Protein 3RI6 (pdb70)

Organism: Wolinella succinogenes (strain ATCC 29543 / DSM 1740 / CCUG 13145 / JCM 31913 / LMG 7466 / NCTC 11488 / FDC 602W) (NCBI:txid273121)

Radius of gyration: 27.66 Å; Cα contacts (8 Å, |Δi|>4): 1542; chains: 2; bounding box: 55×66×81 Å

Nearest PDB structures (foldseek):
  3ri6-assembly1_A-2  TM=1.002E+00  e=1.186E-77  Wolinella succinogenes
  3ri6-assembly1_B-2  TM=1.000E+00  e=7.438E-71  Wolinella succinogenes
  8sf5-assembly1_A-2  TM=9.179E-01  e=1.906E-39  Caldicellulosiruptor hydrothermalis
  8wko-assembly1_A  TM=9.108E-01  e=1.817E-37  Lactiplantibacillus plantarum JDM1
  1gc0-assembly1_B  TM=8.195E-01  e=3.602E-33  Pseudomonas putida

Foldseek 3Di:
DDQLVLLVDQCVQVLQVNLFSSVCSNQVFPTKHKFQWLVLQVVLLCVLFAAAQAEEEEEPLDDDPVVCCQVPVQVVRNYHYHYDHLLDLVRLLVVDDLRYAEYEYEQAGPPQRDGHQQLSNLVSQVVRLHAYEYEDQQQPRVWFNVVVSNHQKYKYKFDWDQDPVGIRIIIMITGRLRHLQCPDPSQVVQCVVPNSCSSVCCSPVPSCVVVPRHHDSVSSNVRSVVSNCVVVWFVLLQVLQLVVLVVLVVDVQKADKDDLCDPPHPNVVSSVVGTPGSGNKIKIFGPALVLQVQLQVQQDQEHEDDDAPDLGKYKDQVLVVCVNCPDGSRMMMIRGHNPDSVVVVVRSVRSND/DDQLCLLVPWVQVLQVNLFGSLCSNQVFPGKHKFQALVLQVVLLDVLFAAAQAEEEEEPQDDDPVVCCQVPVQVVRNYHYHYDHLQDLVRLLVVDDLRYAAYEYEQAGPPQRDGHQQLSNLVSQVVRLHAYEYEDQQADSVWFNNVVSNHQKYKYKFDWDPVIRTMMMITGRLRRLVCVGPSQVVCCVVQNSCSSVCCSVVPVCVVVPRHHDSVSSNVSSVVSSCVNVWFVLLQVLQLVCLVVLVVDPQKADKDDLCDPPHPNVVSSVVGTPGSGNKIKIFGPALVLLVQLQVQFDQEHEDDDAPDQGKYKDQPPVGSRMMMIRGHRPDSVVVVVRSVRSD

Secondary structure (DSSP, 8-state):
--HHHHHH-----HHHHHHHHHHHHHHT-SEEEEES-HHHHHHHHHHHH--TT-EEEEETT--HHHHHIIIIIHHHTT-EEEEE-TT-HHHHHHH--TTEEEEEEESS-TTT-----HHHHHHHHHTTT--EEEE-TTS-TTT--GGGGT-SEEEEE---EEETTEEE--EEEEE-S-S-GGGSTTTHHHHHHHGGGHHHHHIIIIIIHHH--PPPHHHHHHHHHHHHHHHHHHHHHHHHHHHHHHHHTT-TT-EEEE-TTSTTSTTHHHHHHH-SS--SEEEEE-SSHHHHHHHHHH-SSSEE-S--S-SS-EEE-TGGG--GGGS-TTEEEEE--SS-HHHHHHHHHHHH-/--HHHHHH----HHHHHHHHHHHHHHT-SEEEEES-HHHHHHHHHHHH--TT-EEEEES---HHHHHIIIIIHHHTT-EEEEE-TT-HHHHHHH--TTEEEEEEESS-TTT-----HHHHHHHHHTTT--EEEE-TTS-TTTB-GGGGT-SEEEEEPPPB---B--EEEEE-S-S-GGGSTTTHHHHHHHGGGHHHHHIIIIIIHHH--PPPHHHHHHHHHHHHHHHHHHHHHHHHHHHHHHHHTT-TT-EEEE-TTSTTSTTHHHHHHHBSS--SEEEEE-SSHHHHHHHHHT-SSSEE-S--S-SS-EEE-----TTEEEEE--SS-HHHHHHHHHHH-

Solvent-accessible surface area: 27739 Å² total; per-residue (Å²): 174,38,17,43,57,56,1,80,107,47,133,143,56,77,37,17,102,56,3,19,87,39,10,82,33,8,29,59,7,58,5,7,2,1,0,4,8,8,27,0,0,8,2,2,0,0,7,0,1,0,94,40,63,24,0,0,0,0,4,62,60,12,115,44,99,21,46,8,0,0,102,102,7,0,61,23,4,24,1,90,24,48,77,17,68,11,71,63,49,106,34,0,68,139,17,5,55,147,45,2,61,0,0,0,0,36,0,3,8,27,23,45,0,44,4,3,60,0,72,36,3,4,131,26,0,64,94,92,38,5,1,0,0,0,18,0,32,16,0,17,18,27,6,9,143,1,96,76,17,11,0,0,0,3,0,15,52,21,38,56,56,125,54,76,21,4,46,2,52,1,0,6,0,0,0,7,37,71,29,114,9,107,71,20,107,15,0,42,88,39,89,93,152,23,17,94,78,0,0,5,62,8,0,69,104,11,4,39,37,0,9,5,4,36,13,8,11,74,5,0,123,42,7,6,80,7,13,60,57,17,7,120,49,20,41,102,14,3,93,6,0,65,64,0,0,117,37,0,110,81,20,116,74,15,104,84,21,36,1,1,26,13,106,103,16,118,35,94,71,28,5,72,184,12,15,136,35,6,3,8,5,0,10,1,34,7,138,35,93,119,27,0,61,63,5,9,102,38,19,159,78,4,136,113,41,114,50,52,67,44,73,108,1,15,2,18,8,13,27,67,108,103,102,56,108,72,24,36,76,8,12,0,21,2,0,1,0,55,40,96,37,118,65,0,47,109,8,1,73,65,9,28,158,185,40,16,41,49,56,0,80,109,104,147,59,65,25,18,105,59,3,18,76,42,12,81,43,8,30,60,8,58,5,7,2,1,0,3,8,6,25,1,0,8,3,3,0,0,9,0,2,1,109,40,63,23,0,0,0,0,4,64,105,12,117,43,96,19,44,10,0,0,101,102,6,0,61,24,3,25,1,92,24,49,78,20,66,13,72,60,51,112,34,0,65,139,14,3,55,146,46,2,57,0,0,0,0,34,0,3,10,28,33,41,1,45,3,3,60,0,65,37,3,4,132,23,0,65,91,92,40,4,2,0,0,0,17,0,32,15,0,16,18,28,7,8,116,1,93,184,16,14,0,1,0,3,0,12,50,20,38,51,58,140,41,32,3,53,0,1,5,0,0,0,6,40,73,29,59,8,122,75,20,114,23,0,45,95,41,91,100,80,20,17,92,79,0,0,6,100,10,0,95,41,18,6,41,42,0,12,5,5,37,12,10,6,62,6,0,122,42,6,5,83,8,12,58,58,19,7,120,48,19,41,99,14,3,92,7,0,53,64,0,0,117,37,0,111,83,17,116,81,15,99,87,22,33,1,1,15,14,101,144,14,119,33,80,70,27,3,105,182,12,11,133,36,6,3,8,4,0,10,1,32,7,84,50,107,75,38,0,80,63,4,9,101,43,19,169,93,5,49,118,40,114,58,39,62,36,73,146,1,14,2,35,25,47,81,115,39,76,7,13,0,20,2,0,1,0,54,40,97,37,117,68,1,44,107,6,1,83,79,12,74

B-factor: mean 24.03, std 7.75, range [8.82, 61.02]

Structure (mmCIF, N/CA/C/O backbone):
data_3RI6
#
_entry.id   3RI6
#
_cell.length_a   161.800
_cell.length_b   62.500
_cell.length_c   91.600
_cell.angle_alpha   90.00
_cell.angle_beta   120.50
_cell.angle_gamma   90.00
#
_symmetry.space_group_name_H-M   'C 1 2 1'
#
loop_
_entity.id
_entity.type
_entity.pdbx_description
1 polymer 'O-ACETYLHOMOSERINE SULFHYDRYLASE'
2 water water
#
loop_
_atom_site.group_PDB
_atom_site.id
_atom_site.type_symbol
_atom_site.label_atom_id
_atom_site.label_alt_id
_atom_site.label_comp_id
_atom_site.label_asym_id
_atom_site.label_entity_id
_atom_site.label_seq_id
_atom_site.pdbx_PDB_ins_code
_atom_site.Cartn_x
_atom_site.Cartn_y
_atom_site.Cartn_z
_atom_site.occupancy
_atom_site.B_iso_or_equiv
_atom_site.auth_seq_id
_atom_site.auth_comp_id
_atom_site.auth_asym_id
_atom_site.auth_atom_id
_atom_site.pdbx_PDB_model_num
ATOM 1 N N . ARG A 1 25 ? -3.147 16.405 -29.409 1.00 34.43 2 ARG A N 1
ATOM 2 C CA . ARG A 1 25 ? -2.449 15.919 -28.172 1.00 33.46 2 ARG A CA 1
ATOM 3 C C . ARG A 1 25 ? -2.664 14.405 -28.035 1.00 32.84 2 ARG A C 1
ATOM 4 O O . ARG A 1 25 ? -3.795 13.907 -28.124 1.00 34.07 2 ARG A O 1
ATOM 12 N N . GLY A 1 26 ? -1.579 13.680 -27.818 1.00 29.80 3 GLY A N 1
ATOM 13 C CA . GLY A 1 26 ? -1.638 12.230 -27.724 1.00 27.67 3 GLY A CA 1
ATOM 14 C C . GLY A 1 26 ? -2.195 11.693 -26.417 1.00 25.88 3 GLY A C 1
ATOM 15 O O . GLY A 1 26 ? -2.256 12.371 -25.374 1.00 25.04 3 GLY A O 1
ATOM 16 N N . PHE A 1 27 ? -2.651 10.458 -26.489 1.00 24.86 4 PHE A N 1
ATOM 17 C CA . PHE A 1 27 ? -3.243 9.794 -25.333 1.00 23.27 4 PHE A CA 1
ATOM 18 C C . PHE A 1 27 ? -2.241 9.687 -24.168 1.00 22.86 4 PHE A C 1
ATOM 19 O O . PHE A 1 27 ? -2.581 9.949 -22.961 1.00 23.29 4 PHE A O 1
ATOM 27 N N . THR A 1 28 ? -0.997 9.300 -24.480 1.00 21.37 5 THR A N 1
ATOM 28 C CA . THR A 1 28 ? -0.074 9.068 -23.382 1.00 20.18 5 THR A CA 1
ATOM 29 C C . THR A 1 28 ? 0.228 10.380 -22.715 1.00 20.13 5 THR A C 1
ATOM 30 O O . THR A 1 28 ? 0.202 10.490 -21.457 1.00 20.13 5 THR A O 1
ATOM 34 N N . THR A 1 29 ? 0.505 11.394 -23.520 1.00 21.05 6 THR A N 1
ATOM 35 C CA . THR A 1 29 ? 0.712 12.719 -22.895 1.00 21.57 6 THR A CA 1
ATOM 36 C C . THR A 1 29 ? -0.516 13.260 -22.106 1.00 22.25 6 THR A C 1
ATOM 37 O O . THR A 1 29 ? -0.313 13.923 -21.074 1.00 22.88 6 THR A O 1
ATOM 41 N N . ARG A 1 30 ? -1.752 12.944 -22.529 1.00 22.08 7 ARG A N 1
ATOM 42 C CA . ARG A 1 30 ? -2.937 13.320 -21.697 1.00 22.69 7 ARG A CA 1
ATOM 43 C C . ARG A 1 30 ? -3.088 12.519 -20.394 1.00 22.90 7 ARG A C 1
ATOM 44 O O . ARG A 1 30 ? -3.656 13.040 -19.443 1.00 24.13 7 ARG A O 1
ATOM 52 N N . ALA A 1 31 ? -2.609 11.269 -20.338 1.00 22.37 8 ALA A N 1
ATOM 53 C CA . ALA A 1 31 ? -2.626 10.519 -19.100 1.00 22.36 8 ALA A CA 1
ATOM 54 C C . ALA A 1 31 ? -1.612 11.064 -18.098 1.00 22.87 8 ALA A C 1
ATOM 55 O O . ALA A 1 31 ? -1.723 10.798 -16.900 1.00 21.01 8 ALA A O 1
ATOM 57 N N . LEU A 1 32 ? -0.644 11.829 -18.596 1.00 23.84 9 LEU A N 1
ATOM 58 C CA . LEU A 1 32 ? 0.514 12.265 -17.779 1.00 24.99 9 LEU A CA 1
ATOM 59 C C . LEU A 1 32 ? 0.406 13.699 -17.327 1.00 25.15 9 LEU A C 1
ATOM 60 O O . LEU A 1 32 ? 0.952 14.053 -16.329 1.00 25.48 9 LEU A O 1
ATOM 65 N N . HIS A 1 33 ? -0.233 14.529 -18.129 1.00 26.86 10 HIS A N 1
ATOM 66 C CA . HIS A 1 33 ? -0.262 15.962 -17.909 1.00 28.65 10 HIS A CA 1
ATOM 67 C C . HIS A 1 33 ? -1.723 16.392 -17.916 1.00 29.97 10 HIS A C 1
ATOM 68 O O . HIS A 1 33 ? -2.300 16.684 -18.988 1.00 29.81 10 HIS A O 1
ATOM 75 N N . VAL A 1 34 ? -2.323 16.363 -16.721 1.00 31.62 11 VAL A N 1
ATOM 76 C CA . VAL A 1 34 ? -3.690 16.826 -16.577 1.00 33.86 11 VAL A CA 1
ATOM 77 C C . VAL A 1 34 ? -3.690 18.354 -16.421 1.00 35.55 11 VAL A C 1
ATOM 78 O O . VAL A 1 34 ? -3.076 18.868 -15.483 1.00 35.43 11 VAL A O 1
ATOM 80 N N . PRO A 1 35 ? -4.350 19.044 -17.359 1.00 38.66 12 PRO A N 1
ATOM 81 C CA . PRO A 1 35 ? -4.526 20.522 -17.353 1.00 40.83 12 PRO A CA 1
ATOM 82 C C . PRO A 1 35 ? -5.341 21.081 -16.164 1.00 41.52 12 PRO A C 1
ATOM 83 O O . PRO A 1 35 ? -5.068 20.794 -14.983 1.00 42.85 12 PRO A O 1
ATOM 85 N N . SER A 1 80 ? -9.897 16.179 1.032 1.00 44.00 57 SER A N 1
ATOM 86 C CA . SER A 1 80 ? -11.001 15.338 0.605 1.00 44.12 57 SER A CA 1
ATOM 87 C C . SER A 1 80 ? -10.432 14.024 0.086 1.00 42.92 57 SER A C 1
ATOM 88 O O . SER A 1 80 ? -9.896 13.237 0.876 1.00 43.58 57 SER A O 1
ATOM 91 N N . ASN A 1 81 ? -10.526 13.773 -1.223 1.00 41.47 58 ASN A N 1
ATOM 92 C CA . ASN A 1 81 ? -9.982 12.545 -1.774 1.00 39.13 58 ASN A CA 1
ATOM 93 C C . ASN A 1 81 ? -9.136 12.822 -2.998 1.00 36.60 58 ASN A C 1
ATOM 94 O O . ASN A 1 81 ? -9.581 12.572 -4.130 1.00 36.13 58 ASN A O 1
ATOM 99 N N . PRO A 1 82 ? -7.909 13.360 -2.780 1.00 33.68 59 PRO A N 1
ATOM 100 C CA . PRO A 1 82 ? -7.020 13.811 -3.854 1.00 30.97 59 PRO A CA 1
ATOM 101 C C . PRO A 1 82 ? -6.531 12.743 -4.836 1.00 28.49 59 PRO A C 1
ATOM 102 O O . PRO A 1 82 ? -6.412 13.041 -6.024 1.00 27.07 59 PRO A O 1
ATOM 106 N N . THR A 1 83 ? -6.234 11.528 -4.366 1.00 25.69 60 THR A N 1
ATOM 107 C CA . THR A 1 83 ? -5.902 10.441 -5.297 1.00 23.76 60 THR A CA 1
ATOM 108 C C . THR A 1 83 ? -7.090 10.074 -6.255 1.00 22.50 60 THR A C 1
ATOM 109 O O . THR A 1 83 ? -6.883 9.913 -7.475 1.00 21.67 60 THR A O 1
ATOM 113 N N . VAL A 1 84 ? -8.296 9.907 -5.712 1.00 20.94 61 VAL A N 1
ATOM 114 C CA . VAL A 1 84 ? -9.472 9.587 -6.536 1.00 19.86 61 VAL A CA 1
ATOM 115 C C . VAL A 1 84 ? -9.741 10.751 -7.518 1.00 21.30 61 VAL A C 1
ATOM 116 O O . VAL A 1 84 ? -9.898 10.509 -8.728 1.00 21.01 61 VAL A O 1
ATOM 120 N N . GLU A 1 85 ? -9.694 12.010 -7.032 1.00 21.72 62 GLU A N 1
ATOM 121 C CA . GLU A 1 85 ? -9.958 13.185 -7.875 1.00 23.62 62 GLU A CA 1
ATOM 122 C C . GLU A 1 85 ? -8.964 13.242 -9.043 1.00 23.47 62 GLU A C 1
ATOM 123 O O . GLU A 1 85 ? -9.346 13.430 -10.218 1.00 23.22 62 GLU A O 1
ATOM 129 N N . ASP A 1 86 ? -7.687 13.005 -8.722 1.00 22.08 63 ASP A N 1
ATOM 130 C CA . ASP A 1 86 ? -6.621 13.077 -9.725 1.00 22.18 63 ASP A CA 1
ATOM 131 C C . ASP A 1 86 ? -6.842 12.041 -10.837 1.00 20.18 63 ASP A C 1
ATOM 132 O O . ASP A 1 86 ? -6.663 12.333 -12.008 1.00 19.85 63 ASP A O 1
ATOM 137 N N . LEU A 1 87 ? -7.280 10.846 -10.445 1.00 19.29 64 LEU A N 1
ATOM 138 C CA . LEU A 1 87 ? -7.694 9.790 -11.387 1.00 18.55 64 LEU A CA 1
ATOM 139 C C . LEU A 1 87 ? -8.880 10.262 -12.305 1.00 18.42 64 LEU A C 1
ATOM 140 O O . LEU A 1 87 ? -8.878 10.158 -13.579 1.00 17.93 64 LEU A O 1
ATOM 145 N N . GLU A 1 88 ? -9.902 10.787 -11.658 1.00 17.37 65 GLU A N 1
ATOM 146 C CA . GLU A 1 88 ? -11.056 11.325 -12.380 1.00 17.19 65 GLU A CA 1
ATOM 147 C C . GLU A 1 88 ? -10.613 12.408 -13.403 1.00 17.26 65 GLU A C 1
ATOM 148 O O . GLU A 1 88 ? -11.051 12.348 -14.546 1.00 16.37 65 GLU A O 1
ATOM 154 N N . GLN A 1 89 ? -9.746 13.354 -12.991 1.00 17.75 66 GLN A N 1
ATOM 155 C CA . GLN A 1 89 ? -9.198 14.405 -13.899 1.00 20.08 66 GLN A CA 1
ATOM 156 C C . GLN A 1 89 ? -8.383 13.846 -15.048 1.00 18.92 66 GLN A C 1
ATOM 157 O O . GLN A 1 89 ? -8.504 14.323 -16.140 1.00 18.10 66 GLN A O 1
ATOM 163 N N . ARG A 1 90 ? -7.535 12.853 -14.793 1.00 19.31 67 ARG A N 1
ATOM 164 C CA . ARG A 1 90 ? -6.881 12.123 -15.875 1.00 19.86 67 ARG A CA 1
ATOM 165 C C . ARG A 1 90 ? -7.864 11.545 -16.892 1.00 18.73 67 ARG A C 1
ATOM 166 O O . ARG A 1 90 ? -7.743 11.741 -18.095 1.00 18.02 67 ARG A O 1
ATOM 174 N N . LEU A 1 91 ? -8.855 10.830 -16.385 1.00 18.15 68 LEU A N 1
ATOM 175 C CA . LEU A 1 91 ? -9.808 10.163 -17.226 1.00 18.07 68 LEU A CA 1
ATOM 176 C C . LEU A 1 91 ? -10.606 11.161 -18.073 1.00 17.56 68 LEU A C 1
ATOM 177 O O . LEU A 1 91 ? -10.843 10.913 -19.263 1.00 17.45 68 LEU A O 1
ATOM 182 N N . LYS A 1 92 ? -11.021 12.271 -17.465 1.00 17.25 69 LYS A N 1
ATOM 183 C CA . LYS A 1 92 ? -11.664 13.366 -18.189 1.00 17.44 69 LYS A CA 1
ATOM 184 C C . LYS A 1 92 ? -10.736 13.976 -19.267 1.00 18.80 69 LYS A C 1
ATOM 185 O O . LYS A 1 92 ? -11.171 14.241 -20.421 1.00 18.24 69 LYS A O 1
ATOM 191 N N . ASN A 1 93 ? -9.462 14.204 -18.913 1.00 18.63 70 ASN A N 1
ATOM 192 C CA . ASN A 1 93 ? -8.498 14.696 -19.849 1.00 19.60 70 ASN A CA 1
ATOM 193 C C . ASN A 1 93 ? -8.335 13.684 -21.003 1.00 20.16 70 ASN A C 1
ATOM 194 O O . ASN A 1 93 ? -8.200 14.067 -22.178 1.00 21.63 70 ASN A O 1
ATOM 199 N N . LEU A 1 94 ? -8.342 12.392 -20.671 1.00 19.60 71 LEU A N 1
ATOM 200 C CA . LEU A 1 94 ? -8.244 11.340 -21.688 1.00 19.69 71 LEU A CA 1
ATOM 201 C C . LEU A 1 94 ? -9.463 11.238 -22.608 1.00 20.60 71 LEU A C 1
ATOM 202 O O . LEU A 1 94 ? -9.344 10.823 -23.740 1.00 21.62 71 LEU A O 1
ATOM 207 N N . THR A 1 95 ? -10.645 11.618 -22.140 1.00 20.86 72 THR A N 1
ATOM 208 C CA . THR A 1 95 ? -11.838 11.429 -22.957 1.00 19.72 72 THR A CA 1
ATOM 209 C C . THR A 1 95 ? -12.407 12.722 -23.480 1.00 20.39 72 THR A C 1
ATOM 210 O O . THR A 1 95 ? -13.306 12.686 -24.306 1.00 21.97 72 THR A O 1
ATOM 214 N N . GLY A 1 96 ? -11.934 13.868 -23.020 1.00 19.45 73 GLY A N 1
ATOM 215 C CA . GLY A 1 96 ? -12.650 15.130 -23.307 1.00 20.37 73 GLY A CA 1
ATOM 216 C C . GLY A 1 96 ? -14.095 15.226 -22.729 1.00 20.63 73 GLY A C 1
ATOM 217 O O . GLY A 1 96 ? -14.910 15.966 -23.230 1.00 20.41 73 GLY A O 1
ATOM 218 N N . ALA A 1 97 ? -14.406 14.474 -21.683 1.00 20.44 74 ALA A N 1
ATOM 219 C CA . ALA A 1 97 ? -15.787 14.369 -21.177 1.00 19.72 74 ALA A CA 1
ATOM 220 C C . ALA A 1 97 ? -16.269 15.601 -20.382 1.00 19.62 74 ALA A C 1
ATOM 221 O O . ALA A 1 97 ? -15.487 16.425 -19.947 1.00 19.29 74 ALA A O 1
ATOM 223 N N . LEU A 1 98 ? -17.572 15.705 -20.165 1.00 19.79 75 LEU A N 1
ATOM 224 C CA . LEU A 1 98 ? -18.082 16.724 -19.271 1.00 19.51 75 LEU A CA 1
ATOM 225 C C . LEU A 1 98 ? -17.590 16.466 -17.858 1.00 18.96 75 LEU A C 1
ATOM 226 O O . LEU A 1 98 ? -17.264 17.399 -17.135 1.00 18.06 75 LEU A O 1
ATOM 231 N N . GLY A 1 99 ? -17.500 15.191 -17.471 1.00 17.69 76 GLY A N 1
ATOM 232 C CA . GLY A 1 99 ? -17.048 14.881 -16.137 1.00 16.95 76 GLY A CA 1
ATOM 233 C C . GLY A 1 99 ? -17.028 13.379 -15.916 1.00 17.21 76 GLY A C 1
ATOM 234 O O . GLY A 1 99 ? -17.630 12.659 -16.712 1.00 15.44 76 GLY A O 1
ATOM 235 N N . VAL A 1 100 ? -16.361 12.938 -14.837 1.00 15.38 77 VAL A N 1
ATOM 236 C CA . VAL A 1 100 ? -16.125 11.508 -14.596 1.00 17.25 77 VAL A CA 1
ATOM 237 C C . VAL A 1 100 ? -16.277 11.186 -13.115 1.00 17.75 77 VAL A C 1
ATOM 238 O O . VAL A 1 100 ? -15.994 12.023 -12.280 1.00 17.77 77 VAL A O 1
ATOM 242 N N . LEU A 1 101 ? -16.770 9.988 -12.809 1.00 17.95 78 LEU A N 1
ATOM 243 C CA . LEU A 1 101 ? -16.873 9.483 -11.459 1.00 18.83 78 LEU A CA 1
ATOM 244 C C . LEU A 1 101 ? -16.136 8.126 -11.404 1.00 18.42 78 LEU A C 1
ATOM 245 O O . LEU A 1 101 ? -16.474 7.232 -12.190 1.00 17.07 78 LEU A O 1
ATOM 250 N N . ALA A 1 102 ? -15.206 7.974 -10.448 1.00 16.71 79 ALA A N 1
ATOM 251 C CA . ALA A 1 102 ? -14.517 6.731 -10.257 1.00 17.33 79 ALA A CA 1
ATOM 252 C C . ALA A 1 102 ? -15.222 6.006 -9.149 1.00 17.51 79 ALA A C 1
ATOM 253 O O . ALA A 1 102 ? -15.578 6.610 -8.148 1.00 18.71 79 ALA A O 1
ATOM 255 N N . LEU A 1 103 ? -15.432 4.700 -9.314 1.00 16.80 80 LEU A N 1
ATOM 256 C CA . LEU A 1 103 ? -16.179 3.963 -8.322 1.00 15.71 80 LEU A CA 1
ATOM 257 C C . LEU A 1 103 ? -15.459 2.672 -7.957 1.00 15.13 80 LEU A C 1
ATOM 258 O O . LEU A 1 103 ? -14.501 2.276 -8.654 1.00 14.63 80 LEU A O 1
ATOM 263 N N . GLY A 1 104 ? -16.005 1.981 -6.936 1.00 13.63 81 GLY A N 1
ATOM 264 C CA . GLY A 1 104 ? -15.440 0.754 -6.378 1.00 13.17 81 GLY A CA 1
ATOM 265 C C . GLY A 1 104 ? -15.340 -0.466 -7.268 1.00 13.61 81 GLY A C 1
ATOM 266 O O . GLY A 1 104 ? -14.546 -1.362 -6.997 1.00 14.15 81 GLY A O 1
ATOM 267 N N . SER A 1 105 ? -16.136 -0.506 -8.328 1.00 14.02 82 SER A N 1
ATOM 268 C CA . SER A 1 105 ? -16.088 -1.580 -9.304 1.00 14.77 82 SER A CA 1
ATOM 269 C C . SER A 1 105 ? -16.860 -1.220 -10.569 1.00 15.03 82 SER A C 1
ATOM 270 O O . SER A 1 105 ? -17.538 -0.162 -10.634 1.00 15.38 82 SER A O 1
ATOM 273 N N . GLY A 1 106 ? -16.734 -2.095 -11.569 1.00 15.36 83 GLY A N 1
ATOM 274 C CA . GLY A 1 106 ? -17.399 -1.976 -12.864 1.00 15.75 83 GLY A CA 1
ATOM 275 C C . GLY A 1 106 ? -18.908 -2.129 -12.661 1.00 16.84 83 GLY A C 1
ATOM 276 O O . GLY A 1 106 ? -19.700 -1.431 -13.290 1.00 16.82 83 GLY A O 1
ATOM 277 N N . MET A 1 107 ? -19.315 -3.045 -11.784 1.00 16.08 84 MET A N 1
ATOM 278 C CA . MET A 1 107 ? -20.725 -3.291 -11.554 1.00 15.52 84 MET A CA 1
ATOM 279 C C . MET A 1 107 ? -21.280 -2.070 -10.876 1.00 16.00 84 MET A C 1
ATOM 280 O O . MET A 1 107 ? -22.417 -1.663 -11.131 1.00 16.82 84 MET A O 1
ATOM 285 N N . ALA A 1 108 ? -20.474 -1.461 -10.015 1.00 14.96 85 ALA A N 1
ATOM 286 C CA . ALA A 1 108 ? -20.907 -0.242 -9.371 1.00 15.25 85 ALA A CA 1
ATOM 287 C C . ALA A 1 108 ? -21.100 0.916 -10.386 1.00 15.05 85 ALA A C 1
ATOM 288 O O . ALA A 1 108 ? -22.029 1.662 -10.230 1.00 17.10 85 ALA A O 1
ATOM 290 N N . ALA A 1 109 ? -20.276 0.993 -11.445 1.00 14.63 86 ALA A N 1
ATOM 291 C CA . ALA A 1 109 ? -20.410 2.009 -12.491 1.00 14.36 86 ALA A CA 1
ATOM 292 C C . ALA A 1 109 ? -21.670 1.752 -13.255 1.00 14.84 86 ALA A C 1
ATOM 293 O O . ALA A 1 109 ? -22.449 2.674 -13.555 1.00 14.43 86 ALA A O 1
ATOM 295 N N . ILE A 1 110 ? -21.865 0.493 -13.633 1.00 14.03 87 ILE A N 1
ATOM 296 C CA . ILE A 1 110 ? -23.070 0.149 -14.419 1.00 15.71 87 ILE A CA 1
ATOM 297 C C . ILE A 1 110 ? -24.375 0.477 -13.638 1.00 14.70 87 ILE A C 1
ATOM 298 O O . ILE A 1 110 ? -25.281 1.162 -14.123 1.00 14.56 87 ILE A O 1
ATOM 303 N N . SER A 1 111 ? -24.454 -0.027 -12.426 1.00 14.87 88 SER A N 1
ATOM 304 C CA . SER A 1 111 ? -25.669 0.147 -11.645 1.00 15.42 88 SER A CA 1
ATOM 305 C C . SER A 1 111 ? -25.845 1.622 -11.257 1.00 15.01 88 SER A C 1
ATOM 306 O O . SER A 1 111 ? -26.958 2.131 -11.189 1.00 15.81 88 SER A O 1
ATOM 309 N N . THR A 1 112 ? -24.760 2.341 -11.051 1.00 14.95 89 THR A N 1
ATOM 310 C CA . THR A 1 112 ? -24.912 3.762 -10.719 1.00 15.94 89 THR A CA 1
ATOM 311 C C . THR A 1 112 ? -25.484 4.552 -11.900 1.00 16.12 89 THR A C 1
ATOM 312 O O . THR A 1 112 ? -26.316 5.461 -11.691 1.00 16.34 89 THR A O 1
ATOM 316 N N . ALA A 1 113 ? -25.063 4.208 -13.133 1.00 15.10 90 ALA A N 1
ATOM 317 C CA . ALA A 1 113 ? -25.533 4.927 -14.316 1.00 14.45 90 ALA A CA 1
ATOM 318 C C . ALA A 1 113 ? -27.024 4.668 -14.511 1.00 14.94 90 ALA A C 1
ATOM 319 O O . ALA A 1 113 ? -27.798 5.612 -14.722 1.00 15.01 90 ALA A O 1
ATOM 321 N N . ILE A 1 114 ? -27.420 3.394 -14.416 1.00 14.28 91 ILE A N 1
ATOM 322 C CA . ILE A 1 114 ? -28.823 2.970 -14.564 1.00 13.77 91 ILE A CA 1
ATOM 323 C C . ILE A 1 114 ? -29.771 3.592 -13.527 1.00 14.91 91 ILE A C 1
ATOM 324 O O . ILE A 1 114 ? -30.864 4.093 -13.879 1.00 15.21 91 ILE A O 1
ATOM 329 N N . LEU A 1 115 ? -29.318 3.612 -12.270 1.00 14.48 92 LEU A N 1
ATOM 330 C CA . LEU A 1 115 ? -30.160 4.005 -11.122 1.00 16.10 92 LEU A CA 1
ATOM 331 C C . LEU A 1 115 ? -30.226 5.513 -11.029 1.00 16.14 92 LEU A C 1
ATOM 332 O O . LEU A 1 115 ? -31.144 6.064 -10.380 1.00 16.69 92 LEU A O 1
ATOM 337 N N . THR A 1 116 ? -29.282 6.183 -11.701 1.00 15.11 93 THR A N 1
ATOM 338 C CA . THR A 1 116 ? -29.393 7.646 -11.926 1.00 14.69 93 THR A CA 1
ATOM 339 C C . THR A 1 116 ? -30.582 7.984 -12.827 1.00 15.21 93 THR A C 1
ATOM 340 O O . THR A 1 116 ? -31.241 8.998 -12.611 1.00 16.02 93 THR A O 1
ATOM 344 N N . LEU A 1 117 ? -30.838 7.161 -13.848 1.00 15.67 94 LEU A N 1
ATOM 345 C CA . LEU A 1 117 ? -31.957 7.380 -14.823 1.00 16.13 94 LEU A CA 1
ATOM 346 C C . LEU A 1 117 ? -33.323 6.645 -14.558 1.00 16.99 94 LEU A C 1
ATOM 347 O O . LEU A 1 117 ? -34.416 7.187 -14.850 1.00 15.66 94 LEU A O 1
ATOM 352 N N . ALA A 1 118 ? -33.252 5.427 -14.002 1.00 16.80 95 ALA A N 1
ATOM 353 C CA . ALA A 1 118 ? -34.417 4.550 -13.892 1.00 16.65 95 ALA A CA 1
ATOM 354 C C . ALA A 1 118 ? -34.857 4.376 -12.431 1.00 16.92 95 ALA A C 1
ATOM 355 O O . ALA A 1 118 ? -34.051 4.314 -11.554 1.00 16.65 95 ALA A O 1
ATOM 357 N N . ARG A 1 119 ? -36.155 4.331 -12.200 1.00 18.33 96 ARG A N 1
ATOM 358 C CA . ARG A 1 119 ? -36.802 4.196 -10.880 1.00 19.33 96 ARG A CA 1
ATOM 359 C C . ARG A 1 119 ? -37.999 3.321 -11.077 1.00 18.75 96 ARG A C 1
ATOM 360 O O . ARG A 1 119 ? -38.342 3.038 -12.226 1.00 18.46 96 ARG A O 1
ATOM 368 N N . ALA A 1 120 ? -38.661 2.967 -9.983 1.00 18.31 97 ALA A N 1
ATOM 369 C CA . ALA A 1 120 ? -39.808 2.045 -9.971 1.00 19.05 97 ALA A CA 1
ATOM 370 C C . ALA A 1 120 ? -40.876 2.561 -10.921 1.00 18.98 97 ALA A C 1
ATOM 371 O O . ALA A 1 120 ? -41.207 3.780 -10.879 1.00 19.95 97 ALA A O 1
ATOM 373 N N . GLY A 1 121 ? -41.429 1.663 -11.739 1.00 18.72 98 GLY A N 1
ATOM 374 C CA . GLY A 1 121 ? -42.416 2.042 -12.761 1.00 18.56 98 GLY A CA 1
ATOM 375 C C . GLY A 1 121 ? -41.787 2.299 -14.129 1.00 19.11 98 GLY A C 1
ATOM 376 O O . GLY A 1 121 ? -42.500 2.376 -15.152 1.00 20.16 98 GLY A O 1
ATOM 377 N N . ASP A 1 122 ? -40.458 2.432 -14.196 1.00 18.25 99 ASP A N 1
ATOM 378 C CA . ASP A 1 122 ? -39.819 2.635 -15.530 1.00 17.14 99 ASP A CA 1
ATOM 379 C C . ASP A 1 122 ? -39.429 1.325 -16.153 1.00 16.14 99 ASP A C 1
ATOM 380 O O . ASP A 1 122 ? -39.435 0.273 -15.476 1.00 16.28 99 ASP A O 1
ATOM 385 N N . SER A 1 123 ? -39.056 1.374 -17.429 1.00 15.01 100 SER A N 1
ATOM 386 C CA . SER A 1 123 ? -38.386 0.230 -18.030 1.00 15.10 100 SER A CA 1
ATOM 387 C C . SER A 1 123 ? -37.012 0.633 -18.513 1.00 15.78 100 SER A C 1
ATOM 388 O O . SER A 1 123 ? -36.704 1.843 -18.598 1.00 15.03 100 SER A O 1
ATOM 391 N N . VAL A 1 124 ? -36.213 -0.386 -18.854 1.00 15.52 101 VAL A N 1
ATOM 392 C CA . VAL A 1 124 ? -34.947 -0.232 -19.547 1.00 16.79 101 VAL A CA 1
ATOM 393 C C . VAL A 1 124 ? -34.803 -1.305 -20.566 1.00 17.05 101 VAL A C 1
ATOM 394 O O . VAL A 1 124 ? -35.333 -2.420 -20.388 1.00 16.93 101 VAL A O 1
ATOM 398 N N . VAL A 1 125 ? -34.090 -0.963 -21.639 1.00 16.09 102 VAL A N 1
ATOM 399 C CA . VAL A 1 125 ? -33.768 -1.949 -22.642 1.00 16.27 102 VAL A CA 1
ATOM 400 C C . VAL A 1 125 ? -32.274 -2.338 -22.592 1.00 17.53 102 VAL A C 1
ATOM 401 O O . VAL A 1 125 ? -31.416 -1.475 -22.409 1.00 17.98 102 VAL A O 1
ATOM 405 N N . THR A 1 126 ? -31.976 -3.630 -22.758 1.00 18.18 103 THR A N 1
ATOM 406 C CA . THR A 1 126 ? -30.589 -4.072 -22.851 1.00 21.14 103 THR A CA 1
ATOM 407 C C . THR A 1 126 ? -30.379 -5.288 -23.804 1.00 21.69 103 THR A C 1
ATOM 408 O O . THR A 1 126 ? -31.328 -5.901 -24.225 1.00 21.27 103 THR A O 1
ATOM 412 N N . THR A 1 127 ? -29.135 -5.589 -24.127 1.00 23.28 104 THR A N 1
ATOM 413 C CA . THR A 1 127 ? -28.771 -6.743 -24.937 1.00 25.37 104 THR A CA 1
ATOM 414 C C . THR A 1 127 ? -29.175 -8.058 -24.249 1.00 26.62 104 THR A C 1
ATOM 415 O O . THR A 1 127 ? -29.082 -8.211 -23.022 1.00 25.79 104 THR A O 1
ATOM 419 N N . ASP A 1 128 ? -29.592 -9.006 -25.059 1.00 27.60 105 ASP A N 1
ATOM 420 C CA . ASP A 1 128 ? -29.829 -10.332 -24.565 1.00 30.10 105 ASP A CA 1
ATOM 421 C C . ASP A 1 128 ? -28.493 -11.124 -24.523 1.00 30.45 105 ASP A C 1
ATOM 422 O O . ASP A 1 128 ? -28.541 -12.323 -24.369 1.00 30.88 105 ASP A O 1
ATOM 427 N N . ARG A 1 129 ? -27.336 -10.467 -24.707 1.00 30.32 106 ARG A N 1
ATOM 428 C CA . ARG A 1 129 ? -26.022 -11.157 -24.665 1.00 31.69 106 ARG A CA 1
ATOM 429 C C . ARG A 1 129 ? -25.318 -11.107 -23.299 1.00 31.49 106 ARG A C 1
ATOM 430 O O . ARG A 1 129 ? -24.165 -11.463 -23.205 1.00 32.88 106 ARG A O 1
ATOM 438 N N . LEU A 1 130 ? -25.984 -10.664 -22.246 1.00 30.56 107 LEU A N 1
ATOM 439 C CA . LEU A 1 130 ? -25.342 -10.567 -20.956 1.00 29.14 107 LEU A CA 1
ATOM 440 C C . LEU A 1 130 ? -25.227 -11.962 -20.305 1.00 29.93 107 LEU A C 1
ATOM 441 O O . LEU A 1 130 ? -26.026 -12.848 -20.586 1.00 28.43 107 LEU A O 1
ATOM 446 N N . PHE A 1 131 ? -24.195 -12.166 -19.494 1.00 30.82 108 PHE A N 1
ATOM 447 C CA . PHE A 1 131 ? -24.184 -13.291 -18.532 1.00 33.13 108 PHE A CA 1
ATOM 448 C C . PHE A 1 131 ? -23.577 -12.860 -17.194 1.00 32.01 108 PHE A C 1
ATOM 449 O O . PHE A 1 131 ? -23.225 -11.692 -17.012 1.00 32.06 108 PHE A O 1
ATOM 457 N N . GLY A 1 132 ? -23.456 -13.828 -16.280 1.00 32.54 109 GLY A N 1
ATOM 458 C CA . GLY A 1 132 ? -22.844 -13.610 -14.964 1.00 32.91 109 GLY A CA 1
ATOM 459 C C . GLY A 1 132 ? -23.397 -12.419 -14.179 1.00 32.48 109 GLY A C 1
ATOM 460 O O . GLY A 1 132 ? -24.609 -12.332 -14.002 1.00 31.70 109 GLY A O 1
ATOM 461 N N . HIS A 1 133 ? -22.523 -11.520 -13.700 1.00 31.23 110 HIS A N 1
ATOM 462 C CA . HIS A 1 133 ? -22.995 -10.454 -12.781 1.00 31.18 110 HIS A CA 1
ATOM 463 C C . HIS A 1 133 ? -23.878 -9.412 -13.481 1.00 28.79 110 HIS A C 1
ATOM 464 O O . HIS A 1 133 ? -24.960 -9.038 -12.967 1.00 28.05 110 HIS A O 1
ATOM 471 N N . THR A 1 134 ? -23.426 -8.944 -14.640 1.00 27.44 111 THR A N 1
ATOM 472 C CA . THR A 1 134 ? -24.226 -7.995 -15.398 1.00 26.92 111 THR A CA 1
ATOM 473 C C . THR A 1 134 ? -25.658 -8.553 -15.659 1.00 24.62 111 THR A C 1
ATOM 474 O O . THR A 1 134 ? -26.648 -7.865 -15.418 1.00 23.76 111 THR A O 1
ATOM 478 N N . LEU A 1 135 ? -25.762 -9.831 -16.032 1.00 22.83 112 LEU A N 1
ATOM 479 C CA . LEU A 1 135 ? -27.050 -10.456 -16.266 1.00 21.01 112 LEU A CA 1
ATOM 480 C C . LEU A 1 135 ? -27.878 -10.481 -14.984 1.00 19.94 112 LEU A C 1
ATOM 481 O O . LEU A 1 135 ? -29.076 -10.090 -14.950 1.00 18.69 112 LEU A O 1
ATOM 486 N N . SER A 1 136 ? -27.239 -10.838 -13.887 1.00 17.47 113 SER A N 1
ATOM 487 C CA . SER A 1 136 ? -27.973 -10.985 -12.638 1.00 17.45 113 SER A CA 1
ATOM 488 C C . SER A 1 136 ? -28.502 -9.604 -12.167 1.00 17.29 113 SER A C 1
ATOM 489 O O . SER A 1 136 ? -29.633 -9.499 -11.666 1.00 16.53 113 SER A O 1
ATOM 492 N N . LEU A 1 137 ? -27.723 -8.548 -12.375 1.00 16.32 114 LEU A N 1
ATOM 493 C CA . LEU A 1 137 ? -28.242 -7.200 -12.096 1.00 15.99 114 LEU A CA 1
ATOM 494 C C . LEU A 1 137 ? -29.586 -6.926 -12.822 1.00 16.71 114 LEU A C 1
ATOM 495 O O . LEU A 1 137 ? -30.523 -6.352 -12.242 1.00 15.85 114 LEU A O 1
ATOM 500 N N . PHE A 1 138 ? -29.690 -7.361 -14.080 1.00 16.30 115 PHE A N 1
ATOM 501 C CA . PHE A 1 138 ? -30.870 -7.057 -14.887 1.00 18.14 115 PHE A CA 1
ATOM 502 C C . PHE A 1 138 ? -32.005 -8.060 -14.630 1.00 18.33 115 PHE A C 1
ATOM 503 O O . PHE A 1 138 ? -33.137 -7.713 -14.770 1.00 19.02 115 PHE A O 1
ATOM 511 N N . GLN A 1 139 ? -31.690 -9.290 -14.230 1.00 19.70 116 GLN A N 1
ATOM 512 C CA . GLN A 1 139 ? -32.692 -10.336 -14.048 1.00 20.31 116 GLN A CA 1
ATOM 513 C C . GLN A 1 139 ? -33.314 -10.283 -12.649 1.00 21.66 116 GLN A C 1
ATOM 514 O O . GLN A 1 139 ? -34.530 -10.429 -12.507 1.00 22.57 116 GLN A O 1
ATOM 520 N N . LYS A 1 140 ? -32.492 -9.968 -11.628 1.00 21.64 117 LYS A N 1
ATOM 521 C CA . LYS A 1 140 ? -32.861 -10.021 -10.218 1.00 21.70 117 LYS A CA 1
ATOM 522 C C . LYS A 1 140 ? -32.905 -8.703 -9.494 1.00 21.50 117 LYS A C 1
ATOM 523 O O . LYS A 1 140 ? -33.867 -8.386 -8.818 1.00 22.76 117 LYS A O 1
ATOM 529 N N . THR A 1 141 ? -31.895 -7.872 -9.640 1.00 20.80 118 THR A N 1
ATOM 530 C CA . THR A 1 141 ? -31.835 -6.641 -8.826 1.00 18.92 118 THR A CA 1
ATOM 531 C C . THR A 1 141 ? -32.793 -5.566 -9.359 1.00 19.55 118 THR A C 1
ATOM 532 O O . THR A 1 141 ? -33.572 -4.963 -8.583 1.00 19.55 118 THR A O 1
ATOM 536 N N . LEU A 1 142 ? -32.717 -5.272 -10.654 1.00 18.86 119 LEU A N 1
ATOM 537 C CA . LEU A 1 142 ? -33.456 -4.163 -11.187 1.00 19.29 119 LEU A CA 1
ATOM 538 C C . LEU A 1 142 ? -34.985 -4.384 -11.070 1.00 19.34 119 LEU A C 1
ATOM 539 O O . LEU A 1 142 ? -35.706 -3.478 -10.596 1.00 17.05 119 LEU A O 1
ATOM 544 N N . PRO A 1 143 ? -35.481 -5.592 -11.444 1.00 18.58 120 PRO A N 1
ATOM 545 C CA . PRO A 1 143 ? -36.899 -5.872 -11.214 1.00 19.85 120 PRO A CA 1
ATOM 546 C C . PRO A 1 143 ? -37.291 -5.725 -9.725 1.00 20.71 120 PRO A C 1
ATOM 547 O O . PRO A 1 143 ? -38.433 -5.378 -9.460 1.00 21.64 120 PRO A O 1
ATOM 551 N N . SER A 1 144 ? -36.368 -5.925 -8.758 1.00 20.31 121 SER A N 1
ATOM 552 C CA . SER A 1 144 ? -36.674 -5.711 -7.338 1.00 21.50 121 SER A CA 1
ATOM 553 C C . SER A 1 144 ? -36.775 -4.191 -6.979 1.00 21.33 121 SER A C 1
ATOM 554 O O . SER A 1 144 ? -37.258 -3.807 -5.911 1.00 21.37 121 SER A O 1
ATOM 557 N N . PHE A 1 145 ? -36.316 -3.325 -7.855 1.00 19.77 122 PHE A N 1
ATOM 558 C CA . PHE A 1 145 ? -36.490 -1.899 -7.591 1.00 19.71 122 PHE A CA 1
ATOM 559 C C . PHE A 1 145 ? -37.646 -1.354 -8.367 1.00 19.38 122 PHE A C 1
ATOM 560 O O . PHE A 1 145 ? -37.786 -0.146 -8.427 1.00 20.17 122 PHE A O 1
ATOM 568 N N . GLY A 1 146 ? -38.465 -2.239 -8.961 1.00 19.48 123 GLY A N 1
ATOM 569 C CA . GLY A 1 146 ? -39.680 -1.832 -9.696 1.00 19.28 123 GLY A CA 1
ATOM 570 C C . GLY A 1 146 ? -39.351 -1.460 -11.166 1.00 19.98 123 GLY A C 1
ATOM 571 O O . GLY A 1 146 ? -40.181 -0.893 -11.856 1.00 18.72 123 GLY A O 1
ATOM 572 N N . ILE A 1 147 ? -38.132 -1.785 -11.628 1.00 19.65 124 ILE A N 1
ATOM 573 C CA . ILE A 1 147 ? -37.734 -1.515 -13.029 1.00 19.34 124 ILE A CA 1
ATOM 574 C C . ILE A 1 147 ? -37.960 -2.711 -13.965 1.00 20.25 124 ILE A C 1
ATOM 575 O O . ILE A 1 147 ? -37.341 -3.774 -13.781 1.00 19.95 124 ILE A O 1
ATOM 580 N N . GLU A 1 148 ? -38.826 -2.535 -14.970 1.00 19.96 125 GLU A N 1
ATOM 581 C CA . GLU A 1 148 ? -39.005 -3.556 -15.988 1.00 19.79 125 GLU A CA 1
ATOM 582 C C . GLU A 1 148 ? -37.764 -3.616 -16.916 1.00 19.51 125 GLU A C 1
ATOM 583 O O . GLU A 1 148 ? -37.284 -2.583 -17.402 1.00 19.00 125 GLU A O 1
ATOM 589 N N . VAL A 1 149 ? -37.234 -4.825 -17.127 1.00 19.53 126 VAL A N 1
ATOM 590 C CA . VAL A 1 149 ? -36.107 -5.022 -18.057 1.00 19.00 126 VAL A CA 1
ATOM 591 C C . VAL A 1 149 ? -36.547 -5.689 -19.326 1.00 19.09 126 VAL A C 1
ATOM 592 O O . VAL A 1 149 ? -37.162 -6.782 -19.280 1.00 19.85 126 VAL A O 1
ATOM 596 N N . ARG A 1 150 ? -36.289 -5.039 -20.460 1.00 19.03 127 ARG A N 1
ATOM 597 C CA . ARG A 1 150 ? -36.608 -5.620 -21.773 1.00 19.21 127 ARG A CA 1
ATOM 598 C C . ARG A 1 150 ? -35.333 -6.061 -22.462 1.00 19.98 127 ARG A C 1
ATOM 599 O O . ARG A 1 150 ? -34.487 -5.226 -22.835 1.00 18.57 127 ARG A O 1
ATOM 607 N N . PHE A 1 151 ? -35.189 -7.384 -22.619 1.00 20.77 128 PHE A N 1
ATOM 608 C CA . PHE A 1 151 ? -34.026 -7.971 -23.321 1.00 21.35 128 PHE A CA 1
ATOM 609 C C . PHE A 1 151 ? -34.328 -8.029 -24.833 1.00 22.30 128 PHE A C 1
ATOM 610 O O . PHE A 1 151 ? -35.398 -8.439 -25.214 1.00 21.42 128 PHE A O 1
ATOM 618 N N . VAL A 1 152 ? -33.388 -7.596 -25.667 1.00 23.63 129 VAL A N 1
ATOM 619 C CA . VAL A 1 152 ? -33.567 -7.595 -27.128 1.00 25.51 129 VAL A CA 1
ATOM 620 C C . VAL A 1 152 ? -32.263 -7.953 -27.843 1.00 25.75 129 VAL A C 1
ATOM 621 O O . VAL A 1 152 ? -31.152 -7.920 -27.237 1.00 24.15 129 VAL A O 1
ATOM 625 N N . ASP A 1 153 ? -32.406 -8.292 -29.131 1.00 26.25 130 ASP A N 1
ATOM 626 C CA . ASP A 1 153 ? -31.255 -8.482 -30.013 1.00 27.14 130 ASP A CA 1
ATOM 627 C C . ASP A 1 153 ? -30.819 -7.127 -30.543 1.00 27.22 130 ASP A C 1
ATOM 628 O O . ASP A 1 153 ? -31.495 -6.511 -31.347 1.00 27.05 130 ASP A O 1
ATOM 633 N N . VAL A 1 154 ? -29.642 -6.714 -30.112 1.00 27.56 131 VAL A N 1
ATOM 634 C CA . VAL A 1 154 ? -29.197 -5.345 -30.252 1.00 28.64 131 VAL A CA 1
ATOM 635 C C . VAL A 1 154 ? -28.551 -5.189 -31.647 1.00 28.81 131 VAL A C 1
ATOM 636 O O . VAL A 1 154 ? -28.202 -4.099 -32.064 1.00 28.97 131 VAL A O 1
ATOM 640 N N . MET A 1 155 ? -28.416 -6.330 -32.346 1.00 29.66 132 MET A N 1
ATOM 641 C CA . MET A 1 155 ? -27.964 -6.430 -33.733 1.00 30.15 132 MET A CA 1
ATOM 642 C C . MET A 1 155 ? -29.091 -5.988 -34.655 1.00 30.11 132 MET A C 1
ATOM 643 O O . MET A 1 155 ? -28.863 -5.670 -35.839 1.00 29.12 132 MET A O 1
ATOM 648 N N . ASP A 1 156 ? -30.305 -5.968 -34.078 1.00 29.21 133 ASP A N 1
ATOM 649 C CA . ASP A 1 156 ? -31.541 -5.624 -34.778 1.00 29.73 133 ASP A CA 1
ATOM 650 C C . ASP A 1 156 ? -32.127 -4.221 -34.371 1.00 29.06 133 ASP A C 1
ATOM 651 O O . ASP A 1 156 ? -32.878 -4.107 -33.387 1.00 28.61 133 ASP A O 1
ATOM 656 N N . SER A 1 157 ? -31.776 -3.162 -35.095 1.00 28.58 134 SER A N 1
ATOM 657 C CA . SER A 1 157 ? -32.262 -1.819 -34.715 1.00 28.88 134 SER A CA 1
ATOM 658 C C . SER A 1 157 ? -33.826 -1.700 -34.563 1.00 28.50 134 SER A C 1
ATOM 659 O O . SER A 1 157 ? -34.311 -0.955 -33.699 1.00 27.64 134 SER A O 1
ATOM 662 N N . LEU A 1 158 ? -34.584 -2.454 -35.378 1.00 27.24 135 LEU A N 1
ATOM 663 C CA . LEU A 1 158 ? -36.043 -2.504 -35.303 1.00 28.02 135 LEU A CA 1
ATOM 664 C C . LEU A 1 158 ? -36.590 -3.185 -34.013 1.00 27.00 135 LEU A C 1
ATOM 665 O O . LEU A 1 158 ? -37.548 -2.708 -33.403 1.00 26.53 135 LEU A O 1
ATOM 670 N N . ALA A 1 159 ? -35.945 -4.258 -33.555 1.00 25.73 136 ALA A N 1
ATOM 671 C CA . ALA A 1 159 ? -36.333 -4.830 -32.268 1.00 24.11 136 ALA A CA 1
ATOM 672 C C . ALA A 1 159 ? -36.050 -3.774 -31.139 1.00 23.13 136 ALA A C 1
ATOM 673 O O . ALA A 1 159 ? -36.882 -3.521 -30.286 1.00 21.18 136 ALA A O 1
ATOM 675 N N . VAL A 1 160 ? -34.901 -3.133 -31.190 1.00 22.88 137 VAL A N 1
ATOM 676 C CA . VAL A 1 160 ? -34.571 -2.071 -30.217 1.00 23.41 137 VAL A CA 1
ATOM 677 C C . VAL A 1 160 ? -35.671 -0.995 -30.206 1.00 23.90 137 VAL A C 1
ATOM 678 O O . VAL A 1 160 ? -36.200 -0.719 -29.135 1.00 23.30 137 VAL A O 1
ATOM 682 N N . GLU A 1 161 ? -36.023 -0.437 -31.382 1.00 24.88 138 GLU A N 1
ATOM 683 C CA . GLU A 1 161 ? -37.043 0.600 -31.514 1.00 26.27 138 GLU A CA 1
ATOM 684 C C . GLU A 1 161 ? -38.395 0.198 -30.903 1.00 26.35 138 GLU A C 1
ATOM 685 O O . GLU A 1 161 ? -39.009 0.987 -30.189 1.00 26.18 138 GLU A O 1
ATOM 691 N N . HIS A 1 162 ? -38.840 -1.033 -31.186 1.00 26.55 139 HIS A N 1
ATOM 692 C CA . HIS A 1 162 ? -40.115 -1.551 -30.671 1.00 26.71 139 HIS A CA 1
ATOM 693 C C . HIS A 1 162 ? -40.112 -1.851 -29.175 1.00 25.05 139 HIS A C 1
ATOM 694 O O . HIS A 1 162 ? -41.155 -1.830 -28.558 1.00 24.79 139 HIS A O 1
ATOM 701 N N . ALA A 1 163 ? -38.946 -2.087 -28.576 1.00 23.29 140 ALA A N 1
ATOM 702 C CA . ALA A 1 163 ? -38.880 -2.385 -27.134 1.00 22.09 140 ALA A CA 1
ATOM 703 C C . ALA A 1 163 ? -38.976 -1.119 -26.302 1.00 21.62 140 ALA A C 1
ATOM 704 O O . ALA A 1 163 ? -39.250 -1.196 -25.109 1.00 21.30 140 ALA A O 1
ATOM 706 N N . CYS A 1 164 ? -38.795 0.029 -26.940 1.00 21.46 141 CYS A N 1
ATOM 707 C CA . CYS A 1 164 ? -38.702 1.320 -26.258 1.00 22.15 141 CYS A CA 1
ATOM 708 C C . CYS A 1 164 ? -40.061 1.971 -26.315 1.00 23.07 141 CYS A C 1
ATOM 709 O O . CYS A 1 164 ? -40.674 2.031 -27.386 1.00 23.64 141 CYS A O 1
ATOM 712 N N . ASP A 1 165 ? -40.549 2.465 -25.186 1.00 22.58 142 ASP A N 1
ATOM 713 C CA . ASP A 1 165 ? -41.761 3.311 -25.198 1.00 23.45 142 ASP A CA 1
ATOM 714 C C . ASP A 1 165 ? -41.519 4.443 -24.201 1.00 22.77 142 ASP A C 1
ATOM 715 O O . ASP A 1 165 ? -40.385 4.661 -23.779 1.00 22.17 142 ASP A O 1
ATOM 720 N N . GLU A 1 166 ? -42.551 5.162 -23.809 1.00 22.46 143 GLU A N 1
ATOM 721 C CA . GLU A 1 166 ? -42.337 6.343 -22.955 1.00 23.32 143 GLU A CA 1
ATOM 722 C C . GLU A 1 166 ? -41.812 5.961 -21.537 1.00 21.31 143 GLU A C 1
ATOM 723 O O . GLU A 1 166 ? -41.214 6.791 -20.856 1.00 21.81 143 GLU A O 1
ATOM 729 N N . THR A 1 167 ? -42.042 4.722 -21.090 1.00 19.58 144 THR A N 1
ATOM 730 C CA . THR A 1 167 ? -41.484 4.254 -19.769 1.00 19.17 144 THR A CA 1
ATOM 731 C C . THR A 1 167 ? -39.980 3.946 -19.817 1.00 18.60 144 THR A C 1
ATOM 732 O O . THR A 1 167 ? -39.356 3.785 -18.770 1.00 19.21 144 THR A O 1
ATOM 736 N N . THR A 1 168 ? -39.409 3.889 -21.024 1.00 17.73 145 THR A N 1
ATOM 737 C CA . THR A 1 168 ? -37.997 3.453 -21.239 1.00 17.73 145 THR A CA 1
ATOM 738 C C . THR A 1 168 ? -36.996 4.532 -20.967 1.00 17.32 145 THR A C 1
ATOM 739 O O . THR A 1 168 ? -37.018 5.552 -21.626 1.00 18.75 145 THR A O 1
ATOM 743 N N . LYS A 1 169 ? -36.132 4.345 -19.957 1.00 16.56 146 LYS A N 1
ATOM 744 C CA . LYS A 1 169 ? -35.255 5.461 -19.574 1.00 15.92 146 LYS A CA 1
ATOM 745 C C . LYS A 1 169 ? -33.811 5.310 -20.042 1.00 16.03 146 LYS A C 1
ATOM 746 O O . LYS A 1 169 ? -32.988 6.160 -19.764 1.00 16.57 146 LYS A O 1
ATOM 752 N N . LEU A 1 170 ? -33.497 4.213 -20.721 1.00 15.16 147 LEU A N 1
ATOM 753 C CA . LEU A 1 170 ? -32.156 4.027 -21.309 1.00 15.49 147 LEU A CA 1
ATOM 754 C C . LEU A 1 170 ? -32.034 2.710 -22.054 1.00 14.31 147 LEU A C 1
ATOM 755 O O . LEU A 1 170 ? -32.801 1.750 -21.816 1.00 14.71 147 LEU A O 1
ATOM 760 N N . LEU A 1 171 ? -31.031 2.655 -22.911 1.00 15.00 148 LEU A N 1
ATOM 761 C CA . LEU A 1 171 ? -30.621 1.429 -23.642 1.00 13.85 148 LEU A CA 1
ATOM 762 C C . LEU A 1 171 ? -29.209 1.205 -23.111 1.00 13.97 148 LEU A C 1
ATOM 763 O O . LEU A 1 171 ? -28.402 2.153 -23.091 1.00 13.31 148 LEU A O 1
ATOM 768 N N . PHE A 1 172 ? -28.919 -0.022 -22.670 1.00 13.94 149 PHE A N 1
ATOM 769 C CA . PHE A 1 172 ? -27.619 -0.412 -22.203 1.00 15.69 149 PHE A CA 1
ATOM 770 C C . PHE A 1 172 ? -27.042 -1.529 -23.074 1.00 16.66 149 PHE A C 1
ATOM 771 O O . PHE A 1 172 ? -27.697 -2.553 -23.315 1.00 17.45 149 PHE A O 1
ATOM 779 N N . LEU A 1 173 ? -25.793 -1.380 -23.480 1.00 18.80 150 LEU A N 1
ATOM 780 C CA . LEU A 1 173 ? -25.141 -2.505 -24.177 1.00 20.45 150 LEU A CA 1
ATOM 781 C C . LEU A 1 173 ? -23.643 -2.407 -24.054 1.00 20.91 150 LEU A C 1
ATOM 782 O O . LEU A 1 173 ? -23.126 -1.474 -23.407 1.00 22.09 150 LEU A O 1
ATOM 787 N N . GLU A 1 174 ? -22.974 -3.397 -24.627 1.00 20.24 151 GLU A N 1
ATOM 788 C CA . GLU A 1 174 ? -21.521 -3.520 -24.607 1.00 21.12 151 GLU A CA 1
ATOM 789 C C . GLU A 1 174 ? -21.036 -3.368 -26.017 1.00 20.44 151 GLU A C 1
ATOM 790 O O . GLU A 1 174 ? -21.750 -3.655 -26.991 1.00 19.86 151 GLU A O 1
ATOM 796 N N . THR A 1 175 ? -19.814 -2.889 -26.083 1.00 19.64 152 THR A N 1
ATOM 797 C CA . THR A 1 175 ? -19.148 -2.497 -27.286 1.00 19.84 152 THR A CA 1
ATOM 798 C C . THR A 1 175 ? -18.798 -3.756 -28.092 1.00 19.23 152 THR A C 1
ATOM 799 O O . THR A 1 175 ? -18.911 -3.763 -29.323 1.00 19.42 152 THR A O 1
ATOM 803 N N . ILE A 1 176 ? -18.417 -4.834 -27.416 1.00 17.87 153 ILE A N 1
ATOM 804 C CA . ILE A 1 176 ? -18.116 -6.125 -28.078 1.00 18.06 153 ILE A CA 1
ATOM 805 C C . ILE A 1 176 ? -18.587 -7.224 -27.168 1.00 17.77 153 ILE A C 1
ATOM 806 O O . ILE A 1 176 ? -18.197 -7.273 -26.042 1.00 17.04 153 ILE A O 1
ATOM 811 N N . SER A 1 177 ? -19.413 -8.125 -27.656 1.00 19.33 154 SER A N 1
ATOM 812 C CA . SER A 1 177 ? -20.004 -9.143 -26.783 1.00 20.57 154 SER A CA 1
ATOM 813 C C . SER A 1 177 ? -18.969 -10.207 -26.545 1.00 21.19 154 SER A C 1
ATOM 814 O O . SER A 1 177 ? -18.016 -10.372 -27.312 1.00 21.21 154 SER A O 1
ATOM 817 N N . ASN A 1 178 ? -19.183 -10.929 -25.464 1.00 23.16 155 ASN A N 1
ATOM 818 C CA . ASN A 1 178 ? -18.275 -11.944 -24.971 1.00 24.69 155 ASN A CA 1
ATOM 819 C C . ASN A 1 178 ? -19.095 -13.234 -24.752 1.00 24.15 155 ASN A C 1
ATOM 820 O O . ASN A 1 178 ? -20.001 -13.243 -23.919 1.00 25.51 155 ASN A O 1
ATOM 825 N N . PRO A 1 179 ? -18.742 -14.351 -25.426 1.00 23.67 156 PRO A N 1
ATOM 826 C CA . PRO A 1 179 ? -17.525 -14.598 -26.193 1.00 22.35 156 PRO A CA 1
ATOM 827 C C . PRO A 1 179 ? -17.644 -14.481 -27.679 1.00 21.67 156 PRO A C 1
ATOM 828 O O . PRO A 1 179 ? -16.632 -14.710 -28.385 1.00 21.03 156 PRO A O 1
ATOM 832 N N . GLN A 1 180 ? -18.816 -14.095 -28.169 1.00 19.63 157 GLN A N 1
ATOM 833 C CA . GLN A 1 180 ? -19.055 -14.155 -29.596 1.00 19.29 157 GLN A CA 1
ATOM 834 C C . GLN A 1 180 ? -18.472 -13.020 -30.365 1.00 19.32 157 GLN A C 1
ATOM 835 O O . GLN A 1 180 ? -18.404 -13.111 -31.579 1.00 19.74 157 GLN A O 1
ATOM 841 N N . LEU A 1 181 ? -18.070 -11.937 -29.676 1.00 18.69 158 LEU A N 1
ATOM 842 C CA . LEU A 1 181 ? -17.452 -10.757 -30.322 1.00 18.44 158 LEU A CA 1
ATOM 843 C C . LEU A 1 181 ? -18.353 -10.091 -31.339 1.00 18.92 158 LEU A C 1
ATOM 844 O O . LEU A 1 181 ? -17.919 -9.631 -32.401 1.00 18.74 158 LEU A O 1
ATOM 849 N N . GLN A 1 182 ? -19.632 -10.015 -31.005 1.00 20.21 159 GLN A N 1
ATOM 850 C CA . GLN A 1 182 ? -20.588 -9.330 -31.836 1.00 20.01 159 GLN A CA 1
ATOM 851 C C . GLN A 1 182 ? -20.416 -7.832 -31.578 1.00 19.73 159 GLN A C 1
ATOM 852 O O . GLN A 1 182 ? -20.093 -7.467 -30.444 1.00 20.04 159 GLN A O 1
ATOM 858 N N . VAL A 1 183 ? -20.603 -6.993 -32.602 1.00 17.64 160 VAL A N 1
ATOM 859 C CA . VAL A 1 183 ? -20.326 -5.536 -32.448 1.00 17.40 160 VAL A CA 1
ATOM 860 C C . VAL A 1 183 ? -21.571 -4.795 -32.911 1.00 18.26 160 VAL A C 1
ATOM 861 O O . VAL A 1 183 ? -21.894 -4.756 -34.099 1.00 17.32 160 VAL A O 1
ATOM 865 N N . ALA A 1 184 ? -22.306 -4.266 -31.961 1.00 18.07 161 ALA A N 1
ATOM 866 C CA . ALA A 1 184 ? -23.552 -3.591 -32.317 1.00 18.25 161 ALA A CA 1
ATOM 867 C C . ALA A 1 184 ? -23.193 -2.249 -32.969 1.00 18.54 161 ALA A C 1
ATOM 868 O O . ALA A 1 184 ? -22.125 -1.689 -32.673 1.00 19.62 161 ALA A O 1
ATOM 870 N N . ASP A 1 185 ? -24.082 -1.735 -33.820 1.00 17.85 162 ASP A N 1
ATOM 871 C CA . ASP A 1 185 ? -23.841 -0.433 -34.446 1.00 18.26 162 ASP A CA 1
ATOM 872 C C . ASP A 1 185 ? -24.298 0.664 -33.495 1.00 18.20 162 ASP A C 1
ATOM 873 O O . ASP A 1 185 ? -25.492 0.984 -33.417 1.00 18.25 162 ASP A O 1
ATOM 878 N N . LEU A 1 186 ? -23.359 1.185 -32.716 1.00 17.98 163 LEU A N 1
ATOM 879 C CA . LEU A 1 186 ? -23.678 2.196 -31.691 1.00 18.20 163 LEU A CA 1
ATOM 880 C C . LEU A 1 186 ? -24.340 3.456 -32.238 1.00 18.29 163 LEU A C 1
ATOM 881 O O . LEU A 1 186 ? -25.336 3.951 -31.676 1.00 18.39 163 LEU A O 1
ATOM 886 N N . GLU A 1 187 ? -23.765 4.024 -33.288 1.00 19.41 164 GLU A N 1
ATOM 887 C CA . GLU A 1 187 ? -24.333 5.259 -33.843 1.00 20.11 164 GLU A CA 1
ATOM 888 C C . GLU A 1 187 ? -25.779 5.020 -34.293 1.00 19.01 164 GLU A C 1
ATOM 889 O O . GLU A 1 187 ? -26.651 5.853 -34.023 1.00 20.19 164 GLU A O 1
ATOM 895 N N . ALA A 1 188 ? -26.036 3.884 -34.955 1.00 19.01 165 ALA A N 1
ATOM 896 C CA . ALA A 1 188 ? -27.389 3.592 -35.420 1.00 18.41 165 ALA A CA 1
ATOM 897 C C . ALA A 1 188 ? -28.329 3.486 -34.212 1.00 18.66 165 ALA A C 1
ATOM 898 O O . ALA A 1 188 ? -29.402 4.087 -34.177 1.00 17.04 165 ALA A O 1
ATOM 900 N N . LEU A 1 189 ? -27.886 2.742 -33.189 1.00 18.51 166 LEU A N 1
ATOM 901 C CA . LEU A 1 189 ? -28.718 2.573 -32.026 1.00 18.19 166 LEU A CA 1
ATOM 902 C C . LEU A 1 189 ? -28.876 3.877 -31.263 1.00 18.16 166 LEU A C 1
ATOM 903 O O . LEU A 1 189 ? -29.910 4.080 -30.689 1.00 16.81 166 LEU A O 1
ATOM 908 N N . SER A 1 190 ? -27.872 4.765 -31.285 1.00 18.92 167 SER A N 1
ATOM 909 C CA . SER A 1 190 ? -28.007 6.031 -30.574 1.00 19.70 167 SER A CA 1
ATOM 910 C C . SER A 1 190 ? -29.127 6.834 -31.182 1.00 19.46 167 SER A C 1
ATOM 911 O O . SER A 1 190 ? -29.850 7.514 -30.454 1.00 19.31 167 SER A O 1
ATOM 914 N N . LYS A 1 191 ? -29.237 6.781 -32.513 1.00 20.76 168 LYS A N 1
ATOM 915 C CA . LYS A 1 191 ? -30.280 7.542 -33.251 1.00 21.08 168 LYS A CA 1
ATOM 916 C C . LYS A 1 191 ? -31.709 6.996 -32.959 1.00 21.24 168 LYS A C 1
ATOM 917 O O . LYS A 1 191 ? -32.689 7.772 -32.725 1.00 21.92 168 LYS A O 1
ATOM 923 N N . VAL A 1 192 ? -31.839 5.665 -32.919 1.00 19.84 169 VAL A N 1
ATOM 924 C CA . VAL A 1 192 ? -33.122 5.035 -32.621 1.00 19.61 169 VAL A CA 1
ATOM 925 C C . VAL A 1 192 ? -33.642 5.503 -31.231 1.00 20.32 169 VAL A C 1
ATOM 926 O O . VAL A 1 192 ? -34.787 5.869 -31.040 1.00 19.69 169 VAL A O 1
ATOM 930 N N . VAL A 1 193 ? -32.745 5.481 -30.261 1.00 19.72 170 VAL A N 1
ATOM 931 C CA . VAL A 1 193 ? -33.086 5.847 -28.931 1.00 19.44 170 VAL A CA 1
ATOM 932 C C . VAL A 1 193 ? -33.157 7.410 -28.751 1.00 19.63 170 VAL A C 1
ATOM 933 O O . VAL A 1 193 ? -34.124 7.957 -28.163 1.00 18.33 170 VAL A O 1
ATOM 937 N N . HIS A 1 194 ? -32.206 8.155 -29.307 1.00 17.93 171 HIS A N 1
ATOM 938 C CA . HIS A 1 194 ? -32.331 9.639 -29.236 1.00 18.57 171 HIS A CA 1
ATOM 939 C C . HIS A 1 194 ? -33.618 10.236 -29.796 1.00 18.07 171 HIS A C 1
ATOM 940 O O . HIS A 1 194 ? -34.139 11.199 -29.198 1.00 17.90 171 HIS A O 1
ATOM 947 N N . ALA A 1 195 ? -34.111 9.669 -30.896 1.00 17.31 172 ALA A N 1
ATOM 948 C CA . ALA A 1 195 ? -35.410 10.062 -31.462 1.00 18.56 172 ALA A CA 1
ATOM 949 C C . ALA A 1 195 ? -36.600 9.939 -30.440 1.00 20.03 172 ALA A C 1
ATOM 950 O O . ALA A 1 195 ? -37.608 10.548 -30.602 1.00 20.24 172 ALA A O 1
ATOM 952 N N . LYS A 1 196 ? -36.455 9.160 -29.377 1.00 20.39 173 LYS A N 1
ATOM 953 C CA . LYS A 1 196 ? -37.569 8.905 -28.453 1.00 19.93 173 LYS A CA 1
ATOM 954 C C . LYS A 1 196 ? -37.234 9.642 -27.188 1.00 20.39 173 LYS A C 1
ATOM 955 O O . LYS A 1 196 ? -37.915 9.485 -26.199 1.00 22.20 173 LYS A O 1
ATOM 961 N N . GLY A 1 197 ? -36.153 10.420 -27.221 1.00 20.03 174 GLY A N 1
ATOM 962 C CA . GLY A 1 197 ? -35.605 11.085 -26.033 1.00 19.07 174 GLY A CA 1
ATOM 963 C C . GLY A 1 197 ? -35.133 10.113 -24.949 1.00 19.19 174 GLY A C 1
ATOM 964 O O . GLY A 1 197 ? -35.459 10.315 -23.760 1.00 18.03 174 GLY A O 1
ATOM 965 N N . ILE A 1 198 ? -34.405 9.063 -25.360 1.00 17.51 175 ILE A N 1
ATOM 966 C CA . ILE A 1 198 ? -33.846 8.037 -24.440 1.00 16.71 175 ILE A CA 1
ATOM 967 C C . ILE A 1 198 ? -32.305 8.060 -24.543 1.00 17.20 175 ILE A C 1
ATOM 968 O O . ILE A 1 198 ? -31.744 8.152 -25.651 1.00 17.74 175 ILE A O 1
ATOM 973 N N . PRO A 1 199 ? -31.609 8.112 -23.411 1.00 15.98 176 PRO A N 1
ATOM 974 C CA . PRO A 1 199 ? -30.156 8.115 -23.461 1.00 16.05 176 PRO A CA 1
ATOM 975 C C . PRO A 1 199 ? -29.584 6.693 -23.696 1.00 16.71 176 PRO A C 1
ATOM 976 O O . PRO A 1 199 ? -30.272 5.643 -23.444 1.00 17.42 176 PRO A O 1
ATOM 980 N N . LEU A 1 200 ? -28.343 6.685 -24.173 1.00 15.37 177 LEU A N 1
ATOM 981 C CA . LEU A 1 200 ? -27.599 5.470 -24.481 1.00 16.38 177 LEU A CA 1
ATOM 982 C C . LEU A 1 200 ? -26.413 5.362 -23.481 1.00 15.53 177 LEU A C 1
ATOM 983 O O . LEU A 1 200 ? -25.605 6.274 -23.333 1.00 14.63 177 LEU A O 1
ATOM 988 N N . VAL A 1 201 ? -26.375 4.220 -22.790 1.00 16.53 178 VAL A N 1
ATOM 989 C CA . VAL A 1 201 ? -25.369 3.842 -21.814 1.00 16.31 178 VAL A CA 1
ATOM 990 C C . VAL A 1 201 ? -24.596 2.594 -22.325 1.00 16.90 178 VAL A C 1
ATOM 991 O O . VAL A 1 201 ? -25.186 1.560 -22.588 1.00 15.74 178 VAL A O 1
ATOM 995 N N . VAL A 1 202 ? -23.263 2.701 -22.399 1.00 16.81 179 VAL A N 1
ATOM 996 C CA . VAL A 1 202 ? -22.473 1.657 -22.991 1.00 15.58 179 VAL A CA 1
ATOM 997 C C . VAL A 1 202 ? -21.285 1.265 -22.110 1.00 16.23 179 VAL A C 1
ATOM 998 O O . VAL A 1 202 ? -20.486 2.101 -21.684 1.00 15.91 179 VAL A O 1
ATOM 1002 N N . ASP A 1 203 ? -21.145 -0.035 -21.915 1.00 16.19 180 ASP A N 1
ATOM 1003 C CA . ASP A 1 203 ? -19.995 -0.616 -21.266 1.00 17.34 180 ASP A CA 1
ATOM 1004 C C . ASP A 1 203 ? -18.855 -0.785 -22.272 1.00 17.24 180 ASP A C 1
ATOM 1005 O O . ASP A 1 203 ? -18.942 -1.579 -23.224 1.00 17.72 180 ASP A O 1
ATOM 1010 N N . THR A 1 204 ? -17.790 -0.022 -22.080 1.00 16.84 181 THR A N 1
ATOM 1011 C CA . THR A 1 204 ? -16.733 0.028 -23.114 1.00 15.21 181 THR A CA 1
ATOM 1012 C C . THR A 1 204 ? -15.490 -0.692 -22.592 1.00 16.19 181 THR A C 1
ATOM 1013 O O . THR A 1 204 ? -14.375 -0.501 -23.111 1.00 16.06 181 THR A O 1
ATOM 1017 N N . THR A 1 205 ? -15.689 -1.566 -21.612 1.00 15.73 182 THR A N 1
ATOM 1018 C CA . THR A 1 205 ? -14.577 -2.424 -21.159 1.00 17.14 182 THR A CA 1
ATOM 1019 C C . THR A 1 205 ? -13.733 -3.092 -22.267 1.00 16.42 182 THR A C 1
ATOM 1020 O O . THR A 1 205 ? -12.520 -3.077 -22.194 1.00 16.64 182 THR A O 1
ATOM 1024 N N . MET A 1 206 ? -14.372 -3.704 -23.271 1.00 17.14 183 MET A N 1
ATOM 1025 C CA . MET A 1 206 ? -13.642 -4.317 -24.404 1.00 15.92 183 MET A CA 1
ATOM 1026 C C . MET A 1 206 ? -12.882 -3.338 -25.263 1.00 16.94 183 MET A C 1
ATOM 1027 O O . MET A 1 206 ? -11.838 -3.694 -25.873 1.00 16.50 183 MET A O 1
ATOM 1032 N N . THR A 1 207 ? -13.354 -2.086 -25.297 1.00 16.35 184 THR A N 1
ATOM 1033 C CA . THR A 1 207 ? -12.750 -1.052 -26.164 1.00 15.83 184 THR A CA 1
ATOM 1034 C C . THR A 1 207 ? -12.707 0.268 -25.366 1.00 16.85 184 THR A C 1
ATOM 1035 O O . THR A 1 207 ? -13.597 1.128 -25.521 1.00 14.57 184 THR A O 1
ATOM 1039 N N . PRO A 1 208 ? -11.740 0.401 -24.419 1.00 18.30 185 PRO A N 1
ATOM 1040 C CA . PRO A 1 208 ? -11.720 1.592 -23.580 1.00 19.23 185 PRO A CA 1
ATOM 1041 C C . PRO A 1 208 ? -11.255 2.825 -24.355 1.00 19.61 185 PRO A C 1
ATOM 1042 O O . PRO A 1 208 ? -10.941 2.709 -25.527 1.00 19.25 185 PRO A O 1
ATOM 1046 N N . PRO A 1 209 ? -11.200 3.999 -23.704 1.00 20.75 186 PRO A N 1
ATOM 1047 C CA . PRO A 1 209 ? -10.953 5.246 -24.458 1.00 21.93 186 PRO A CA 1
ATOM 1048 C C . PRO A 1 209 ? -9.857 5.285 -25.546 1.00 24.20 186 PRO A C 1
ATOM 1049 O O . PRO A 1 209 ? -10.076 5.919 -26.622 1.00 28.59 186 PRO A O 1
ATOM 1053 N N . TYR A 1 210 ? -8.697 4.683 -25.356 1.00 22.47 187 TYR A N 1
ATOM 1054 C CA . TYR A 1 210 ? -7.693 4.806 -26.478 1.00 20.85 187 TYR A CA 1
ATOM 1055 C C . TYR A 1 210 ? -8.199 4.150 -27.806 1.00 20.10 187 TYR A C 1
ATOM 1056 O O . TYR A 1 210 ? -7.822 4.511 -28.917 1.00 20.74 187 TYR A O 1
ATOM 1065 N N . LEU A 1 211 ? -9.020 3.139 -27.673 1.00 18.50 188 LEU A N 1
ATOM 1066 C CA . LEU A 1 211 ? -9.586 2.410 -28.811 1.00 18.03 188 LEU A CA 1
ATOM 1067 C C . LEU A 1 211 ? -10.867 3.030 -29.427 1.00 18.74 188 LEU A C 1
ATOM 1068 O O . LEU A 1 211 ? -11.211 2.761 -30.571 1.00 15.62 188 LEU A O 1
ATOM 1073 N N . LEU A 1 212 ? -11.576 3.826 -28.627 1.00 19.05 189 LEU A N 1
ATOM 1074 C CA . LEU A 1 212 ? -12.927 4.265 -28.995 1.00 20.25 189 LEU A CA 1
ATOM 1075 C C . LEU A 1 212 ? -13.104 5.723 -28.521 1.00 20.74 189 LEU A C 1
ATOM 1076 O O . LEU A 1 212 ? -12.702 6.070 -27.435 1.00 20.97 189 LEU A O 1
ATOM 1081 N N . GLU A 1 213 ? -13.687 6.571 -29.352 1.00 21.52 190 GLU A N 1
ATOM 1082 C CA . GLU A 1 213 ? -14.153 7.888 -28.873 1.00 22.39 190 GLU A CA 1
ATOM 1083 C C . GLU A 1 213 ? -15.685 7.856 -28.911 1.00 21.91 190 GLU A C 1
ATOM 1084 O O . GLU A 1 213 ? -16.302 8.271 -29.946 1.00 20.09 190 GLU A O 1
ATOM 1090 N N . ALA A 1 214 ? -16.278 7.402 -27.795 1.00 19.47 191 ALA A N 1
ATOM 1091 C CA . ALA A 1 214 ? -17.676 7.022 -27.759 1.00 18.57 191 ALA A CA 1
ATOM 1092 C C . ALA A 1 214 ? -18.582 8.235 -28.050 1.00 18.50 191 ALA A C 1
ATOM 1093 O O . ALA A 1 214 ? -19.670 8.072 -28.628 1.00 15.29 191 ALA A O 1
ATOM 1095 N N . LYS A 1 215 ? -18.114 9.445 -27.685 1.00 17.82 192 LYS A N 1
ATOM 1096 C CA . LYS A 1 215 ? -18.936 10.642 -27.911 1.00 17.87 192 LYS A CA 1
ATOM 1097 C C . LYS A 1 215 ? -19.360 10.772 -29.442 1.00 18.18 192 LYS A C 1
ATOM 1098 O O . LYS A 1 215 ? -20.518 10.999 -29.765 1.00 16.52 192 LYS A O 1
ATOM 1104 N N . ARG A 1 216 ? -18.410 10.577 -30.329 1.00 19.11 193 ARG A N 1
ATOM 1105 C CA . ARG A 1 216 ? -18.611 10.586 -31.783 1.00 20.11 193 ARG A CA 1
ATOM 1106 C C . ARG A 1 216 ? -19.619 9.599 -32.285 1.00 21.03 193 ARG A C 1
ATOM 1107 O O . ARG A 1 216 ? -20.086 9.741 -33.421 1.00 20.46 193 ARG A O 1
ATOM 1109 N N . LEU A 1 217 ? -19.910 8.559 -31.499 1.00 18.90 194 LEU A N 1
ATOM 1110 C CA . LEU A 1 217 ? -20.901 7.596 -31.945 1.00 19.06 194 LEU A CA 1
ATOM 1111 C C . LEU A 1 217 ? -22.252 7.746 -31.207 1.00 18.77 194 LEU A C 1
ATOM 1112 O O . LEU A 1 217 ? -23.103 6.828 -31.241 1.00 18.39 194 LEU A O 1
ATOM 1117 N N . GLY A 1 218 ? -22.444 8.887 -30.569 1.00 17.36 195 GLY A N 1
ATOM 1118 C CA . GLY A 1 218 ? -23.733 9.128 -29.892 1.00 17.34 195 GLY A CA 1
ATOM 1119 C C . GLY A 1 218 ? -23.847 8.530 -28.489 1.00 17.46 195 GLY A C 1
ATOM 1120 O O . GLY A 1 218 ? -24.925 8.436 -27.961 1.00 16.93 195 GLY A O 1
ATOM 1121 N N . VAL A 1 219 ? -22.741 8.148 -27.841 1.00 17.03 196 VAL A N 1
ATOM 1122 C CA . VAL A 1 219 ? -22.885 7.479 -26.533 1.00 15.12 196 VAL A CA 1
ATOM 1123 C C . VAL A 1 219 ? -22.979 8.564 -25.425 1.00 14.90 196 VAL A C 1
ATOM 1124 O O . VAL A 1 219 ? -22.039 9.254 -25.146 1.00 14.29 196 VAL A O 1
ATOM 1128 N N . ASP A 1 220 ? -24.148 8.687 -24.801 1.00 14.43 197 ASP A N 1
ATOM 1129 C CA . ASP A 1 220 ? -24.337 9.625 -23.675 1.00 14.22 197 ASP A CA 1
ATOM 1130 C C . ASP A 1 220 ? -23.512 9.319 -22.429 1.00 13.68 197 ASP A C 1
ATOM 1131 O O . ASP A 1 220 ? -22.791 10.200 -21.904 1.00 13.48 197 ASP A O 1
ATOM 1136 N N . ILE A 1 221 ? -23.588 8.062 -21.991 1.00 13.92 198 ILE A N 1
ATOM 1137 C CA . ILE A 1 221 ? -22.893 7.604 -20.771 1.00 13.13 198 ILE A CA 1
ATOM 1138 C C . ILE A 1 221 ? -22.010 6.390 -21.104 1.00 13.63 198 ILE A C 1
ATOM 1139 O O . ILE A 1 221 ? -22.477 5.369 -21.616 1.00 14.36 198 ILE A O 1
ATOM 1144 N N . GLU A 1 222 ? -20.731 6.531 -20.839 1.00 13.34 199 GLU A N 1
ATOM 1145 C CA . GLU A 1 222 ? -19.777 5.426 -20.985 1.00 14.65 199 GLU A CA 1
ATOM 1146 C C . GLU A 1 222 ? -19.426 4.894 -19.588 1.00 14.96 199 GLU A C 1
ATOM 1147 O O . GLU A 1 222 ? -19.006 5.640 -18.685 1.00 13.05 199 GLU A O 1
ATOM 1153 N N . VAL A 1 223 ? -19.576 3.595 -19.445 1.00 14.16 200 VAL A N 1
ATOM 1154 C CA . VAL A 1 223 ? -19.199 2.955 -18.212 1.00 17.24 200 VAL A CA 1
ATOM 1155 C C . VAL A 1 223 ? -18.114 1.878 -18.530 1.00 16.66 200 VAL A C 1
ATOM 1156 O O . VAL A 1 223 ? -18.108 1.336 -19.629 1.00 17.10 200 VAL A O 1
ATOM 1160 N N . LEU A 1 224 ? -17.199 1.601 -17.596 1.00 16.97 201 LEU A N 1
ATOM 1161 C CA . LEU A 1 224 ? -16.200 0.508 -17.766 1.00 17.57 201 LEU A CA 1
ATOM 1162 C C . LEU A 1 224 ? -15.623 0.023 -16.447 1.00 17.74 201 LEU A C 1
ATOM 1163 O O . LEU A 1 224 ? -15.706 0.723 -15.412 1.00 16.11 201 LEU A O 1
ATOM 1168 N N . SER A 1 225 ? -15.100 -1.200 -16.477 1.00 19.15 202 SER A N 1
ATOM 1169 C CA . SER A 1 225 ? -14.276 -1.743 -15.386 1.00 21.60 202 SER A CA 1
ATOM 1170 C C . SER A 1 225 ? -12.857 -1.259 -15.544 1.00 23.38 202 SER A C 1
ATOM 1171 O O . SER A 1 225 ? -12.331 -1.258 -16.647 1.00 23.35 202 SER A O 1
ATOM 1174 N N . SER A 1 226 ? -12.239 -0.836 -14.452 1.00 24.23 203 SER A N 1
ATOM 1175 C CA . SER A 1 226 ? -10.876 -0.332 -14.521 1.00 26.79 203 SER A CA 1
ATOM 1176 C C . SER A 1 226 ? -9.890 -1.484 -14.582 1.00 27.48 203 SER A C 1
ATOM 1177 O O . SER A 1 226 ? -10.215 -2.624 -14.205 1.00 25.99 203 SER A O 1
ATOM 1180 N N . THR A 1 227 ? -8.690 -1.153 -15.071 1.00 29.53 204 THR A N 1
ATOM 1181 C CA . THR A 1 227 ? -7.475 -2.022 -14.964 1.00 31.07 204 THR A CA 1
ATOM 1182 C C . THR A 1 227 ? -7.388 -2.657 -13.576 1.00 30.85 204 THR A C 1
ATOM 1183 O O . THR A 1 227 ? -7.350 -1.944 -12.544 1.00 30.43 204 THR A O 1
ATOM 1187 N N . LYS A 1 228 ? -7.403 -3.984 -13.544 1.00 31.21 205 LYS A N 1
ATOM 1188 C CA . LYS A 1 228 ? -7.299 -4.722 -12.286 1.00 33.19 205 LYS A CA 1
ATOM 1189 C C . LYS A 1 228 ? -5.808 -4.910 -11.846 1.00 33.86 205 LYS A C 1
ATOM 1190 O O . LYS A 1 228 ? -4.915 -4.911 -12.674 1.00 33.22 205 LYS A O 1
ATOM 1192 N N . PHE A 1 229 ? -5.565 -5.041 -10.541 1.00 34.72 206 PHE A N 1
ATOM 1193 C CA . PHE A 1 229 ? -4.204 -5.294 -10.023 1.00 36.12 206 PHE A CA 1
ATOM 1194 C C . PHE A 1 229 ? -4.293 -6.398 -8.995 1.00 37.51 206 PHE A C 1
ATOM 1195 O O . PHE A 1 229 ? -5.023 -6.300 -7.989 1.00 39.18 206 PHE A O 1
ATOM 1203 N N . ILE A 1 230 ? -3.594 -7.477 -9.286 1.00 38.70 207 ILE A N 1
ATOM 1204 C CA . ILE A 1 230 ? -3.649 -8.714 -8.522 1.00 40.07 207 ILE A CA 1
ATOM 1205 C C . ILE A 1 230 ? -2.448 -8.697 -7.565 1.00 41.06 207 ILE A C 1
ATOM 1206 O O . ILE A 1 230 ? -1.309 -8.395 -8.005 1.00 40.49 207 ILE A O 1
ATOM 1211 N N . SER A 1 231 ? -2.705 -8.992 -6.281 1.00 41.49 208 SER A N 1
ATOM 1212 C CA . SER A 1 231 ? -1.647 -9.128 -5.257 1.00 42.81 208 SER A CA 1
ATOM 1213 C C . SER A 1 231 ? -1.860 -10.416 -4.466 1.00 43.15 208 SER A C 1
ATOM 1214 O O . SER A 1 231 ? -2.862 -11.131 -4.699 1.00 44.37 208 SER A O 1
ATOM 1217 N N . GLY A 1 232 ? -0.943 -10.721 -3.540 1.00 42.49 209 GLY A N 1
ATOM 1218 C CA . GLY A 1 232 ? -1.158 -11.845 -2.624 1.00 40.84 209 GLY A CA 1
ATOM 1219 C C . GLY A 1 232 ? -2.506 -11.738 -1.915 1.00 39.26 209 GLY A C 1
ATOM 1220 O O . GLY A 1 232 ? -3.237 -12.703 -1.843 1.00 38.99 209 GLY A O 1
ATOM 1221 N N . GLY A 1 233 ? -2.845 -10.528 -1.463 1.00 38.76 210 GLY A N 1
ATOM 1222 C CA . GLY A 1 233 ? -4.005 -10.254 -0.624 1.00 37.13 210 GLY A CA 1
ATOM 1223 C C . GLY A 1 233 ? -5.370 -10.249 -1.289 1.00 37.08 210 GLY A C 1
ATOM 1224 O O . GLY A 1 233 ? -6.401 -10.137 -0.589 1.00 36.40 210 GLY A O 1
ATOM 1225 N N . GLY A 1 234 ? -5.393 -10.378 -2.630 1.00 36.07 211 GLY A N 1
ATOM 1226 C CA . GLY A 1 234 ? -6.640 -10.415 -3.399 1.00 36.36 211 GLY A CA 1
ATOM 1227 C C . GLY A 1 234 ? -6.529 -9.458 -4.587 1.00 36.49 211 GLY A C 1
ATOM 1228 O O . GLY A 1 234 ? -5.451 -8.884 -4.799 1.00 37.09 211 GLY A O 1
ATOM 1229 N N . THR A 1 235 ? -7.605 -9.297 -5.369 1.00 34.79 212 THR A N 1
ATOM 1230 C CA . THR A 1 235 ? -7.596 -8.432 -6.570 1.00 33.30 212 THR A CA 1
ATOM 1231 C C . THR A 1 235 ? -8.179 -7.036 -6.260 1.00 31.63 212 THR A C 1
ATOM 1232 O O . THR A 1 235 ? -9.240 -6.926 -5.650 1.00 30.78 212 THR A O 1
ATOM 1236 N N . SER A 1 236 ? -7.435 -5.981 -6.620 1.00 29.98 213 SER A N 1
ATOM 1237 C CA . SER A 1 236 ? -7.946 -4.603 -6.565 1.00 28.14 213 SER A CA 1
ATOM 1238 C C . SER A 1 236 ? -8.649 -4.205 -7.896 1.00 26.71 213 SER A C 1
ATOM 1239 O O . SER A 1 236 ? -8.028 -4.194 -8.982 1.00 26.93 213 SER A O 1
ATOM 1242 N N . VAL A 1 237 ? -9.924 -3.852 -7.774 1.00 23.73 214 VAL A N 1
ATOM 1243 C CA . VAL A 1 237 ? -10.844 -3.578 -8.868 1.00 21.78 214 VAL A CA 1
ATOM 1244 C C . VAL A 1 237 ? -11.289 -2.074 -8.857 1.00 20.68 214 VAL A C 1
ATOM 1245 O O . VAL A 1 237 ? -11.049 -1.314 -7.891 1.00 20.65 214 VAL A O 1
ATOM 1249 N N . GLY A 1 238 ? -11.940 -1.634 -9.927 1.00 19.41 215 GLY A N 1
ATOM 1250 C CA . GLY A 1 238 ? -12.615 -0.352 -9.947 1.00 17.62 215 GLY A CA 1
ATOM 1251 C C . GLY A 1 238 ? -13.555 -0.201 -11.098 1.00 16.43 215 GLY A C 1
ATOM 1252 O O . GLY A 1 238 ? -13.575 -0.996 -11.993 1.00 16.22 215 GLY A O 1
ATOM 1253 N N . GLY A 1 239 ? -14.325 0.874 -11.070 1.00 16.60 216 GLY A N 1
ATOM 1254 C CA . GLY A 1 239 ? -15.239 1.190 -12.108 1.00 15.93 216 GLY A CA 1
ATOM 1255 C C . GLY A 1 239 ? -15.088 2.639 -12.476 1.00 16.81 216 GLY A C 1
ATOM 1256 O O . GLY A 1 239 ? -14.603 3.484 -11.636 1.00 17.65 216 GLY A O 1
ATOM 1257 N N . VAL A 1 240 ? -15.525 2.952 -13.699 1.00 15.65 217 VAL A N 1
ATOM 1258 C CA . VAL A 1 240 ? -15.514 4.311 -14.181 1.00 15.73 217 VAL A CA 1
ATOM 1259 C C . VAL A 1 240 ? -16.874 4.612 -14.861 1.00 15.28 217 VAL A C 1
ATOM 1260 O O . VAL A 1 240 ? -17.376 3.768 -15.638 1.00 13.61 217 VAL A O 1
ATOM 1264 N N . LEU A 1 241 ? -17.435 5.782 -14.560 1.00 13.72 218 LEU A N 1
ATOM 1265 C CA . LEU A 1 241 ? -18.650 6.313 -15.177 1.00 14.67 218 LEU A CA 1
ATOM 1266 C C . LEU A 1 241 ? -18.347 7.663 -15.847 1.00 14.63 218 LEU A C 1
ATOM 1267 O O . LEU A 1 241 ? -17.854 8.585 -15.189 1.00 16.18 218 LEU A O 1
ATOM 1272 N N . ILE A 1 242 ? -18.629 7.801 -17.132 1.00 15.20 219 ILE A N 1
ATOM 1273 C CA . ILE A 1 242 ? -18.244 9.029 -17.916 1.00 16.33 219 ILE A CA 1
ATOM 1274 C C . ILE A 1 242 ? -19.466 9.713 -18.559 1.00 16.98 219 ILE A C 1
ATOM 1275 O O . ILE A 1 242 ? -20.228 9.078 -19.287 1.00 17.17 219 ILE A O 1
ATOM 1280 N N . ASP A 1 243 ? -19.678 11.006 -18.296 1.00 17.50 220 ASP A N 1
ATOM 1281 C CA . ASP A 1 243 ? -20.751 11.725 -18.989 1.00 17.03 220 ASP A CA 1
ATOM 1282 C C . ASP A 1 243 ? -20.078 12.409 -20.162 1.00 17.51 220 ASP A C 1
ATOM 1283 O O . ASP A 1 243 ? -19.205 13.262 -19.962 1.00 18.68 220 ASP A O 1
ATOM 1288 N N . HIS A 1 244 ? -20.475 12.073 -21.380 1.00 17.39 221 HIS A N 1
ATOM 1289 C CA . HIS A 1 244 ? -19.809 12.668 -22.530 1.00 18.38 221 HIS A CA 1
ATOM 1290 C C . HIS A 1 244 ? -20.266 14.088 -22.893 1.00 19.51 221 HIS A C 1
ATOM 1291 O O . HIS A 1 244 ? -19.777 14.648 -23.862 1.00 19.17 221 HIS A O 1
ATOM 1298 N N . GLY A 1 245 ? -21.198 14.658 -22.135 1.00 20.37 222 GLY A N 1
ATOM 1299 C CA . GLY A 1 245 ? -21.681 16.020 -22.460 1.00 21.17 222 GLY A CA 1
ATOM 1300 C C . GLY A 1 245 ? -22.511 16.073 -23.737 1.00 21.68 222 GLY A C 1
ATOM 1301 O O . GLY A 1 245 ? -22.520 17.077 -24.458 1.00 22.06 222 GLY A O 1
ATOM 1302 N N . LEU A 1 246 ? -23.255 15.002 -23.999 1.00 22.13 223 LEU A N 1
ATOM 1303 C CA . LEU A 1 246 ? -24.078 14.935 -25.209 1.00 22.17 223 LEU A CA 1
ATOM 1304 C C . LEU A 1 246 ? -25.577 15.138 -24.912 1.00 21.68 223 LEU A C 1
ATOM 1305 O O . LEU A 1 246 ? -26.225 15.972 -25.561 1.00 20.40 223 LEU A O 1
ATOM 1310 N N . PHE A 1 247 ? -26.142 14.328 -23.999 1.00 19.91 224 PHE A N 1
ATOM 1311 C CA . PHE A 1 247 ? -27.538 14.382 -23.755 1.00 19.69 224 PHE A CA 1
ATOM 1312 C C . PHE A 1 247 ? -27.959 15.715 -23.024 1.00 20.72 224 PHE A C 1
ATOM 1313 O O . PHE A 1 247 ? -27.230 16.226 -22.181 1.00 19.11 224 PHE A O 1
ATOM 1321 N N . GLU A 1 248 ? -29.100 16.289 -23.416 1.00 21.05 225 GLU A N 1
ATOM 1322 C CA . GLU A 1 248 ? -29.689 17.412 -22.675 1.00 22.47 225 GLU A CA 1
ATOM 1323 C C . GLU A 1 248 ? -30.434 16.839 -21.447 1.00 21.20 225 GLU A C 1
ATOM 1324 O O . GLU A 1 248 ? -31.613 16.507 -21.551 1.00 21.15 225 GLU A O 1
ATOM 1330 N N . TRP A 1 249 ? -29.762 16.742 -20.308 1.00 19.36 226 TRP A N 1
ATOM 1331 C CA . TRP A 1 249 ? -30.379 16.197 -19.099 1.00 19.14 226 TRP A CA 1
ATOM 1332 C C . TRP A 1 249 ? -31.664 16.881 -18.614 1.00 19.49 226 TRP A C 1
ATOM 1333 O O . TRP A 1 249 ? -32.501 16.234 -18.012 1.00 18.25 226 TRP A O 1
ATOM 1344 N N . LYS A 1 250 ? -31.802 18.183 -18.880 1.00 20.65 227 LYS A N 1
ATOM 1345 C CA . LYS A 1 250 ? -32.916 18.952 -18.340 1.00 21.47 227 LYS A CA 1
ATOM 1346 C C . LYS A 1 250 ? -34.239 18.507 -18.998 1.00 20.94 227 LYS A C 1
ATOM 1347 O O . LYS A 1 250 ? -35.295 18.812 -18.518 1.00 21.23 227 LYS A O 1
ATOM 1353 N N . SER A 1 251 ? -34.158 17.793 -20.112 1.00 20.44 228 SER A N 1
ATOM 1354 C CA . SER A 1 251 ? -35.334 17.329 -20.791 1.00 21.82 228 SER A CA 1
ATOM 1355 C C . SER A 1 251 ? -35.900 16.089 -20.126 1.00 21.41 228 SER A C 1
ATOM 1356 O O . SER A 1 251 ? -36.947 15.644 -20.526 1.00 21.51 228 SER A O 1
ATOM 1359 N N . LEU A 1 252 ? -35.179 15.485 -19.182 1.00 20.28 229 LEU A N 1
ATOM 1360 C CA . LEU A 1 252 ? -35.726 14.334 -18.436 1.00 20.73 229 LEU A CA 1
ATOM 1361 C C . LEU A 1 252 ? -36.296 14.758 -17.080 1.00 21.21 229 LEU A C 1
ATOM 1362 O O . LEU A 1 252 ? -35.615 15.413 -16.309 1.00 20.76 229 LEU A O 1
ATOM 1367 N N . PRO A 1 253 ? -37.547 14.368 -16.786 1.00 21.38 230 PRO A N 1
ATOM 1368 C CA . PRO A 1 253 ? -38.136 14.606 -15.452 1.00 21.88 230 PRO A CA 1
ATOM 1369 C C . PRO A 1 253 ? -37.308 14.041 -14.276 1.00 21.22 230 PRO A C 1
ATOM 1370 O O . PRO A 1 253 ? -37.301 14.661 -13.238 1.00 21.46 230 PRO A O 1
ATOM 1374 N N . SER A 1 254 ? -36.658 12.874 -14.444 1.00 21.13 231 SER A N 1
ATOM 1375 C CA . SER A 1 254 ? -35.626 12.387 -13.475 1.00 20.75 231 SER A CA 1
ATOM 1376 C C . SER A 1 254 ? -34.532 13.431 -13.074 1.00 21.12 231 SER A C 1
ATOM 1377 O O . SER A 1 254 ? -34.143 13.538 -11.894 1.00 21.86 231 SER A O 1
ATOM 1380 N N . LEU A 1 255 ? -34.075 14.241 -14.013 1.00 20.73 232 LEU A N 1
ATOM 1381 C CA . LEU A 1 255 ? -32.868 15.045 -13.772 1.00 21.55 232 LEU A CA 1
ATOM 1382 C C . LEU A 1 255 ? -33.089 16.567 -13.753 1.00 21.57 232 LEU A C 1
ATOM 1383 O O . LEU A 1 255 ? -32.190 17.313 -13.410 1.00 21.42 232 LEU A O 1
ATOM 1388 N N . ALA A 1 256 ? -34.261 17.000 -14.196 1.00 21.49 233 ALA A N 1
ATOM 1389 C CA . ALA A 1 256 ? -34.674 18.390 -14.138 1.00 22.85 233 ALA A CA 1
ATOM 1390 C C . ALA A 1 256 ? -34.537 19.061 -12.770 1.00 22.75 233 ALA A C 1
ATOM 1391 O O . ALA A 1 256 ? -34.058 20.191 -12.731 1.00 22.67 233 ALA A O 1
ATOM 1393 N N . PRO A 1 257 ? -34.924 18.373 -11.654 1.00 23.48 234 PRO A N 1
ATOM 1394 C CA . PRO A 1 257 ? -34.667 18.971 -10.314 1.00 24.06 234 PRO A CA 1
ATOM 1395 C C . PRO A 1 257 ? -33.165 19.183 -10.059 1.00 23.85 234 PRO A C 1
ATOM 1396 O O . PRO A 1 257 ? -32.788 20.051 -9.304 1.00 24.70 234 PRO A O 1
ATOM 1400 N N . TYR A 1 258 ? -32.313 18.370 -10.680 1.00 23.15 235 TYR A N 1
ATOM 1401 C CA . TYR A 1 258 ? -30.869 18.509 -10.430 1.00 23.90 235 TYR A CA 1
ATOM 1402 C C . TYR A 1 258 ? -30.288 19.544 -11.378 1.00 23.61 235 TYR A C 1
ATOM 1403 O O . TYR A 1 258 ? -29.203 20.060 -11.166 1.00 21.65 235 TYR A O 1
ATOM 1412 N N . TYR A 1 259 ? -31.039 19.851 -12.419 1.00 24.71 236 TYR A N 1
ATOM 1413 C CA . TYR A 1 259 ? -30.568 20.842 -13.366 1.00 27.76 236 TYR A CA 1
ATOM 1414 C C . TYR A 1 259 ? -30.657 22.219 -12.740 1.00 26.77 236 TYR A C 1
ATOM 1415 O O . TYR A 1 259 ? -29.769 23.036 -12.952 1.00 26.50 236 TYR A O 1
ATOM 1424 N N . ALA A 1 260 ? -31.710 22.429 -11.949 1.00 27.22 237 ALA A N 1
ATOM 1425 C CA . ALA A 1 260 ? -31.865 23.640 -11.136 1.00 27.82 237 ALA A CA 1
ATOM 1426 C C . ALA A 1 260 ? -30.636 23.940 -10.296 1.00 27.86 237 ALA A C 1
ATOM 1427 O O . ALA A 1 260 ? -30.248 25.085 -10.171 1.00 28.83 237 ALA A O 1
ATOM 1429 N N . LYS A 1 261 ? -30.046 22.891 -9.719 1.00 28.06 238 LYS A N 1
ATOM 1430 C CA . LYS A 1 261 ? -28.912 23.029 -8.786 1.00 28.38 238 LYS A CA 1
ATOM 1431 C C . LYS A 1 261 ? -27.564 23.032 -9.542 1.00 28.09 238 LYS A C 1
ATOM 1432 O O . LYS A 1 261 ? -26.671 23.806 -9.211 1.00 28.99 238 LYS A O 1
ATOM 1438 N N . ALA A 1 262 ? -27.454 22.204 -10.589 1.00 25.49 239 ALA A N 1
ATOM 1439 C CA . ALA A 1 262 ? -26.170 21.884 -11.108 1.00 24.77 239 ALA A CA 1
ATOM 1440 C C . ALA A 1 262 ? -25.999 22.209 -12.597 1.00 23.88 239 ALA A C 1
ATOM 1441 O O . ALA A 1 262 ? -24.930 22.021 -13.157 1.00 23.39 239 ALA A O 1
ATOM 1443 N N . GLY A 1 263 ? -27.051 22.686 -13.252 1.00 22.64 240 GLY A N 1
ATOM 1444 C CA . GLY A 1 263 ? -27.017 22.899 -14.693 1.00 22.41 240 GLY A CA 1
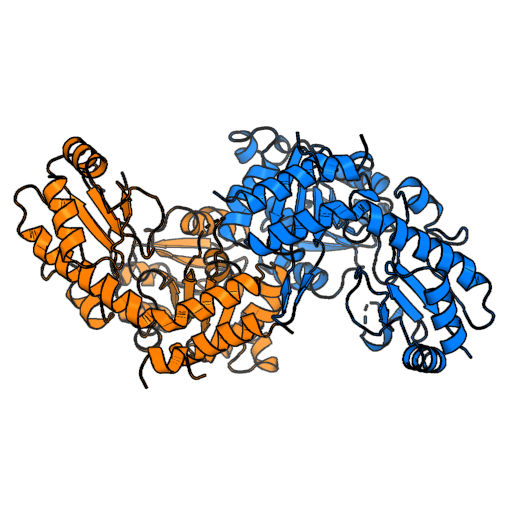ATOM 1445 C C . GLY A 1 263 ? -26.624 21.653 -15.517 1.00 23.54 240 GLY A C 1
ATOM 1446 O O . GLY A 1 263 ? -27.155 20.566 -15.339 1.00 21.67 240 GLY A O 1
ATOM 1447 N N . PRO A 1 264 ? -25.659 21.819 -16.434 1.00 24.15 241 PRO A N 1
ATOM 1448 C CA . PRO A 1 264 ? -25.198 20.732 -17.325 1.00 22.89 241 PRO A CA 1
ATOM 1449 C C . PRO A 1 264 ? -24.589 19.569 -16.555 1.00 21.97 241 PRO A C 1
ATOM 1450 O O . PRO A 1 264 ? -24.470 18.439 -17.125 1.00 20.08 241 PRO A O 1
ATOM 1454 N N . MET A 1 265 ? -24.248 19.827 -15.278 1.00 20.76 242 MET A N 1
ATOM 1455 C CA . MET A 1 265 ? -23.764 18.768 -14.384 1.00 20.42 242 MET A CA 1
ATOM 1456 C C . MET A 1 265 ? -24.880 17.958 -13.708 1.00 19.50 242 MET A C 1
ATOM 1457 O O . MET A 1 265 ? -24.591 17.228 -12.729 1.00 18.34 242 MET A O 1
ATOM 1462 N N . ALA A 1 266 ? -26.153 18.076 -14.176 1.00 17.66 243 ALA A N 1
ATOM 1463 C CA . ALA A 1 266 ? -27.280 17.386 -13.470 1.00 15.51 243 ALA A CA 1
ATOM 1464 C C . ALA A 1 266 ? -27.084 15.871 -13.312 1.00 16.27 243 ALA A C 1
ATOM 1465 O O . ALA A 1 266 ? -27.379 15.303 -12.252 1.00 15.12 243 ALA A O 1
ATOM 1467 N N . PHE A 1 267 ? -26.660 15.196 -14.375 1.00 17.10 244 PHE A N 1
ATOM 1468 C CA . PHE A 1 267 ? -26.461 13.732 -14.301 1.00 17.72 244 PHE A CA 1
ATOM 1469 C C . PHE A 1 267 ? -25.389 13.405 -13.270 1.00 18.32 244 PHE A C 1
ATOM 1470 O O . PHE A 1 267 ? -25.614 12.634 -12.350 1.00 17.24 244 PHE A O 1
ATOM 1478 N N . LEU A 1 268 ? -24.213 14.042 -13.438 1.00 18.27 245 LEU A N 1
ATOM 1479 C CA . LEU A 1 268 ? -23.056 13.807 -12.593 1.00 18.72 245 LEU A CA 1
ATOM 1480 C C . LEU A 1 268 ? -23.378 14.150 -11.140 1.00 18.51 245 LEU A C 1
ATOM 1481 O O . LEU A 1 268 ? -22.887 13.511 -10.207 1.00 18.32 245 LEU A O 1
ATOM 1486 N N . TYR A 1 269 ? -24.220 15.146 -10.953 1.00 18.45 246 TYR A N 1
ATOM 1487 C CA . TYR A 1 269 ? -24.583 15.589 -9.606 1.00 19.58 246 TYR A CA 1
ATOM 1488 C C . TYR A 1 269 ? -25.410 14.492 -8.848 1.00 18.28 246 TYR A C 1
ATOM 1489 O O . TYR A 1 269 ? -25.098 14.152 -7.751 1.00 18.37 246 TYR A O 1
ATOM 1498 N N . LYS A 1 270 ? -26.484 14.025 -9.435 1.00 17.91 247 LYS A N 1
ATOM 1499 C CA . LYS A 1 270 ? -27.298 12.943 -8.873 1.00 17.70 247 LYS A CA 1
ATOM 1500 C C . LYS A 1 270 ? -26.422 11.669 -8.672 1.00 17.52 247 LYS A C 1
ATOM 1501 O O . LYS A 1 270 ? -26.421 11.074 -7.607 1.00 15.95 247 LYS A O 1
ATOM 1507 N N . ALA A 1 271 ? -25.721 11.258 -9.734 1.00 17.39 248 ALA A N 1
ATOM 1508 C CA . ALA A 1 271 ? -24.877 10.088 -9.708 1.00 17.56 248 ALA A CA 1
ATOM 1509 C C . ALA A 1 271 ? -23.926 10.151 -8.530 1.00 18.75 248 ALA A C 1
ATOM 1510 O O . ALA A 1 271 ? -23.897 9.232 -7.704 1.00 20.38 248 ALA A O 1
ATOM 1512 N N . ARG A 1 272 ? -23.205 11.253 -8.410 1.00 19.11 249 ARG A N 1
ATOM 1513 C CA . ARG A 1 272 ? -22.219 11.418 -7.351 1.00 21.12 249 ARG A CA 1
ATOM 1514 C C . ARG A 1 272 ? -22.767 11.735 -5.942 1.00 22.21 249 ARG A C 1
ATOM 1515 O O . ARG A 1 272 ? -22.461 11.000 -4.970 1.00 22.83 249 ARG A O 1
ATOM 1523 N N . LYS A 1 273 ? -23.573 12.793 -5.823 1.00 22.52 250 LYS A N 1
ATOM 1524 C CA . LYS A 1 273 ? -24.058 13.240 -4.519 1.00 23.11 250 LYS A CA 1
ATOM 1525 C C . LYS A 1 273 ? -25.254 12.424 -4.006 1.00 23.00 250 LYS A C 1
ATOM 1526 O O . LYS A 1 273 ? -25.635 12.535 -2.829 1.00 23.54 250 LYS A O 1
ATOM 1532 N N . GLU A 1 274 ? -25.845 11.593 -4.858 1.00 20.64 251 GLU A N 1
ATOM 1533 C CA . GLU A 1 274 ? -26.993 10.839 -4.372 1.00 19.96 251 GLU A CA 1
ATOM 1534 C C . GLU A 1 274 ? -26.796 9.328 -4.497 1.00 18.49 251 GLU A C 1
ATOM 1535 O O . GLU A 1 274 ? -26.676 8.633 -3.505 1.00 19.60 251 GLU A O 1
ATOM 1541 N N . VAL A 1 275 ? -26.803 8.828 -5.715 1.00 17.54 252 VAL A N 1
ATOM 1542 C CA . VAL A 1 275 ? -26.804 7.384 -5.962 1.00 17.77 252 VAL A CA 1
ATOM 1543 C C . VAL A 1 275 ? -25.510 6.768 -5.388 1.00 19.58 252 VAL A C 1
ATOM 1544 O O . VAL A 1 275 ? -25.567 5.890 -4.560 1.00 18.56 252 VAL A O 1
ATOM 1548 N N . PHE A 1 276 ? -24.352 7.308 -5.793 1.00 19.70 253 PHE A N 1
ATOM 1549 C CA . PHE A 1 276 ? -23.073 6.842 -5.293 1.00 20.42 253 PHE A CA 1
ATOM 1550 C C . PHE A 1 276 ? -22.900 6.988 -3.763 1.00 20.82 253 PHE A C 1
ATOM 1551 O O . PHE A 1 276 ? -22.428 6.055 -3.071 1.00 20.62 253 PHE A O 1
ATOM 1559 N N . GLN A 1 277 ? -23.255 8.172 -3.272 1.00 21.67 254 GLN A N 1
ATOM 1560 C CA . GLN A 1 277 ? -23.175 8.511 -1.845 1.00 22.61 254 GLN A CA 1
ATOM 1561 C C . GLN A 1 277 ? -24.049 7.571 -1.013 1.00 20.85 254 GLN A C 1
ATOM 1562 O O . GLN A 1 277 ? -23.637 7.150 0.074 1.00 21.40 254 GLN A O 1
ATOM 1568 N N . ASN A 1 278 ? -25.248 7.255 -1.503 1.00 17.95 255 ASN A N 1
ATOM 1569 C CA . ASN A 1 278 ? -26.166 6.536 -0.637 1.00 16.56 255 ASN A CA 1
ATOM 1570 C C . ASN A 1 278 ? -25.984 5.014 -0.691 1.00 15.65 255 ASN A C 1
ATOM 1571 O O . ASN A 1 278 ? -26.293 4.358 0.285 1.00 16.24 255 ASN A O 1
ATOM 1576 N N . LEU A 1 279 ? -25.568 4.476 -1.831 1.00 14.90 256 LEU A N 1
ATOM 1577 C CA . LEU A 1 279 ? -25.317 3.014 -1.994 1.00 16.00 256 LEU A CA 1
ATOM 1578 C C . LEU A 1 279 ? -23.856 2.693 -1.613 1.00 16.60 256 LEU A C 1
ATOM 1579 O O . LEU A 1 279 ? -23.482 1.543 -1.399 1.00 18.80 256 LEU A O 1
ATOM 1584 N N . GLY A 1 280 ? -23.024 3.724 -1.620 1.00 16.74 257 GLY A N 1
ATOM 1585 C CA . GLY A 1 280 ? -21.661 3.689 -1.100 1.00 16.48 257 GLY A CA 1
ATOM 1586 C C . GLY A 1 280 ? -20.584 2.782 -1.675 1.00 15.49 257 GLY A C 1
ATOM 1587 O O . GLY A 1 280 ? -19.788 2.317 -0.899 1.00 15.63 257 GLY A O 1
ATOM 1588 N N . PRO A 1 281 ? -20.534 2.589 -3.027 1.00 15.92 258 PRO A N 1
ATOM 1589 C CA . PRO A 1 281 ? -19.435 1.789 -3.624 1.00 15.79 258 PRO A CA 1
ATOM 1590 C C . PRO A 1 281 ? -18.142 2.593 -3.683 1.00 16.24 258 PRO A C 1
ATOM 1591 O O . PRO A 1 281 ? -17.657 2.864 -4.800 1.00 15.87 258 PRO A O 1
ATOM 1595 N N . SER A 1 282 ? -17.586 2.966 -2.504 1.00 16.43 259 SER A N 1
ATOM 1596 C CA . SER A 1 282 ? -16.372 3.825 -2.453 1.00 17.99 259 SER A CA 1
ATOM 1597 C C . SER A 1 282 ? -15.137 3.194 -3.116 1.00 17.35 259 SER A C 1
ATOM 1598 O O . SER A 1 282 ? -14.870 2.016 -2.920 1.00 16.65 259 SER A O 1
ATOM 1601 N N . LEU A 1 283 ? -14.373 4.030 -3.821 1.00 17.14 260 LEU A N 1
ATOM 1602 C CA . LEU A 1 283 ? -13.108 3.629 -4.420 1.00 16.84 260 LEU A CA 1
ATOM 1603 C C . LEU A 1 283 ? -11.977 3.997 -3.446 1.00 17.15 260 LEU A C 1
ATOM 1604 O O . LEU A 1 283 ? -11.824 5.182 -3.050 1.00 17.59 260 LEU A O 1
ATOM 1609 N N . SER A 1 284 ? -11.222 2.987 -3.031 1.00 16.93 261 SER A N 1
ATOM 1610 C CA . SER A 1 284 ? -10.032 3.163 -2.196 1.00 17.85 261 SER A CA 1
ATOM 1611 C C . SER A 1 284 ? -8.974 4.122 -2.837 1.00 18.51 261 SER A C 1
ATOM 1612 O O . SER A 1 284 ? -8.646 4.041 -4.012 1.00 18.96 261 SER A O 1
ATOM 1615 N N . PRO A 1 285 ? -8.406 5.017 -2.059 1.00 19.01 262 PRO A N 1
ATOM 1616 C CA . PRO A 1 285 ? -7.288 5.762 -2.678 1.00 19.44 262 PRO A CA 1
ATOM 1617 C C . PRO A 1 285 ? -6.095 4.891 -3.113 1.00 19.35 262 PRO A C 1
ATOM 1618 O O . PRO A 1 285 ? -5.364 5.232 -4.060 1.00 19.01 262 PRO A O 1
ATOM 1622 N N . HIS A 1 286 ? -5.910 3.769 -2.453 1.00 19.78 263 HIS A N 1
ATOM 1623 C CA . HIS A 1 286 ? -4.843 2.862 -2.848 1.00 21.56 263 HIS A CA 1
ATOM 1624 C C . HIS A 1 286 ? -5.106 2.237 -4.220 1.00 20.06 263 HIS A C 1
ATOM 1625 O O . HIS A 1 286 ? -4.175 2.099 -4.991 1.00 18.92 263 HIS A O 1
ATOM 1632 N N . ASN A 1 287 ? -6.362 1.824 -4.482 1.00 18.58 264 ASN A N 1
ATOM 1633 C CA . ASN A 1 287 ? -6.753 1.348 -5.821 1.00 16.88 264 ASN A CA 1
ATOM 1634 C C . ASN A 1 287 ? -6.617 2.478 -6.830 1.00 15.25 264 ASN A C 1
ATOM 1635 O O . ASN A 1 287 ? -6.108 2.262 -7.941 1.00 14.39 264 ASN A O 1
ATOM 1640 N N . ALA A 1 288 ? -7.136 3.657 -6.477 1.00 14.67 265 ALA A N 1
ATOM 1641 C CA . ALA A 1 288 ? -7.087 4.815 -7.359 1.00 14.91 265 ALA A CA 1
ATOM 1642 C C . ALA A 1 288 ? -5.657 5.130 -7.788 1.00 14.57 265 ALA A C 1
ATOM 1643 O O . ALA A 1 288 ? -5.399 5.432 -8.929 1.00 14.29 265 ALA A O 1
ATOM 1645 N N . TYR A 1 289 ? -4.719 5.037 -6.866 1.00 16.40 266 TYR A N 1
ATOM 1646 C CA . TYR A 1 289 ? -3.326 5.335 -7.179 1.00 17.21 266 TYR A CA 1
ATOM 1647 C C . TYR A 1 289 ? -2.771 4.369 -8.246 1.00 17.60 266 TYR A C 1
ATOM 1648 O O . TYR A 1 289 ? -2.119 4.818 -9.219 1.00 16.36 266 TYR A O 1
ATOM 1657 N N . LEU A 1 290 ? -2.982 3.055 -8.024 1.00 17.02 267 LEU A N 1
ATOM 1658 C CA . LEU A 1 290 ? -2.582 1.996 -8.971 1.00 18.43 267 LEU A CA 1
ATOM 1659 C C . LEU A 1 290 ? -3.199 2.201 -10.352 1.00 18.30 267 LEU A C 1
ATOM 1660 O O . LEU A 1 290 ? -2.503 2.118 -11.385 1.00 18.40 267 LEU A O 1
ATOM 1665 N N . GLN A 1 291 ? -4.503 2.480 -10.364 1.00 18.77 268 GLN A N 1
ATOM 1666 C CA . GLN A 1 291 ? -5.220 2.756 -11.633 1.00 19.00 268 GLN A CA 1
ATOM 1667 C C . GLN A 1 291 ? -4.625 3.969 -12.339 1.00 18.77 268 GLN A C 1
ATOM 1668 O O . GLN A 1 291 ? -4.390 3.892 -13.555 1.00 19.51 268 GLN A O 1
ATOM 1674 N N . SER A 1 292 ? -4.350 5.068 -11.623 1.00 19.10 269 SER A N 1
ATOM 1675 C CA . SER A 1 292 ? -3.654 6.215 -12.284 1.00 21.47 269 SER A CA 1
ATOM 1676 C C . SER A 1 292 ? -2.321 5.814 -12.905 1.00 22.44 269 SER A C 1
ATOM 1677 O O . SER A 1 292 ? -2.010 6.206 -14.040 1.00 22.14 269 SER A O 1
ATOM 1680 N N . LEU A 1 293 ? -1.552 5.034 -12.155 1.00 22.36 270 LEU A N 1
ATOM 1681 C CA . LEU A 1 293 ? -0.313 4.502 -12.632 1.00 23.87 270 LEU A CA 1
ATOM 1682 C C . LEU A 1 293 ? -0.547 3.652 -13.891 1.00 23.69 270 LEU A C 1
ATOM 1683 O O . LEU A 1 293 ? 0.233 3.703 -14.819 1.00 24.93 270 LEU A O 1
ATOM 1688 N N . GLY A 1 294 ? -1.615 2.866 -13.920 1.00 22.50 271 GLY A N 1
ATOM 1689 C CA . GLY A 1 294 ? -1.934 2.076 -15.105 1.00 20.69 271 GLY A CA 1
ATOM 1690 C C . GLY A 1 294 ? -2.269 2.945 -16.313 1.00 21.12 271 GLY A C 1
ATOM 1691 O O . GLY A 1 294 ? -1.886 2.630 -17.438 1.00 20.57 271 GLY A O 1
ATOM 1692 N N . LEU A 1 295 ? -3.012 4.030 -16.085 1.00 20.16 272 LEU A N 1
ATOM 1693 C CA . LEU A 1 295 ? -3.361 4.932 -17.154 1.00 20.37 272 LEU A CA 1
ATOM 1694 C C . LEU A 1 295 ? -2.154 5.474 -17.898 1.00 18.61 272 LEU A C 1
ATOM 1695 O O . LEU A 1 295 ? -2.195 5.645 -19.092 1.00 19.24 272 LEU A O 1
ATOM 1700 N N . GLU A 1 296 ? -1.053 5.644 -17.202 1.00 17.77 273 GLU A N 1
ATOM 1701 C CA . GLU A 1 296 ? 0.204 6.051 -17.843 1.00 18.12 273 GLU A CA 1
ATOM 1702 C C . GLU A 1 296 ? 0.725 5.170 -18.985 1.00 17.37 273 GLU A C 1
ATOM 1703 O O . GLU A 1 296 ? 1.291 5.690 -19.932 1.00 15.03 273 GLU A O 1
ATOM 1709 N N . THR A 1 297 ? 0.544 3.845 -18.863 1.00 16.86 274 THR A N 1
ATOM 1710 C CA . THR A 1 297 ? 1.027 2.920 -19.840 1.00 17.83 274 THR A CA 1
ATOM 1711 C C . THR A 1 297 ? -0.117 2.219 -20.575 1.00 18.81 274 THR A C 1
ATOM 1712 O O . THR A 1 297 ? 0.143 1.329 -21.420 1.00 18.07 274 THR A O 1
ATOM 1716 N N . MET A 1 298 ? -1.355 2.616 -20.300 1.00 18.80 275 MET A N 1
ATOM 1717 C CA . MET A 1 298 ? -2.509 2.113 -21.090 1.00 20.44 275 MET A CA 1
ATOM 1718 C C . MET A 1 298 ? -2.314 2.166 -22.623 1.00 19.00 275 MET A C 1
ATOM 1719 O O . MET A 1 298 ? -2.556 1.128 -23.292 1.00 18.44 275 MET A O 1
ATOM 1724 N N . ALA A 1 299 ? -1.930 3.322 -23.188 1.00 17.40 276 ALA A N 1
ATOM 1725 C CA . ALA A 1 299 ? -1.865 3.384 -24.667 1.00 18.17 276 ALA A CA 1
ATOM 1726 C C . ALA A 1 299 ? -0.825 2.393 -25.160 1.00 18.45 276 ALA A C 1
ATOM 1727 O O . ALA A 1 299 ? -1.069 1.640 -26.103 1.00 19.50 276 ALA A O 1
ATOM 1729 N N . LEU A 1 300 ? 0.331 2.408 -24.506 1.00 17.13 277 LEU A N 1
ATOM 1730 C CA . LEU A 1 300 ? 1.436 1.539 -24.873 1.00 17.77 277 LEU A CA 1
ATOM 1731 C C . LEU A 1 300 ? 1.022 0.053 -24.762 1.00 17.69 277 LEU A C 1
ATOM 1732 O O . LEU A 1 300 ? 1.347 -0.757 -25.655 1.00 17.69 277 LEU A O 1
ATOM 1737 N N . ARG A 1 301 ? 0.350 -0.305 -23.671 1.00 17.17 278 ARG A N 1
ATOM 1738 C CA . ARG A 1 301 ? -0.044 -1.694 -23.472 1.00 18.77 278 ARG A CA 1
ATOM 1739 C C . ARG A 1 301 ? -1.141 -2.148 -24.430 1.00 18.38 278 ARG A C 1
ATOM 1740 O O . ARG A 1 301 ? -1.084 -3.279 -24.953 1.00 17.43 278 ARG A O 1
ATOM 1748 N N . ILE A 1 302 ? -2.140 -1.284 -24.624 1.00 17.83 279 ILE A N 1
ATOM 1749 C CA . ILE A 1 302 ? -3.212 -1.544 -25.609 1.00 18.18 279 ILE A CA 1
ATOM 1750 C C . ILE A 1 302 ? -2.725 -1.664 -27.080 1.00 19.01 279 ILE A C 1
ATOM 1751 O O . ILE A 1 302 ? -3.149 -2.625 -27.786 1.00 18.11 279 ILE A O 1
ATOM 1756 N N . GLU A 1 303 ? -1.857 -0.727 -27.534 1.00 18.70 280 GLU A N 1
ATOM 1757 C CA . GLU A 1 303 ? -1.183 -0.846 -28.853 1.00 20.77 280 GLU A CA 1
ATOM 1758 C C . GLU A 1 303 ? -0.553 -2.255 -29.007 1.00 19.89 280 GLU A C 1
ATOM 1759 O O . GLU A 1 303 ? -0.776 -2.951 -29.991 1.00 20.57 280 GLU A O 1
ATOM 1765 N N . ARG A 1 304 ? 0.233 -2.658 -28.035 1.00 18.93 281 ARG A N 1
ATOM 1766 C CA . ARG A 1 304 ? 0.930 -3.953 -28.102 1.00 18.65 281 ARG A CA 1
ATOM 1767 C C . ARG A 1 304 ? -0.055 -5.145 -28.139 1.00 18.68 281 ARG A C 1
ATOM 1768 O O . ARG A 1 304 ? -0.059 -5.985 -29.059 1.00 18.60 281 ARG A O 1
ATOM 1776 N N . SER A 1 305 ? -0.866 -5.206 -27.098 1.00 19.09 282 SER A N 1
ATOM 1777 C CA . SER A 1 305 ? -1.974 -6.126 -26.948 1.00 19.70 282 SER A CA 1
ATOM 1778 C C . SER A 1 305 ? -2.819 -6.265 -28.249 1.00 19.48 282 SER A C 1
ATOM 1779 O O . SER A 1 305 ? -3.101 -7.376 -28.734 1.00 19.16 282 SER A O 1
ATOM 1782 N N . CYS A 1 306 ? -3.202 -5.126 -28.814 1.00 18.56 283 CYS A N 1
ATOM 1783 C CA . CYS A 1 306 ? -4.213 -5.105 -29.867 1.00 19.74 283 CYS A CA 1
ATOM 1784 C C . CYS A 1 306 ? -3.552 -5.435 -31.186 1.00 19.20 283 CYS A C 1
ATOM 1785 O O . CYS A 1 306 ? -4.114 -6.195 -31.941 1.00 19.07 283 CYS A O 1
ATOM 1788 N N . GLN A 1 307 ? -2.333 -4.928 -31.414 1.00 18.77 284 GLN A N 1
ATOM 1789 C CA . GLN A 1 307 ? -1.549 -5.389 -32.591 1.00 19.02 284 GLN A CA 1
ATOM 1790 C C . GLN A 1 307 ? -1.248 -6.891 -32.508 1.00 18.24 284 GLN A C 1
ATOM 1791 O O . GLN A 1 307 ? -1.220 -7.559 -33.521 1.00 18.59 284 GLN A O 1
ATOM 1797 N N . ASN A 1 308 ? -1.000 -7.414 -31.311 1.00 17.35 285 ASN A N 1
ATOM 1798 C CA . ASN A 1 308 ? -0.748 -8.847 -31.196 1.00 17.84 285 ASN A CA 1
ATOM 1799 C C . ASN A 1 308 ? -1.985 -9.607 -31.589 1.00 18.12 285 ASN A C 1
ATOM 1800 O O . ASN A 1 308 ? -1.878 -10.588 -32.299 1.00 18.41 285 ASN A O 1
ATOM 1805 N N . ALA A 1 309 ? -3.151 -9.140 -31.130 1.00 18.03 286 ALA A N 1
ATOM 1806 C CA . ALA A 1 309 ? -4.439 -9.852 -31.414 1.00 19.40 286 ALA A CA 1
ATOM 1807 C C . ALA A 1 309 ? -4.826 -9.841 -32.915 1.00 19.28 286 ALA A C 1
ATOM 1808 O O . ALA A 1 309 ? -5.239 -10.859 -33.489 1.00 19.90 286 ALA A O 1
ATOM 1810 N N . GLN A 1 310 ? -4.675 -8.690 -33.525 1.00 19.33 287 GLN A N 1
ATOM 1811 C CA . GLN A 1 310 ? -4.839 -8.479 -34.955 1.00 21.05 287 GLN A CA 1
ATOM 1812 C C . GLN A 1 310 ? -3.887 -9.378 -35.806 1.00 21.42 287 GLN A C 1
ATOM 1813 O O . GLN A 1 310 ? -4.325 -10.099 -36.739 1.00 21.29 287 GLN A O 1
ATOM 1819 N N . GLU A 1 311 ? -2.599 -9.404 -35.442 1.00 21.18 288 GLU A N 1
ATOM 1820 C CA . GLU A 1 311 ? -1.665 -10.245 -36.136 1.00 22.69 288 GLU A CA 1
ATOM 1821 C C . GLU A 1 311 ? -1.925 -11.770 -35.902 1.00 23.55 288 GLU A C 1
ATOM 1822 O O . GLU A 1 311 ? -1.929 -12.567 -36.878 1.00 22.36 288 GLU A O 1
ATOM 1828 N N . LEU A 1 312 ? -2.144 -12.164 -34.634 1.00 22.35 289 LEU A N 1
ATOM 1829 C CA . LEU A 1 312 ? -2.584 -13.518 -34.346 1.00 23.49 289 LEU A CA 1
ATOM 1830 C C . LEU A 1 312 ? -3.806 -13.946 -35.141 1.00 23.09 289 LEU A C 1
ATOM 1831 O O . LEU A 1 312 ? -3.802 -15.041 -35.663 1.00 21.66 289 LEU A O 1
ATOM 1836 N N . ALA A 1 313 ? -4.844 -13.106 -35.213 1.00 22.39 290 ALA A N 1
ATOM 1837 C CA . ALA A 1 313 ? -6.050 -13.535 -35.929 1.00 22.37 290 ALA A CA 1
ATOM 1838 C C . ALA A 1 313 ? -5.699 -13.847 -37.422 1.00 22.85 290 ALA A C 1
ATOM 1839 O O . ALA A 1 313 ? -6.092 -14.899 -38.006 1.00 21.51 290 ALA A O 1
ATOM 1841 N N . HIS A 1 314 ? -4.949 -12.926 -38.007 1.00 21.67 291 HIS A N 1
ATOM 1842 C CA . HIS A 1 314 ? -4.508 -13.078 -39.361 1.00 23.55 291 HIS A CA 1
ATOM 1843 C C . HIS A 1 314 ? -3.656 -14.344 -39.537 1.00 23.37 291 HIS A C 1
ATOM 1844 O O . HIS A 1 314 ? -3.892 -15.113 -40.440 1.00 24.40 291 HIS A O 1
ATOM 1851 N N . TRP A 1 315 ? -2.672 -14.530 -38.690 1.00 23.17 292 TRP A N 1
ATOM 1852 C CA . TRP A 1 315 ? -1.775 -15.663 -38.781 1.00 24.15 292 TRP A CA 1
ATOM 1853 C C . TRP A 1 315 ? -2.473 -17.027 -38.519 1.00 24.89 292 TRP A C 1
ATOM 1854 O O . TRP A 1 315 ? -2.130 -18.051 -39.138 1.00 24.40 292 TRP A O 1
ATOM 1865 N N . LEU A 1 316 ? -3.401 -17.030 -37.569 1.00 24.43 293 LEU A N 1
ATOM 1866 C CA . LEU A 1 316 ? -4.209 -18.195 -37.265 1.00 25.67 293 LEU A CA 1
ATOM 1867 C C . LEU A 1 316 ? -4.885 -18.733 -38.542 1.00 26.64 293 LEU A C 1
ATOM 1868 O O . LEU A 1 316 ? -5.083 -19.926 -38.686 1.00 25.53 293 LEU A O 1
ATOM 1873 N N . LEU A 1 317 ? -5.204 -17.835 -39.473 1.00 27.80 294 LEU A N 1
ATOM 1874 C CA . LEU A 1 317 ? -5.819 -18.258 -40.718 1.00 29.99 294 LEU A CA 1
ATOM 1875 C C . LEU A 1 317 ? -4.944 -19.183 -41.549 1.00 30.24 294 LEU A C 1
ATOM 1876 O O . LEU A 1 317 ? -5.488 -19.878 -42.437 1.00 30.98 294 LEU A O 1
ATOM 1881 N N . SER A 1 318 ? -3.618 -19.177 -41.294 1.00 29.06 295 SER A N 1
ATOM 1882 C CA . SER A 1 318 ? -2.680 -20.017 -42.059 1.00 28.86 295 SER A CA 1
ATOM 1883 C C . SER A 1 318 ? -2.413 -21.400 -41.476 1.00 28.50 295 SER A C 1
ATOM 1884 O O . SER A 1 318 ? -1.733 -22.204 -42.119 1.00 29.05 295 SER A O 1
ATOM 1887 N N . ILE A 1 319 ? -2.955 -21.679 -40.287 1.00 28.69 296 ILE A N 1
ATOM 1888 C CA . ILE A 1 319 ? -2.650 -22.922 -39.541 1.00 28.50 296 ILE A CA 1
ATOM 1889 C C . ILE A 1 319 ? -3.642 -24.018 -39.895 1.00 28.28 296 ILE A C 1
ATOM 1890 O O . ILE A 1 319 ? -4.800 -23.904 -39.528 1.00 28.04 296 ILE A O 1
ATOM 1895 N N . PRO A 1 320 ? -3.181 -25.113 -40.558 1.00 28.81 297 PRO A N 1
ATOM 1896 C CA . PRO A 1 320 ? -4.101 -26.213 -40.970 1.00 28.72 297 PRO A CA 1
ATOM 1897 C C . PRO A 1 320 ? -5.058 -26.668 -39.873 1.00 28.38 297 PRO A C 1
ATOM 1898 O O . PRO A 1 320 ? -6.272 -26.736 -40.137 1.00 27.57 297 PRO A O 1
ATOM 1902 N N . GLN A 1 321 ? -4.568 -26.852 -38.642 1.00 27.96 298 GLN A N 1
ATOM 1903 C CA . GLN A 1 321 ? -5.427 -27.389 -37.591 1.00 29.53 298 GLN A CA 1
ATOM 1904 C C . GLN A 1 321 ? -6.432 -26.392 -37.029 1.00 28.49 298 GLN A C 1
ATOM 1905 O O . GLN A 1 321 ? -7.350 -26.749 -36.322 1.00 28.70 298 GLN A O 1
ATOM 1911 N N . VAL A 1 322 ? -6.294 -25.128 -37.394 1.00 27.44 299 VAL A N 1
ATOM 1912 C CA . VAL A 1 322 ? -7.155 -24.118 -36.799 1.00 26.59 299 VAL A CA 1
ATOM 1913 C C . VAL A 1 322 ? -8.363 -23.817 -37.703 1.00 27.09 299 VAL A C 1
ATOM 1914 O O . VAL A 1 322 ? -8.207 -23.714 -38.933 1.00 26.90 299 VAL A O 1
ATOM 1918 N N . LYS A 1 323 ? -9.530 -23.637 -37.082 1.00 27.19 300 LYS A N 1
ATOM 1919 C CA . LYS A 1 323 ? -10.789 -23.304 -37.787 1.00 28.12 300 LYS A CA 1
ATOM 1920 C C . LYS A 1 323 ? -11.533 -22.158 -37.119 1.00 27.88 300 LYS A C 1
ATOM 1921 O O . LYS A 1 323 ? -11.288 -21.821 -35.958 1.00 26.54 300 LYS A O 1
ATOM 1927 N N . CYS A 1 324 ? -12.444 -21.556 -37.865 1.00 28.99 301 CYS A N 1
ATOM 1928 C CA . CYS A 1 324 ? -13.384 -20.570 -37.327 1.00 29.90 301 CYS A CA 1
ATOM 1929 C C . CYS A 1 324 ? -12.697 -19.494 -36.481 1.00 29.53 301 CYS A C 1
ATOM 1930 O O . CYS A 1 324 ? -13.161 -19.170 -35.387 1.00 29.36 301 CYS A O 1
ATOM 1933 N N . VAL A 1 325 ? -11.600 -18.921 -36.981 1.00 28.10 302 VAL A N 1
ATOM 1934 C CA . VAL A 1 325 ? -11.014 -17.803 -36.248 1.00 27.64 302 VAL A CA 1
ATOM 1935 C C . VAL A 1 325 ? -11.909 -16.577 -36.315 1.00 26.49 302 VAL A C 1
ATOM 1936 O O . VAL A 1 325 ? -12.355 -16.162 -37.398 1.00 26.09 302 VAL A O 1
ATOM 1940 N N . ASN A 1 326 ? -12.229 -16.052 -35.137 1.00 24.22 303 ASN A N 1
ATOM 1941 C CA . ASN A 1 326 ? -13.186 -14.957 -35.031 1.00 22.57 303 ASN A CA 1
ATOM 1942 C C . ASN A 1 326 ? -12.543 -13.724 -34.391 1.00 21.68 303 ASN A C 1
ATOM 1943 O O . ASN A 1 326 ? -12.086 -13.779 -33.243 1.00 20.56 303 ASN A O 1
ATOM 1948 N N . HIS A 1 327 ? -12.441 -12.653 -35.177 1.00 20.33 304 HIS A N 1
ATOM 1949 C CA . HIS A 1 327 ? -12.005 -11.357 -34.667 1.00 20.97 304 HIS A CA 1
ATOM 1950 C C . HIS A 1 327 ? -12.464 -10.279 -35.646 1.00 21.73 304 HIS A C 1
ATOM 1951 O O . HIS A 1 327 ? -12.334 -10.449 -36.838 1.00 22.88 304 HIS A O 1
ATOM 1958 N N . PRO A 1 328 ? -12.984 -9.151 -35.152 1.00 22.92 305 PRO A N 1
ATOM 1959 C CA . PRO A 1 328 ? -13.610 -8.208 -36.114 1.00 22.94 305 PRO A CA 1
ATOM 1960 C C . PRO A 1 328 ? -12.623 -7.513 -37.080 1.00 23.71 305 PRO A C 1
ATOM 1961 O O . PRO A 1 328 ? -13.043 -6.854 -38.066 1.00 24.85 305 PRO A O 1
ATOM 1965 N N . SER A 1 329 ? -11.333 -7.641 -36.831 1.00 23.61 306 SER A N 1
ATOM 1966 C CA . SER A 1 329 ? -10.352 -7.133 -37.756 1.00 24.42 306 SER A CA 1
ATOM 1967 C C . SER A 1 329 ? -10.194 -7.997 -39.027 1.00 24.70 306 SER A C 1
ATOM 1968 O O . SER A 1 329 ? -9.530 -7.558 -39.976 1.00 23.58 306 SER A O 1
ATOM 1971 N N . LEU A 1 330 ? -10.735 -9.215 -39.029 1.00 25.52 307 LEU A N 1
ATOM 1972 C CA . LEU A 1 330 ? -10.656 -10.060 -40.245 1.00 25.76 307 LEU A CA 1
ATOM 1973 C C . LEU A 1 330 ? -11.723 -9.656 -41.278 1.00 27.03 307 LEU A C 1
ATOM 1974 O O . LEU A 1 330 ? -12.881 -9.501 -40.931 1.00 26.98 307 LEU A O 1
ATOM 1979 N N . PRO A 1 331 ? -11.343 -9.483 -42.562 1.00 29.08 308 PRO A N 1
ATOM 1980 C CA . PRO A 1 331 ? -12.274 -9.111 -43.692 1.00 29.53 308 PRO A CA 1
ATOM 1981 C C . PRO A 1 331 ? -13.573 -9.942 -43.846 1.00 30.29 308 PRO A C 1
ATOM 1982 O O . PRO A 1 331 ? -14.630 -9.399 -44.149 1.00 30.24 308 PRO A O 1
ATOM 1986 N N . ASP A 1 332 ? -13.496 -11.239 -43.583 1.00 31.35 309 ASP A N 1
ATOM 1987 C CA . ASP A 1 332 ? -14.662 -12.146 -43.586 1.00 32.01 309 ASP A CA 1
ATOM 1988 C C . ASP A 1 332 ? -15.532 -12.050 -42.343 1.00 31.90 309 ASP A C 1
ATOM 1989 O O . ASP A 1 332 ? -16.599 -12.704 -42.258 1.00 32.17 309 ASP A O 1
ATOM 1991 N N . SER A 1 333 ? -15.080 -11.290 -41.353 1.00 30.45 310 SER A N 1
ATOM 1992 C CA . SER A 1 333 ? -15.929 -11.026 -40.183 1.00 29.38 310 SER A CA 1
ATOM 1993 C C . SER A 1 333 ? -17.210 -10.278 -40.599 1.00 28.27 310 SER A C 1
ATOM 1994 O O . SER A 1 333 ? -17.135 -9.260 -41.282 1.00 27.24 310 SER A O 1
ATOM 1997 N N . PRO A 1 334 ? -18.379 -10.742 -40.126 1.00 27.96 311 PRO A N 1
ATOM 1998 C CA . PRO A 1 334 ? -19.623 -9.962 -40.203 1.00 27.59 311 PRO A CA 1
ATOM 1999 C C . PRO A 1 334 ? -19.525 -8.552 -39.592 1.00 27.53 311 PRO A C 1
ATOM 2000 O O . PRO A 1 334 ? -20.250 -7.647 -39.989 1.00 27.07 311 PRO A O 1
ATOM 2004 N N . PHE A 1 335 ? -18.607 -8.354 -38.647 1.00 26.75 312 PHE A N 1
ATOM 2005 C CA . PHE A 1 335 ? -18.481 -7.068 -37.990 1.00 26.59 312 PHE A CA 1
ATOM 2006 C C . PHE A 1 335 ? -17.228 -6.324 -38.442 1.00 26.42 312 PHE A C 1
ATOM 2007 O O . PHE A 1 335 ? -16.836 -5.345 -37.852 1.00 25.83 312 PHE A O 1
ATOM 2015 N N . TYR A 1 336 ? -16.625 -6.793 -39.524 1.00 25.76 313 TYR A N 1
ATOM 2016 C CA . TYR A 1 336 ? -15.506 -6.073 -40.131 1.00 25.50 313 TYR A CA 1
ATOM 2017 C C . TYR A 1 336 ? -15.750 -4.555 -40.387 1.00 24.77 313 TYR A C 1
ATOM 2018 O O . TYR A 1 336 ? -14.941 -3.712 -39.948 1.00 24.64 313 TYR A O 1
ATOM 2027 N N . ALA A 1 337 ? -16.815 -4.192 -41.097 1.00 24.01 314 ALA A N 1
ATOM 2028 C CA . ALA A 1 337 ? -17.017 -2.747 -41.444 1.00 24.22 314 ALA A CA 1
ATOM 2029 C C . ALA A 1 337 ? -17.365 -1.856 -40.244 1.00 22.44 314 ALA A C 1
ATOM 2030 O O . ALA A 1 337 ? -16.883 -0.729 -40.122 1.00 23.15 314 ALA A O 1
ATOM 2032 N N . ILE A 1 338 ? -18.253 -2.347 -39.402 1.00 22.43 315 ILE A N 1
ATOM 2033 C CA . ILE A 1 338 ? -18.676 -1.587 -38.222 1.00 22.16 315 ILE A CA 1
ATOM 2034 C C . ILE A 1 338 ? -17.467 -1.387 -37.225 1.00 22.34 315 ILE A C 1
ATOM 2035 O O . ILE A 1 338 ? -17.254 -0.273 -36.679 1.00 20.90 315 ILE A O 1
ATOM 2040 N N . ALA A 1 339 ? -16.651 -2.437 -37.056 1.00 20.83 316 ALA A N 1
ATOM 2041 C CA . ALA A 1 339 ? -15.487 -2.351 -36.176 1.00 22.74 316 ALA A CA 1
ATOM 2042 C C . ALA A 1 339 ? -14.469 -1.310 -36.707 1.00 23.25 316 ALA A C 1
ATOM 2043 O O . ALA A 1 339 ? -13.933 -0.534 -35.937 1.00 21.48 316 ALA A O 1
ATOM 2045 N N . LYS A 1 340 ? -14.262 -1.291 -38.036 1.00 23.70 317 LYS A N 1
ATOM 2046 C CA . LYS A 1 340 ? -13.316 -0.399 -38.685 1.00 24.80 317 LYS A CA 1
ATOM 2047 C C . LYS A 1 340 ? -13.777 1.041 -38.590 1.00 25.30 317 LYS A C 1
ATOM 2048 O O . LYS A 1 340 ? -12.987 1.936 -38.398 1.00 25.31 317 LYS A O 1
ATOM 2050 N N . ARG A 1 341 ? -15.088 1.240 -38.684 1.00 24.96 318 ARG A N 1
ATOM 2051 C CA . ARG A 1 341 ? -15.704 2.540 -38.437 1.00 23.91 318 ARG A CA 1
ATOM 2052 C C . ARG A 1 341 ? -15.617 2.999 -36.973 1.00 21.42 318 ARG A C 1
ATOM 2053 O O . ARG A 1 341 ? -15.482 4.196 -36.690 1.00 19.63 318 ARG A O 1
ATOM 2061 N N . GLN A 1 342 ? -15.738 2.060 -36.039 1.00 18.61 319 GLN A N 1
ATOM 2062 C CA . GLN A 1 342 ? -15.840 2.446 -34.594 1.00 18.21 319 GLN A CA 1
ATOM 2063 C C . GLN A 1 342 ? -14.529 2.521 -33.806 1.00 17.61 319 GLN A C 1
ATOM 2064 O O . GLN A 1 342 ? -14.386 3.381 -32.941 1.00 16.44 319 GLN A O 1
ATOM 2070 N N . PHE A 1 343 ? -13.584 1.617 -34.119 1.00 17.75 320 PHE A N 1
ATOM 2071 C CA . PHE A 1 343 ? -12.461 1.341 -33.219 1.00 17.81 320 PHE A CA 1
ATOM 2072 C C . PHE A 1 343 ? -11.115 1.585 -33.901 1.00 18.07 320 PHE A C 1
ATOM 2073 O O . PHE A 1 343 ? -10.962 1.318 -35.091 1.00 16.96 320 PHE A O 1
ATOM 2081 N N . ARG A 1 344 ? -10.142 2.092 -33.140 1.00 18.65 321 ARG A N 1
ATOM 2082 C CA . ARG A 1 344 ? -8.756 2.015 -33.550 1.00 18.49 321 ARG A CA 1
ATOM 2083 C C . ARG A 1 344 ? -8.355 0.555 -33.811 1.00 18.87 321 ARG A C 1
ATOM 2084 O O . ARG A 1 344 ? -7.748 0.280 -34.827 1.00 18.81 321 ARG A O 1
ATOM 2092 N N . TYR A 1 345 ? -8.717 -0.341 -32.891 1.00 18.50 322 TYR A N 1
ATOM 2093 C CA . TYR A 1 345 ? -8.522 -1.813 -33.008 1.00 18.10 322 TYR A CA 1
ATOM 2094 C C . TYR A 1 345 ? -9.690 -2.454 -32.356 1.00 18.26 322 TYR A C 1
ATOM 2095 O O . TYR A 1 345 ? -10.195 -1.930 -31.345 1.00 17.89 322 TYR A O 1
ATOM 2104 N N . ALA A 1 346 ? -10.084 -3.623 -32.865 1.00 18.04 323 ALA A N 1
ATOM 2105 C CA . ALA A 1 346 ? -11.268 -4.263 -32.378 1.00 18.32 323 ALA A CA 1
ATOM 2106 C C . ALA A 1 346 ? -11.018 -5.092 -31.113 1.00 19.02 323 ALA A C 1
ATOM 2107 O O . ALA A 1 346 ? -11.435 -6.240 -31.038 1.00 17.41 323 ALA A O 1
ATOM 2109 N N . GLY A 1 347 ? -10.401 -4.480 -30.096 1.00 18.17 324 GLY A N 1
ATOM 2110 C CA . GLY A 1 347 ? -10.115 -5.199 -28.831 1.00 18.53 324 GLY A CA 1
ATOM 2111 C C . GLY A 1 347 ? -9.049 -6.300 -28.940 1.00 18.72 324 GLY A C 1
ATOM 2112 O O . GLY A 1 347 ? -8.540 -6.617 -30.037 1.00 17.46 324 GLY A O 1
ATOM 2113 N N . SER A 1 348 ? -8.698 -6.865 -27.791 1.00 18.23 325 SER A N 1
ATOM 2114 C CA . SER A 1 348 ? -7.581 -7.821 -27.719 1.00 19.10 325 SER A CA 1
ATOM 2115 C C . SER A 1 348 ? -8.063 -9.254 -27.450 1.00 19.18 325 SER A C 1
ATOM 2116 O O . SER A 1 348 ? -7.284 -10.093 -27.051 1.00 19.30 325 SER A O 1
ATOM 2119 N N . ILE A 1 349 ? -9.351 -9.511 -27.649 1.00 19.40 326 ILE A N 1
ATOM 2120 C CA . ILE A 1 349 ? -9.897 -10.851 -27.506 1.00 20.27 326 ILE A CA 1
ATOM 2121 C C . ILE A 1 349 ? -10.188 -11.437 -28.893 1.00 20.07 326 ILE A C 1
ATOM 2122 O O . ILE A 1 349 ? -10.803 -10.790 -29.721 1.00 20.16 326 ILE A O 1
ATOM 2127 N N . LEU A 1 350 ? -9.748 -12.656 -29.133 1.00 19.74 327 LEU A N 1
ATOM 2128 C CA . LEU A 1 350 ? -10.163 -13.367 -30.319 1.00 20.05 327 LEU A CA 1
ATOM 2129 C C . LEU A 1 350 ? -10.620 -14.755 -29.893 1.00 21.62 327 LEU A C 1
ATOM 2130 O O . LEU A 1 350 ? -10.495 -15.146 -28.720 1.00 21.19 327 LEU A O 1
ATOM 2135 N N . THR A 1 351 ? -11.149 -15.504 -30.852 1.00 22.23 328 THR A N 1
ATOM 2136 C CA . THR A 1 351 ? -11.723 -16.833 -30.633 1.00 23.06 328 THR A CA 1
ATOM 2137 C C . THR A 1 351 ? -11.281 -17.694 -31.833 1.00 22.90 328 THR A C 1
ATOM 2138 O O . THR A 1 351 ? -11.097 -17.143 -32.918 1.00 21.08 328 THR A O 1
ATOM 2142 N N . PHE A 1 352 ? -11.162 -19.014 -31.630 1.00 22.72 329 PHE A N 1
ATOM 2143 C CA . PHE A 1 352 ? -10.868 -19.979 -32.692 1.00 24.71 329 PHE A CA 1
ATOM 2144 C C . PHE A 1 352 ? -11.190 -21.407 -32.218 1.00 25.64 329 PHE A C 1
ATOM 2145 O O . PHE A 1 352 ? -11.514 -21.625 -31.046 1.00 25.55 329 PHE A O 1
ATOM 2153 N N . GLU A 1 353 ? -11.151 -22.354 -33.145 1.00 25.67 330 GLU A N 1
ATOM 2154 C CA . GLU A 1 353 ? -11.474 -23.734 -32.837 1.00 27.84 330 GLU A CA 1
ATOM 2155 C C . GLU A 1 353 ? -10.370 -24.612 -33.356 1.00 27.85 330 GLU A C 1
ATOM 2156 O O . GLU A 1 353 ? -9.721 -24.285 -34.355 1.00 26.85 330 GLU A O 1
ATOM 2162 N N . LEU A 1 354 ? -10.189 -25.749 -32.703 1.00 28.97 331 LEU A N 1
ATOM 2163 C CA . LEU A 1 354 ? -9.473 -26.839 -33.339 1.00 31.47 331 LEU A CA 1
ATOM 2164 C C . LEU A 1 354 ? -10.525 -27.845 -33.820 1.00 33.07 331 LEU A C 1
ATOM 2165 O O . LEU A 1 354 ? -11.727 -27.544 -33.786 1.00 33.26 331 LEU A O 1
ATOM 2170 N N . GLU A 1 355 ? -10.083 -29.030 -34.243 1.00 34.57 332 GLU A N 1
ATOM 2171 C CA . GLU A 1 355 ? -11.012 -30.038 -34.796 1.00 36.25 332 GLU A CA 1
ATOM 2172 C C . GLU A 1 355 ? -12.127 -30.472 -33.848 1.00 35.66 332 GLU A C 1
ATOM 2173 O O . GLU A 1 355 ? -13.239 -30.664 -34.270 1.00 36.32 332 GLU A O 1
ATOM 2179 N N . SER A 1 356 ? -11.827 -30.610 -32.571 1.00 35.57 333 SER A N 1
ATOM 2180 C CA . SER A 1 356 ? -12.815 -31.093 -31.629 1.00 35.66 333 SER A CA 1
ATOM 2181 C C . SER A 1 356 ? -12.558 -30.566 -30.229 1.00 35.88 333 SER A C 1
ATOM 2182 O O . SER A 1 356 ? -11.451 -30.121 -29.912 1.00 35.14 333 SER A O 1
ATOM 2185 N N . LYS A 1 357 ? -13.578 -30.662 -29.392 1.00 36.60 334 LYS A N 1
ATOM 2186 C CA . LYS A 1 357 ? -13.438 -30.365 -27.985 1.00 38.00 334 LYS A CA 1
ATOM 2187 C C . LYS A 1 357 ? -12.107 -30.957 -27.426 1.00 38.54 334 LYS A C 1
ATOM 2188 O O . LYS A 1 357 ? -11.323 -30.246 -26.752 1.00 37.98 334 LYS A O 1
ATOM 2194 N N . GLU A 1 358 ? -11.845 -32.230 -27.730 1.00 37.73 335 GLU A N 1
ATOM 2195 C CA . GLU A 1 358 ? -10.669 -32.920 -27.172 1.00 37.65 335 GLU A CA 1
ATOM 2196 C C . GLU A 1 358 ? -9.325 -32.427 -27.726 1.00 36.70 335 GLU A C 1
ATOM 2197 O O . GLU A 1 358 ? -8.357 -32.312 -26.983 1.00 35.51 335 GLU A O 1
ATOM 2203 N N . ALA A 1 359 ? -9.261 -32.146 -29.027 1.00 35.60 336 ALA A N 1
ATOM 2204 C CA . ALA A 1 359 ? -8.066 -31.519 -29.558 1.00 34.93 336 ALA A CA 1
ATOM 2205 C C . ALA A 1 359 ? -7.821 -30.129 -28.890 1.00 34.56 336 ALA A C 1
ATOM 2206 O O . ALA A 1 359 ? -6.690 -29.805 -28.619 1.00 32.91 336 ALA A O 1
ATOM 2208 N N . SER A 1 360 ? -8.885 -29.383 -28.581 1.00 34.23 337 SER A N 1
ATOM 2209 C CA . SER A 1 360 ? -8.747 -28.063 -27.939 1.00 35.81 337 SER A CA 1
ATOM 2210 C C . SER A 1 360 ? -8.185 -28.178 -26.542 1.00 35.84 337 SER A C 1
ATOM 2211 O O . SER A 1 360 ? -7.266 -27.431 -26.192 1.00 35.89 337 SER A O 1
ATOM 2214 N N . TYR A 1 361 ? -8.710 -29.120 -25.751 1.00 36.74 338 TYR A N 1
ATOM 2215 C CA . TYR A 1 361 ? -8.183 -29.418 -24.381 1.00 37.26 338 TYR A CA 1
ATOM 2216 C C . TYR A 1 361 ? -6.713 -29.824 -24.366 1.00 36.65 338 TYR A C 1
ATOM 2217 O O . TYR A 1 361 ? -5.952 -29.378 -23.501 1.00 36.67 338 TYR A O 1
ATOM 2226 N N . ARG A 1 362 ? -6.315 -30.671 -25.311 1.00 35.39 339 ARG A N 1
ATOM 2227 C CA . ARG A 1 362 ? -4.929 -31.165 -25.364 1.00 34.61 339 ARG A CA 1
ATOM 2228 C C . ARG A 1 362 ? -3.976 -30.022 -25.800 1.00 33.13 339 ARG A C 1
ATOM 2229 O O . ARG A 1 362 ? -2.900 -29.872 -25.256 1.00 32.70 339 ARG A O 1
ATOM 2231 N N . PHE A 1 363 ? -4.389 -29.225 -26.774 1.00 31.93 340 PHE A N 1
ATOM 2232 C CA . PHE A 1 363 ? -3.691 -27.987 -27.118 1.00 30.71 340 PHE A CA 1
ATOM 2233 C C . PHE A 1 363 ? -3.418 -27.112 -25.870 1.00 31.13 340 PHE A C 1
ATOM 2234 O O . PHE A 1 363 ? -2.247 -26.750 -25.622 1.00 30.78 340 PHE A O 1
ATOM 2242 N N . MET A 1 364 ? -4.485 -26.800 -25.111 1.00 31.30 341 MET A N 1
ATOM 2243 C CA . MET A 1 364 ? -4.459 -25.936 -23.924 1.00 32.09 341 MET A CA 1
ATOM 2244 C C . MET A 1 364 ? -3.590 -26.505 -22.813 1.00 32.37 341 MET A C 1
ATOM 2245 O O . MET A 1 364 ? -2.849 -25.770 -22.165 1.00 31.57 341 MET A O 1
ATOM 2250 N N . ASP A 1 365 ? -3.650 -27.820 -22.613 1.00 33.38 342 ASP A N 1
ATOM 2251 C CA . ASP A 1 365 ? -2.793 -28.450 -21.597 1.00 34.71 342 ASP A CA 1
ATOM 2252 C C . ASP A 1 365 ? -1.323 -28.348 -21.979 1.00 33.49 342 ASP A C 1
ATOM 2253 O O . ASP A 1 365 ? -0.477 -28.330 -21.109 1.00 34.22 342 ASP A O 1
ATOM 2258 N N . ALA A 1 366 ? -1.030 -28.262 -23.276 1.00 32.13 343 ALA A N 1
ATOM 2259 C CA . ALA A 1 366 ? 0.344 -28.176 -23.787 1.00 31.22 343 ALA A CA 1
ATOM 2260 C C . ALA A 1 366 ? 0.945 -26.754 -23.912 1.00 30.99 343 ALA A C 1
ATOM 2261 O O . ALA A 1 366 ? 2.142 -26.610 -24.167 1.00 31.37 343 ALA A O 1
ATOM 2263 N N . LEU A 1 367 ? 0.122 -25.708 -23.800 1.00 29.69 344 LEU A N 1
ATOM 2264 C CA . LEU A 1 367 ? 0.649 -24.322 -23.826 1.00 29.05 344 LEU A CA 1
ATOM 2265 C C . LEU A 1 367 ? 1.596 -24.089 -22.664 1.00 28.70 344 LEU A C 1
ATOM 2266 O O . LEU A 1 367 ? 1.311 -24.505 -21.537 1.00 29.30 344 LEU A O 1
ATOM 2271 N N . LYS A 1 368 ? 2.697 -23.423 -22.928 1.00 28.08 345 LYS A N 1
ATOM 2272 C CA . LYS A 1 368 ? 3.657 -23.114 -21.857 1.00 29.97 345 LYS A CA 1
ATOM 2273 C C . LYS A 1 368 ? 3.699 -21.650 -21.346 1.00 29.68 345 LYS A C 1
ATOM 2274 O O . LYS A 1 368 ? 4.101 -21.443 -20.214 1.00 29.69 345 LYS A O 1
ATOM 2280 N N . LEU A 1 369 ? 3.344 -20.678 -22.201 1.00 28.67 346 LEU A N 1
ATOM 2281 C CA . LEU A 1 369 ? 3.222 -19.243 -21.847 1.00 28.08 346 LEU A CA 1
ATOM 2282 C C . LEU A 1 369 ? 1.760 -18.867 -21.539 1.00 27.59 346 LEU A C 1
ATOM 2283 O O . LEU A 1 369 ? 1.436 -18.449 -20.430 1.00 27.87 346 LEU A O 1
ATOM 2288 N N . ILE A 1 370 ? 0.901 -19.016 -22.542 1.00 26.72 347 ILE A N 1
ATOM 2289 C CA . ILE A 1 370 ? -0.541 -18.743 -22.447 1.00 26.43 347 ILE A CA 1
ATOM 2290 C C . ILE A 1 370 ? -1.140 -19.653 -21.422 1.00 27.12 347 ILE A C 1
ATOM 2291 O O . ILE A 1 370 ? -0.997 -20.839 -21.542 1.00 26.93 347 ILE A O 1
ATOM 2296 N N . ARG A 1 371 ? -1.830 -19.104 -20.436 1.00 28.31 348 ARG A N 1
ATOM 2297 C CA . ARG A 1 371 ? -2.350 -19.932 -19.336 1.00 29.68 348 ARG A CA 1
ATOM 2298 C C . ARG A 1 371 ? -3.859 -19.974 -19.358 1.00 29.26 348 ARG A C 1
ATOM 2299 O O . ARG A 1 371 ? -4.514 -19.005 -19.746 1.00 27.94 348 ARG A O 1
ATOM 2307 N N . ARG A 1 372 ? -4.406 -21.094 -18.901 1.00 29.13 349 ARG A N 1
ATOM 2308 C CA . ARG A 1 372 ? -5.812 -21.170 -18.679 1.00 30.63 349 ARG A CA 1
ATOM 2309 C C . ARG A 1 372 ? -6.245 -20.384 -17.490 1.00 31.09 349 ARG A C 1
ATOM 2310 O O . ARG A 1 372 ? -5.674 -20.557 -16.431 1.00 32.00 349 ARG A O 1
ATOM 2318 N N . ALA A 1 373 ? -7.284 -19.560 -17.645 1.00 30.91 350 ALA A N 1
ATOM 2319 C CA . ALA A 1 373 ? -7.787 -18.744 -16.535 1.00 31.11 350 ALA A CA 1
ATOM 2320 C C . ALA A 1 373 ? -9.055 -18.089 -16.969 1.00 30.83 350 ALA A C 1
ATOM 2321 O O . ALA A 1 373 ? -9.393 -18.095 -18.153 1.00 30.82 350 ALA A O 1
ATOM 2323 N N . THR A 1 374 ? -9.722 -17.490 -15.998 1.00 31.83 351 THR A N 1
ATOM 2324 C CA . THR A 1 374 ? -10.997 -16.775 -16.182 1.00 32.63 351 THR A CA 1
ATOM 2325 C C . THR A 1 374 ? -10.881 -15.288 -16.531 1.00 31.16 351 THR A C 1
ATOM 2326 O O . THR A 1 374 ? -11.791 -14.720 -17.125 1.00 29.63 351 THR A O 1
ATOM 2330 N N . ASN A 1 375 ? -9.784 -14.655 -16.167 1.00 30.73 352 ASN A N 1
ATOM 2331 C CA . ASN A 1 375 ? -9.723 -13.208 -16.361 1.00 30.17 352 ASN A CA 1
ATOM 2332 C C . ASN A 1 375 ? -9.488 -12.888 -17.833 1.00 29.47 352 ASN A C 1
ATOM 2333 O O . ASN A 1 375 ? -9.076 -13.760 -18.604 1.00 28.78 352 ASN A O 1
ATOM 2335 N N . ILE A 1 376 ? -9.763 -11.646 -18.223 1.00 28.09 353 ILE A N 1
ATOM 2336 C CA . ILE A 1 376 ? -9.361 -11.103 -19.525 1.00 27.02 353 ILE A CA 1
ATOM 2337 C C . ILE A 1 376 ? -8.680 -9.749 -19.288 1.00 26.80 353 ILE A C 1
ATOM 2338 O O . ILE A 1 376 ? -8.776 -9.193 -18.182 1.00 26.70 353 ILE A O 1
ATOM 2343 N N . HIS A 1 377 ? -8.036 -9.218 -20.327 1.00 25.82 354 HIS A N 1
ATOM 2344 C CA . HIS A 1 377 ? -7.269 -7.984 -20.288 1.00 26.45 354 HIS A CA 1
ATOM 2345 C C . HIS A 1 377 ? -6.117 -7.952 -19.243 1.00 26.54 354 HIS A C 1
ATOM 2346 O O . HIS A 1 377 ? -5.717 -6.887 -18.752 1.00 26.30 354 HIS A O 1
ATOM 2353 N N . ASP A 1 378 ? -5.586 -9.114 -18.919 1.00 25.22 355 ASP A N 1
ATOM 2354 C CA . ASP A 1 378 ? -4.324 -9.163 -18.231 1.00 24.88 355 ASP A CA 1
ATOM 2355 C C . ASP A 1 378 ? -3.132 -8.842 -19.160 1.00 23.29 355 ASP A C 1
ATOM 2356 O O . ASP A 1 378 ? -3.225 -9.034 -20.367 1.00 24.06 355 ASP A O 1
ATOM 2361 N N . ASN A 1 379 ? -2.006 -8.405 -18.609 1.00 21.48 356 ASN A N 1
ATOM 2362 C CA . ASN A 1 379 ? -0.730 -8.338 -19.384 1.00 20.62 356 ASN A CA 1
ATOM 2363 C C . ASN A 1 379 ? -0.318 -9.690 -19.940 1.00 19.63 356 ASN A C 1
ATOM 2364 O O . ASN A 1 379 ? 0.321 -9.770 -20.998 1.00 19.19 356 ASN A O 1
ATOM 2369 N N . LYS A 1 380 ? -0.644 -10.731 -19.178 1.00 18.83 357 LYS A N 1
ATOM 2370 C CA . LYS A 1 380 ? -0.411 -12.113 -19.591 1.00 20.14 357 LYS A CA 1
ATOM 2371 C C . LYS A 1 380 ? -1.532 -12.576 -20.534 1.00 19.98 357 LYS A C 1
ATOM 2372 O O . LYS A 1 380 ? -2.732 -12.244 -20.333 1.00 19.70 357 LYS A O 1
ATOM 2378 N N . SER A 1 381 ? -1.138 -13.310 -21.578 1.00 19.90 358 SER A N 1
ATOM 2379 C CA . SER A 1 381 ? -2.113 -13.954 -22.485 1.00 20.15 358 SER A CA 1
ATOM 2380 C C . SER A 1 381 ? -2.825 -15.116 -21.812 1.00 19.72 358 SER A C 1
ATOM 2381 O O . SER A 1 381 ? -2.194 -15.937 -21.203 1.00 19.62 358 SER A O 1
ATOM 2384 N N . LEU A 1 382 ? -4.149 -15.154 -21.912 1.00 19.90 359 LEU A N 1
ATOM 2385 C CA . LEU A 1 382 ? -4.949 -16.161 -21.186 1.00 19.73 359 LEU A CA 1
ATOM 2386 C C . LEU A 1 382 ? -5.990 -16.772 -22.086 1.00 20.03 359 LEU A C 1
ATOM 2387 O O . LEU A 1 382 ? -6.528 -16.115 -23.009 1.00 19.84 359 LEU A O 1
ATOM 2392 N N . ILE A 1 383 ? -6.299 -18.033 -21.818 1.00 20.23 360 ILE A N 1
ATOM 2393 C CA . ILE A 1 383 ? -7.174 -18.778 -22.665 1.00 21.86 360 ILE A CA 1
ATOM 2394 C C . ILE A 1 383 ? -8.149 -19.634 -21.840 1.00 23.94 360 ILE A C 1
ATOM 2395 O O . ILE A 1 383 ? -7.849 -20.042 -20.686 1.00 22.61 360 ILE A O 1
ATOM 2400 N N . LEU A 1 384 ? -9.314 -19.893 -22.437 1.00 25.88 361 LEU A N 1
ATOM 2401 C CA . LEU A 1 384 ? -10.275 -20.835 -21.884 1.00 28.56 361 LEU A CA 1
ATOM 2402 C C . LEU A 1 384 ? -11.299 -21.277 -22.912 1.00 29.26 361 LEU A C 1
ATOM 2403 O O . LEU A 1 384 ? -11.499 -20.620 -23.953 1.00 27.66 361 LEU A O 1
ATOM 2408 N N . SER A 1 385 ? -11.938 -22.400 -22.576 1.00 29.54 362 SER A N 1
ATOM 2409 C CA . SER A 1 385 ? -13.026 -22.922 -23.344 1.00 31.69 362 SER A CA 1
ATOM 2410 C C . SER A 1 385 ? -14.378 -22.487 -22.782 1.00 31.92 362 SER A C 1
ATOM 2411 O O . SER A 1 385 ? -14.842 -23.082 -21.830 1.00 32.59 362 SER A O 1
ATOM 2414 N N . PRO A 1 386 ? -15.024 -21.469 -23.375 1.00 32.82 363 PRO A N 1
ATOM 2415 C CA . PRO A 1 386 ? -16.277 -20.941 -22.799 1.00 34.22 363 PRO A CA 1
ATOM 2416 C C . PRO A 1 386 ? -17.364 -22.010 -22.614 1.00 35.58 363 PRO A C 1
ATOM 2417 O O . PRO A 1 386 ? -18.031 -21.992 -21.595 1.00 34.82 363 PRO A O 1
ATOM 2421 N N . TYR A 1 387 ? -17.495 -22.944 -23.564 1.00 37.18 364 TYR A N 1
ATOM 2422 C CA . TYR A 1 387 ? -18.388 -24.100 -23.398 1.00 39.60 364 TYR A CA 1
ATOM 2423 C C . TYR A 1 387 ? -18.184 -24.834 -22.072 1.00 41.06 364 TYR A C 1
ATOM 2424 O O . TYR A 1 387 ? -19.122 -24.899 -21.294 1.00 42.25 364 TYR A O 1
ATOM 2426 N N . HIS A 1 388 ? -16.997 -25.346 -21.768 1.00 43.28 365 HIS A N 1
ATOM 2427 C CA . HIS A 1 388 ? -16.818 -26.085 -20.480 1.00 45.85 365 HIS A CA 1
ATOM 2428 C C . HIS A 1 388 ? -17.326 -25.369 -19.187 1.00 47.22 365 HIS A C 1
ATOM 2429 O O . HIS A 1 388 ? -17.419 -25.993 -18.121 1.00 47.85 365 HIS A O 1
ATOM 2431 N N . VAL A 1 389 ? -17.608 -24.070 -19.289 1.00 48.63 366 VAL A N 1
ATOM 2432 C CA . VAL A 1 389 ? -18.022 -23.228 -18.167 1.00 50.29 366 VAL A CA 1
ATOM 2433 C C . VAL A 1 389 ? -19.535 -22.856 -18.238 1.00 51.28 366 VAL A C 1
ATOM 2434 O O . VAL A 1 389 ? -20.041 -22.087 -17.403 1.00 52.37 366 VAL A O 1
ATOM 2438 N N . ILE A 1 390 ? -20.241 -23.399 -19.231 1.00 51.74 367 ILE A N 1
ATOM 2439 C CA . ILE A 1 390 ? -21.636 -23.027 -19.555 1.00 52.43 367 ILE A CA 1
ATOM 2440 C C . ILE A 1 390 ? -21.803 -21.535 -19.905 1.00 53.13 367 ILE A C 1
ATOM 2441 O O . ILE A 1 390 ? -21.559 -21.116 -21.060 1.00 53.41 367 ILE A O 1
ATOM 2443 N N . LEU A 1 400 ? -26.721 -17.685 -24.601 1.00 54.35 377 LEU A N 1
ATOM 2444 C CA . LEU A 1 400 ? -26.952 -19.126 -24.837 1.00 53.92 377 LEU A CA 1
ATOM 2445 C C . LEU A 1 400 ? -25.686 -19.917 -25.206 1.00 53.70 377 LEU A C 1
ATOM 2446 O O . LEU A 1 400 ? -25.095 -19.703 -26.288 1.00 53.50 377 LEU A O 1
ATOM 2448 N N . LYS A 1 401 ? -25.301 -20.831 -24.298 1.00 53.48 378 LYS A N 1
ATOM 2449 C CA . LYS A 1 401 ? -24.291 -21.888 -24.544 1.00 53.06 378 LYS A CA 1
ATOM 2450 C C . LYS A 1 401 ? -24.613 -22.626 -25.842 1.00 52.87 378 LYS A C 1
ATOM 2451 O O . LYS A 1 401 ? -23.720 -22.910 -26.656 1.00 53.00 378 LYS A O 1
ATOM 2453 N N . LEU A 1 402 ? -25.906 -22.889 -26.043 1.00 52.20 379 LEU A N 1
ATOM 2454 C CA . LEU A 1 402 ? -26.402 -23.664 -27.171 1.00 51.02 379 LEU A CA 1
ATOM 2455 C C . LEU A 1 402 ? -25.847 -23.171 -28.517 1.00 49.88 379 LEU A C 1
ATOM 2456 O O . LEU A 1 402 ? -25.654 -23.968 -29.436 1.00 49.78 379 LEU A O 1
ATOM 2458 N N . GLU A 1 403 ? -25.572 -21.869 -28.625 1.00 48.39 380 GLU A N 1
ATOM 2459 C CA . GLU A 1 403 ? -25.009 -21.289 -29.866 1.00 46.62 380 GLU A CA 1
ATOM 2460 C C . GLU A 1 403 ? -23.472 -21.271 -29.946 1.00 45.74 380 GLU A C 1
ATOM 2461 O O . GLU A 1 403 ? -22.924 -20.750 -30.915 1.00 45.44 380 GLU A O 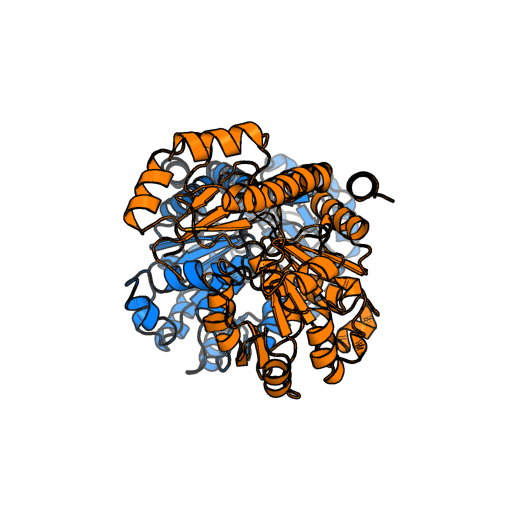1
ATOM 2463 N N . ILE A 1 404 ? -22.768 -21.809 -28.947 1.00 44.66 381 ILE A N 1
ATOM 2464 C CA . ILE A 1 404 ? -21.296 -21.836 -29.011 1.00 44.29 381 ILE A CA 1
ATOM 2465 C C . ILE A 1 404 ? -20.643 -23.245 -29.115 1.00 43.28 381 ILE A C 1
ATOM 2466 O O . ILE A 1 404 ? -21.061 -24.196 -28.460 1.00 43.66 381 ILE A O 1
ATOM 2471 N N . SER A 1 405 ? -19.620 -23.361 -29.951 1.00 41.97 382 SER A N 1
ATOM 2472 C CA . SER A 1 405 ? -18.956 -24.643 -30.198 1.00 40.57 382 SER A CA 1
ATOM 2473 C C . SER A 1 405 ? -18.189 -25.166 -28.986 1.00 39.57 382 SER A C 1
ATOM 2474 O O . SER A 1 405 ? -17.457 -24.403 -28.353 1.00 39.23 382 SER A O 1
ATOM 2477 N N . PRO A 1 406 ? -18.347 -26.474 -28.656 1.00 38.43 383 PRO A N 1
ATOM 2478 C CA . PRO A 1 406 ? -17.492 -27.059 -27.584 1.00 36.79 383 PRO A CA 1
ATOM 2479 C C . PRO A 1 406 ? -15.988 -27.059 -27.912 1.00 35.24 383 PRO A C 1
ATOM 2480 O O . PRO A 1 406 ? -15.158 -27.254 -27.016 1.00 35.68 383 PRO A O 1
ATOM 2484 N N . ALA A 1 407 ? -15.641 -26.866 -29.178 1.00 32.61 384 ALA A N 1
ATOM 2485 C CA . ALA A 1 407 ? -14.252 -26.825 -29.587 1.00 31.69 384 ALA A CA 1
ATOM 2486 C C . ALA A 1 407 ? -13.661 -25.402 -29.658 1.00 30.78 384 ALA A C 1
ATOM 2487 O O . ALA A 1 407 ? -12.456 -25.218 -30.024 1.00 30.31 384 ALA A O 1
ATOM 2489 N N . MET A 1 408 ? -14.490 -24.413 -29.343 1.00 29.13 385 MET A N 1
ATOM 2490 C CA . MET A 1 408 ? -14.059 -23.028 -29.328 1.00 28.30 385 MET A CA 1
ATOM 2491 C C . MET A 1 408 ? -13.327 -22.671 -28.077 1.00 27.07 385 MET A C 1
ATOM 2492 O O . MET A 1 408 ? -13.786 -22.951 -26.976 1.00 27.14 385 MET A O 1
ATOM 2497 N N . MET A 1 409 ? -12.217 -21.966 -28.285 1.00 25.65 386 MET A N 1
ATOM 2498 C CA . MET A 1 409 ? -11.419 -21.335 -27.262 1.00 24.09 386 MET A CA 1
ATOM 2499 C C . MET A 1 409 ? -11.389 -19.788 -27.411 1.00 23.50 386 MET A C 1
ATOM 2500 O O . MET A 1 409 ? -11.297 -19.244 -28.542 1.00 20.84 386 MET A O 1
ATOM 2505 N N . ARG A 1 410 ? -11.466 -19.102 -26.278 1.00 21.77 387 ARG A N 1
ATOM 2506 C CA . ARG A 1 410 ? -11.343 -17.640 -26.223 1.00 22.01 387 ARG A CA 1
ATOM 2507 C C . ARG A 1 410 ? -9.941 -17.200 -25.729 1.00 20.31 387 ARG A C 1
ATOM 2508 O O . ARG A 1 410 ? -9.503 -17.533 -24.630 1.00 21.36 387 ARG A O 1
ATOM 2516 N N . LEU A 1 411 ? -9.245 -16.452 -26.552 1.00 18.14 388 LEU A N 1
ATOM 2517 C CA . LEU A 1 411 ? -7.881 -16.033 -26.245 1.00 15.84 388 LEU A CA 1
ATOM 2518 C C . LEU A 1 411 ? -7.879 -14.543 -25.924 1.00 15.94 388 LEU A C 1
ATOM 2519 O O . LEU A 1 411 ? -8.221 -13.703 -26.768 1.00 15.87 388 LEU A O 1
ATOM 2524 N N . SER A 1 412 ? -7.550 -14.225 -24.680 1.00 14.72 389 SER A N 1
ATOM 2525 C CA . SER A 1 412 ? -7.344 -12.829 -24.279 1.00 17.90 389 SER A CA 1
ATOM 2526 C C . SER A 1 412 ? -5.840 -12.537 -24.449 1.00 17.66 389 SER A C 1
ATOM 2527 O O . SER A 1 412 ? -5.004 -13.103 -23.756 1.00 18.61 389 SER A O 1
ATOM 2530 N N . VAL A 1 413 ? -5.522 -11.680 -25.390 1.00 17.28 390 VAL A N 1
ATOM 2531 C CA . VAL A 1 413 ? -4.151 -11.524 -25.840 1.00 17.41 390 VAL A CA 1
ATOM 2532 C C . VAL A 1 413 ? -3.478 -10.461 -25.005 1.00 18.59 390 VAL A C 1
ATOM 2533 O O . VAL A 1 413 ? -4.050 -9.357 -24.765 1.00 17.23 390 VAL A O 1
ATOM 2537 N N . GLY A 1 414 ? -2.244 -10.787 -24.596 1.00 18.10 391 GLY A N 1
ATOM 2538 C CA . GLY A 1 414 ? -1.503 -9.941 -23.685 1.00 17.76 391 GLY A CA 1
ATOM 2539 C C . GLY A 1 414 ? -0.433 -9.204 -24.401 1.00 18.18 391 GLY A C 1
ATOM 2540 O O . GLY A 1 414 ? -0.509 -9.039 -25.646 1.00 18.09 391 GLY A O 1
ATOM 2541 N N . ILE A 1 415 ? 0.560 -8.773 -23.633 1.00 17.53 392 ILE A N 1
ATOM 2542 C CA . ILE A 1 415 ? 1.596 -7.889 -24.149 1.00 17.65 392 ILE A CA 1
ATOM 2543 C C . ILE A 1 415 ? 2.964 -8.588 -24.443 1.00 18.40 392 ILE A C 1
ATOM 2544 O O . ILE A 1 415 ? 3.905 -7.913 -24.839 1.00 18.89 392 ILE A O 1
ATOM 2549 N N . GLU A 1 416 ? 3.090 -9.914 -24.211 1.00 16.94 393 GLU A N 1
ATOM 2550 C CA . GLU A 1 416 ? 4.217 -10.704 -24.714 1.00 16.51 393 GLU A CA 1
ATOM 2551 C C . GLU A 1 416 ? 4.605 -10.389 -26.161 1.00 16.89 393 GLU A C 1
ATOM 2552 O O . GLU A 1 416 ? 3.786 -10.083 -26.952 1.00 16.82 393 GLU A O 1
ATOM 2558 N N . GLU A 1 417 ? 5.872 -10.513 -26.513 1.00 18.03 394 GLU A N 1
ATOM 2559 C CA . GLU A 1 417 ? 6.322 -10.396 -27.896 1.00 19.03 394 GLU A CA 1
ATOM 2560 C C . GLU A 1 417 ? 5.602 -11.474 -28.720 1.00 20.56 394 GLU A C 1
ATOM 2561 O O . GLU A 1 417 ? 5.474 -12.659 -28.267 1.00 17.88 394 GLU A O 1
ATOM 2567 N N . ILE A 1 418 ? 5.159 -11.053 -29.914 1.00 20.76 395 ILE A N 1
ATOM 2568 C CA . ILE A 1 418 ? 4.315 -11.810 -30.819 1.00 21.85 395 ILE A CA 1
ATOM 2569 C C . ILE A 1 418 ? 4.976 -13.138 -31.190 1.00 22.77 395 ILE A C 1
ATOM 2570 O O . ILE A 1 418 ? 4.307 -14.147 -31.270 1.00 22.58 395 ILE A O 1
ATOM 2575 N N . GLU A 1 419 ? 6.304 -13.122 -31.381 1.00 23.08 396 GLU A N 1
ATOM 2576 C CA . GLU A 1 419 ? 7.061 -14.320 -31.789 1.00 24.30 396 GLU A CA 1
ATOM 2577 C C . GLU A 1 419 ? 6.926 -15.412 -30.705 1.00 23.79 396 GLU A C 1
ATOM 2578 O O . GLU A 1 419 ? 6.800 -16.570 -31.035 1.00 23.97 396 GLU A O 1
ATOM 2584 N N . ASP A 1 420 ? 6.881 -15.034 -29.423 1.00 22.76 397 ASP A N 1
ATOM 2585 C CA . ASP A 1 420 ? 6.744 -16.063 -28.360 1.00 22.24 397 ASP A CA 1
ATOM 2586 C C . ASP A 1 420 ? 5.381 -16.642 -28.300 1.00 22.40 397 ASP A C 1
ATOM 2587 O O . ASP A 1 420 ? 5.203 -17.783 -27.894 1.00 22.45 397 ASP A O 1
ATOM 2592 N N . LEU A 1 421 ? 4.382 -15.823 -28.601 1.00 22.02 398 LEU A N 1
ATOM 2593 C CA . LEU A 1 421 ? 3.006 -16.305 -28.565 1.00 22.11 398 LEU A CA 1
ATOM 2594 C C . LEU A 1 421 ? 2.784 -17.234 -29.742 1.00 22.80 398 LEU A C 1
ATOM 2595 O O . LEU A 1 421 ? 2.224 -18.348 -29.575 1.00 21.83 398 LEU A O 1
ATOM 2600 N N . LYS A 1 422 ? 3.249 -16.816 -30.922 1.00 22.48 399 LYS A N 1
ATOM 2601 C CA . LYS A 1 422 ? 3.139 -17.744 -32.065 1.00 24.04 399 LYS A CA 1
ATOM 2602 C C . LYS A 1 422 ? 3.830 -19.075 -31.765 1.00 25.47 399 LYS A C 1
ATOM 2603 O O . LYS A 1 422 ? 3.291 -20.153 -32.043 1.00 25.06 399 LYS A O 1
ATOM 2609 N N . GLU A 1 423 ? 5.014 -18.969 -31.143 1.00 26.79 400 GLU A N 1
ATOM 2610 C CA . GLU A 1 423 ? 5.834 -20.122 -30.847 1.00 27.40 400 GLU A CA 1
ATOM 2611 C C . GLU A 1 423 ? 5.169 -21.071 -29.847 1.00 26.39 400 GLU A C 1
ATOM 2612 O O . GLU A 1 423 ? 5.231 -22.280 -30.014 1.00 25.05 400 GLU A O 1
ATOM 2618 N N . ASP A 1 424 ? 4.581 -20.517 -28.782 1.00 25.86 401 ASP A N 1
ATOM 2619 C CA . ASP A 1 424 ? 3.869 -21.340 -27.805 1.00 26.28 401 ASP A CA 1
ATOM 2620 C C . ASP A 1 424 ? 2.711 -22.124 -28.449 1.00 26.21 401 ASP A C 1
ATOM 2621 O O . ASP A 1 424 ? 2.478 -23.258 -28.079 1.00 25.31 401 ASP A O 1
ATOM 2626 N N . ILE A 1 425 ? 1.942 -21.441 -29.306 1.00 26.22 402 ILE A N 1
ATOM 2627 C CA . ILE A 1 425 ? 0.752 -22.004 -29.993 1.00 27.12 402 ILE A CA 1
ATOM 2628 C C . ILE A 1 425 ? 1.205 -23.147 -30.978 1.00 27.54 402 ILE A C 1
ATOM 2629 O O . ILE A 1 425 ? 0.599 -24.212 -31.043 1.00 26.71 402 ILE A O 1
ATOM 2634 N N . LEU A 1 426 ? 2.269 -22.887 -31.729 1.00 27.51 403 LEU A N 1
ATOM 2635 C CA . LEU A 1 426 ? 2.846 -23.886 -32.626 1.00 29.89 403 LEU A CA 1
ATOM 2636 C C . LEU A 1 426 ? 3.285 -25.143 -31.902 1.00 30.41 403 LEU A C 1
ATOM 2637 O O . LEU A 1 426 ? 2.869 -26.251 -32.279 1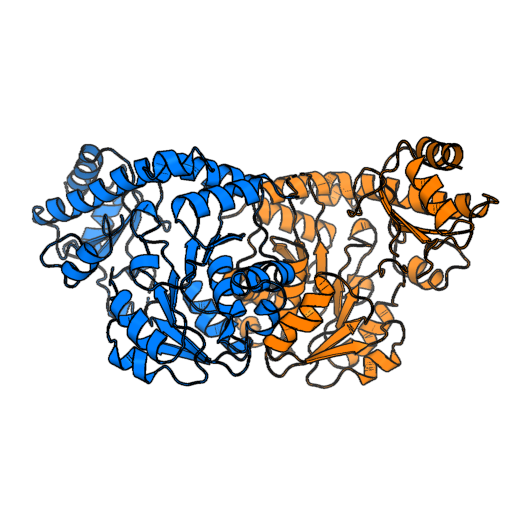.00 29.78 403 LEU A O 1
ATOM 2642 N N . GLN A 1 427 ? 4.103 -24.930 -30.858 1.00 30.31 404 GLN A N 1
ATOM 2643 C CA . GLN A 1 427 ? 4.573 -25.967 -29.966 1.00 31.84 404 GLN A CA 1
ATOM 2644 C C . GLN A 1 427 ? 3.386 -26.756 -29.412 1.00 31.93 404 GLN A C 1
ATOM 2645 O O . GLN A 1 427 ? 3.404 -27.982 -29.457 1.00 31.40 404 GLN A O 1
ATOM 2651 N N . ALA A 1 428 ? 2.342 -26.082 -28.929 1.00 30.73 405 ALA A N 1
ATOM 2652 C CA . ALA A 1 428 ? 1.247 -26.821 -28.281 1.00 31.45 405 ALA A CA 1
ATOM 2653 C C . ALA A 1 428 ? 0.399 -27.635 -29.293 1.00 32.50 405 ALA A C 1
ATOM 2654 O O . ALA A 1 428 ? -0.415 -28.497 -28.919 1.00 31.54 405 ALA A O 1
ATOM 2656 N N . LEU A 1 429 ? 0.592 -27.316 -30.563 1.00 33.09 406 LEU A N 1
ATOM 2657 C CA . LEU A 1 429 ? 0.044 -28.097 -31.648 1.00 35.86 406 LEU A CA 1
ATOM 2658 C C . LEU A 1 429 ? 0.996 -29.235 -32.077 1.00 37.80 406 LEU A C 1
ATOM 2659 O O . LEU A 1 429 ? 0.528 -30.213 -32.667 1.00 38.34 406 LEU A O 1
ATOM 2664 N N . CYS A 1 430 ? 2.285 -29.097 -31.783 1.00 40.52 407 CYS A N 1
ATOM 2665 C CA . CYS A 1 430 ? 3.266 -30.113 -32.144 1.00 44.13 407 CYS A CA 1
ATOM 2666 C C . CYS A 1 430 ? 4.262 -29.580 -33.168 1.00 44.00 407 CYS A C 1
ATOM 2667 O O . CYS A 1 430 ? 5.442 -29.927 -33.139 1.00 43.86 407 CYS A O 1
ATOM 2670 N N . ARG B 1 25 ? -13.318 -15.781 26.623 1.00 34.47 2 ARG B N 1
ATOM 2671 C CA . ARG B 1 25 ? -12.169 -15.203 25.860 1.00 33.41 2 ARG B CA 1
ATOM 2672 C C . ARG B 1 25 ? -12.349 -13.692 25.682 1.00 32.69 2 ARG B C 1
ATOM 2673 O O . ARG B 1 25 ? -13.427 -13.192 25.312 1.00 33.78 2 ARG B O 1
ATOM 2681 N N . GLY B 1 26 ? -11.287 -12.948 25.942 1.00 29.74 3 GLY B N 1
ATOM 2682 C CA . GLY B 1 26 ? -11.333 -11.526 25.753 1.00 27.73 3 GLY B CA 1
ATOM 2683 C C . GLY B 1 26 ? -11.418 -11.091 24.297 1.00 25.74 3 GLY B C 1
ATOM 2684 O O . GLY B 1 26 ? -11.056 -11.837 23.382 1.00 24.22 3 GLY B O 1
ATOM 2685 N N . PHE B 1 27 ? -11.890 -9.865 24.119 1.00 23.96 4 PHE B N 1
ATOM 2686 C CA . PHE B 1 27 ? -11.989 -9.224 22.826 1.00 22.64 4 PHE B CA 1
ATOM 2687 C C . PHE B 1 27 ? -10.685 -9.107 22.060 1.00 22.84 4 PHE B C 1
ATOM 2688 O O . PHE B 1 27 ? -10.662 -9.344 20.833 1.00 23.28 4 PHE B O 1
ATOM 2696 N N . THR B 1 28 ? -9.585 -8.724 22.735 1.00 21.51 5 THR B N 1
ATOM 2697 C CA . THR B 1 28 ? -8.329 -8.577 21.999 1.00 20.58 5 THR B CA 1
ATOM 2698 C C . THR B 1 28 ? -7.818 -9.911 21.522 1.00 20.83 5 THR B C 1
ATOM 2699 O O . THR B 1 28 ? -7.309 -10.053 20.373 1.00 20.07 5 THR B O 1
ATOM 2703 N N . THR B 1 29 ? -7.959 -10.916 22.380 1.00 21.25 6 THR B N 1
ATOM 2704 C CA . THR B 1 29 ? -7.562 -12.276 22.043 1.00 21.93 6 THR B CA 1
ATOM 2705 C C . THR B 1 29 ? -8.288 -12.754 20.790 1.00 21.93 6 THR B C 1
ATOM 2706 O O . THR B 1 29 ? -7.674 -13.321 19.886 1.00 22.35 6 THR B O 1
ATOM 2710 N N . ARG B 1 30 ? -9.597 -12.522 20.738 1.00 21.76 7 ARG B N 1
ATOM 2711 C CA . ARG B 1 30 ? -10.382 -12.913 19.582 1.00 22.14 7 ARG B CA 1
ATOM 2712 C C . ARG B 1 30 ? -10.126 -12.139 18.274 1.00 21.97 7 ARG B C 1
ATOM 2713 O O . ARG B 1 30 ? -10.349 -12.662 17.231 1.00 22.34 7 ARG B O 1
ATOM 2721 N N . ALA B 1 31 ? -9.653 -10.893 18.350 1.00 22.46 8 ALA B N 1
ATOM 2722 C CA . ALA B 1 31 ? -9.204 -10.155 17.174 1.00 22.28 8 ALA B CA 1
ATOM 2723 C C . ALA B 1 31 ? -7.894 -10.767 16.645 1.00 22.81 8 ALA B C 1
ATOM 2724 O O . ALA B 1 31 ? -7.617 -10.720 15.442 1.00 22.43 8 ALA B O 1
ATOM 2726 N N . LEU B 1 32 ? -7.118 -11.415 17.511 1.00 23.55 9 LEU B N 1
ATOM 2727 C CA . LEU B 1 32 ? -5.771 -11.856 17.131 1.00 24.73 9 LEU B CA 1
ATOM 2728 C C . LEU B 1 32 ? -5.701 -13.348 16.780 1.00 25.45 9 LEU B C 1
ATOM 2729 O O . LEU B 1 32 ? -4.835 -13.776 16.040 1.00 25.45 9 LEU B O 1
ATOM 2734 N N . HIS B 1 33 ? -6.587 -14.128 17.369 1.00 26.10 10 HIS B N 1
ATOM 2735 C CA . HIS B 1 33 ? -6.570 -15.569 17.207 1.00 28.23 10 HIS B CA 1
ATOM 2736 C C . HIS B 1 33 ? -7.918 -16.038 16.682 1.00 29.20 10 HIS B C 1
ATOM 2737 O O . HIS B 1 33 ? -8.878 -16.235 17.432 1.00 28.59 10 HIS B O 1
ATOM 2744 N N . VAL B 1 34 ? -7.977 -16.216 15.374 1.00 31.66 11 VAL B N 1
ATOM 2745 C CA . VAL B 1 34 ? -9.211 -16.627 14.727 1.00 32.72 11 VAL B CA 1
ATOM 2746 C C . VAL B 1 34 ? -9.269 -18.153 14.542 1.00 34.34 11 VAL B C 1
ATOM 2747 O O . VAL B 1 34 ? -8.290 -18.756 14.110 1.00 34.33 11 VAL B O 1
ATOM 2751 N N . SER B 1 80 ? -8.905 -16.385 -3.710 1.00 43.95 57 SER B N 1
ATOM 2752 C CA . SER B 1 80 ? -10.051 -15.527 -4.046 1.00 44.12 57 SER B CA 1
ATOM 2753 C C . SER B 1 80 ? -9.745 -14.140 -3.534 1.00 42.95 57 SER B C 1
ATOM 2754 O O . SER B 1 80 ? -8.963 -13.395 -4.156 1.00 43.30 57 SER B O 1
ATOM 2757 N N . ASN B 1 81 ? -10.321 -13.816 -2.374 1.00 41.35 58 ASN B N 1
ATOM 2758 C CA . ASN B 1 81 ? -9.936 -12.634 -1.618 1.00 39.13 58 ASN B CA 1
ATOM 2759 C C . ASN B 1 81 ? -9.533 -12.890 -0.144 1.00 36.20 58 ASN B C 1
ATOM 2760 O O . ASN B 1 81 ? -10.292 -12.571 0.767 1.00 36.00 58 ASN B O 1
ATOM 2765 N N . PRO B 1 82 ? -8.324 -13.437 0.084 1.00 33.39 59 PRO B N 1
ATOM 2766 C CA . PRO B 1 82 ? -7.875 -13.820 1.417 1.00 30.86 59 PRO B CA 1
ATOM 2767 C C . PRO B 1 82 ? -7.807 -12.700 2.493 1.00 28.35 59 PRO B C 1
ATOM 2768 O O . PRO B 1 82 ? -8.188 -12.936 3.619 1.00 26.39 59 PRO B O 1
ATOM 2772 N N . THR B 1 83 ? -7.363 -11.485 2.153 1.00 26.31 60 THR B N 1
ATOM 2773 C CA . THR B 1 83 ? -7.381 -10.360 3.125 1.00 23.63 60 THR B CA 1
ATOM 2774 C C . THR B 1 83 ? -8.774 -9.952 3.592 1.00 22.47 60 THR B C 1
ATOM 2775 O O . THR B 1 83 ? -9.036 -9.803 4.803 1.00 22.25 60 THR B O 1
ATOM 2779 N N . VAL B 1 84 ? -9.691 -9.826 2.653 1.00 21.35 61 VAL B N 1
ATOM 2780 C CA . VAL B 1 84 ? -11.092 -9.525 2.993 1.00 20.49 61 VAL B CA 1
ATOM 2781 C C . VAL B 1 84 ? -11.707 -10.672 3.826 1.00 21.38 61 VAL B C 1
ATOM 2782 O O . VAL B 1 84 ? -12.286 -10.400 4.874 1.00 21.19 61 VAL B O 1
ATOM 2786 N N . GLU B 1 85 ? -11.537 -11.933 3.372 1.00 22.11 62 GLU B N 1
ATOM 2787 C CA . GLU B 1 85 ? -12.055 -13.100 4.085 1.00 23.41 62 GLU B CA 1
ATOM 2788 C C . GLU B 1 85 ? -11.498 -13.162 5.520 1.00 23.16 62 GLU B C 1
ATOM 2789 O O . GLU B 1 85 ? -12.277 -13.399 6.466 1.00 22.75 62 GLU B O 1
ATOM 2795 N N . ASP B 1 86 ? -10.175 -12.972 5.663 1.00 21.00 63 ASP B N 1
ATOM 2796 C CA . ASP B 1 86 ? -9.544 -12.856 6.988 1.00 22.02 63 ASP B CA 1
ATOM 2797 C C . ASP B 1 86 ? -10.211 -11.787 7.875 1.00 20.18 63 ASP B C 1
ATOM 2798 O O . ASP B 1 86 ? -10.568 -12.078 9.037 1.00 21.21 63 ASP B O 1
ATOM 2803 N N . LEU B 1 87 ? -10.420 -10.584 7.338 1.00 18.96 64 LEU B N 1
ATOM 2804 C CA . LEU B 1 87 ? -11.174 -9.527 8.039 1.00 18.03 64 LEU B CA 1
ATOM 2805 C C . LEU B 1 87 ? -12.582 -10.036 8.488 1.00 18.25 64 LEU B C 1
ATOM 2806 O O . LEU B 1 87 ? -12.987 -9.891 9.640 1.00 18.26 64 LEU B O 1
ATOM 2811 N N . GLU B 1 88 ? -13.313 -10.640 7.569 1.00 16.56 65 GLU B N 1
ATOM 2812 C CA . GLU B 1 88 ? -14.624 -11.206 7.890 1.00 17.14 65 GLU B CA 1
ATOM 2813 C C . GLU B 1 88 ? -14.615 -12.282 9.025 1.00 17.23 65 GLU B C 1
ATOM 2814 O O . GLU B 1 88 ? -15.479 -12.271 9.911 1.00 15.15 65 GLU B O 1
ATOM 2820 N N . GLN B 1 89 ? -13.628 -13.177 8.985 1.00 17.77 66 GLN B N 1
ATOM 2821 C CA . GLN B 1 89 ? -13.442 -14.180 10.052 1.00 20.13 66 GLN B CA 1
ATOM 2822 C C . GLN B 1 89 ? -13.074 -13.575 11.383 1.00 19.26 66 GLN B C 1
ATOM 2823 O O . GLN B 1 89 ? -13.487 -14.069 12.410 1.00 19.64 66 GLN B O 1
ATOM 2829 N N . ARG B 1 90 ? -12.230 -12.549 11.376 1.00 19.82 67 ARG B N 1
ATOM 2830 C CA . ARG B 1 90 ? -11.947 -11.802 12.604 1.00 20.03 67 ARG B CA 1
ATOM 2831 C C . ARG B 1 90 ? -13.212 -11.206 13.231 1.00 18.87 67 ARG B C 1
ATOM 2832 O O . ARG B 1 90 ? -13.491 -11.405 14.423 1.00 18.67 67 ARG B O 1
ATOM 2840 N N . LEU B 1 91 ? -13.979 -10.514 12.410 1.00 17.21 68 LEU B N 1
ATOM 2841 C CA . LEU B 1 91 ? -15.220 -9.875 12.851 1.00 18.10 68 LEU B CA 1
ATOM 2842 C C . LEU B 1 91 ? -16.255 -10.886 13.330 1.00 17.32 68 LEU B C 1
ATOM 2843 O O . LEU B 1 91 ? -16.982 -10.612 14.286 1.00 17.32 68 LEU B O 1
ATOM 2848 N N . LYS B 1 92 ? -16.355 -12.010 12.638 1.00 16.63 69 LYS B N 1
ATOM 2849 C CA . LYS B 1 92 ? -17.193 -13.134 13.115 1.00 18.07 69 LYS B CA 1
ATOM 2850 C C . LYS B 1 92 ? -16.731 -13.712 14.475 1.00 18.41 69 LYS B C 1
ATOM 2851 O O . LYS B 1 92 ? -17.534 -13.930 15.376 1.00 17.90 69 LYS B O 1
ATOM 2857 N N . ASN B 1 93 ? -15.421 -13.942 14.618 1.00 18.99 70 ASN B N 1
ATOM 2858 C CA . ASN B 1 93 ? -14.836 -14.271 15.940 1.00 19.71 70 ASN B CA 1
ATOM 2859 C C . ASN B 1 93 ? -15.127 -13.229 17.050 1.00 20.57 70 ASN B C 1
ATOM 2860 O O . ASN B 1 93 ? -15.466 -13.576 18.202 1.00 21.43 70 ASN B O 1
ATOM 2865 N N . LEU B 1 94 ? -15.014 -11.940 16.707 1.00 20.06 71 LEU B N 1
ATOM 2866 C CA . LEU B 1 94 ? -15.221 -10.916 17.687 1.00 19.94 71 LEU B CA 1
ATOM 2867 C C . LEU B 1 94 ? -16.667 -10.844 18.070 1.00 20.80 71 LEU B C 1
ATOM 2868 O O . LEU B 1 94 ? -17.009 -10.468 19.175 1.00 22.11 71 LEU B O 1
ATOM 2873 N N . THR B 1 95 ? -17.540 -11.204 17.155 1.00 20.54 72 THR B N 1
ATOM 2874 C CA . THR B 1 95 ? -18.939 -11.056 17.443 1.00 20.30 72 THR B CA 1
ATOM 2875 C C . THR B 1 95 ? -19.723 -12.367 17.773 1.00 21.10 72 THR B C 1
ATOM 2876 O O . THR B 1 95 ? -20.843 -12.310 18.280 1.00 21.39 72 THR B O 1
ATOM 2880 N N . GLY B 1 96 ? -19.151 -13.550 17.489 1.00 20.90 73 GLY B N 1
ATOM 2881 C CA . GLY B 1 96 ? -19.929 -14.800 17.648 1.00 20.35 73 GLY B CA 1
ATOM 2882 C C . GLY B 1 96 ? -21.109 -14.938 16.665 1.00 21.55 73 GLY B C 1
ATOM 2883 O O . GLY B 1 96 ? -22.044 -15.686 16.888 1.00 21.74 73 GLY B O 1
ATOM 2884 N N . ALA B 1 97 ? -21.061 -14.200 15.565 1.00 21.22 74 ALA B N 1
ATOM 2885 C CA . ALA B 1 97 ? -22.140 -14.117 14.605 1.00 20.23 74 ALA B CA 1
ATOM 2886 C C . ALA B 1 97 ? -22.238 -15.363 13.706 1.00 20.27 74 ALA B C 1
ATOM 2887 O O . ALA B 1 97 ? -21.285 -16.143 13.547 1.00 19.33 74 ALA B O 1
ATOM 2889 N N . LEU B 1 98 ? -23.384 -15.500 13.041 1.00 20.53 75 LEU B N 1
ATOM 2890 C CA . LEU B 1 98 ? -23.562 -16.536 12.028 1.00 19.68 75 LEU B CA 1
ATOM 2891 C C . LEU B 1 98 ? -22.623 -16.222 10.859 1.00 18.76 75 LEU B C 1
ATOM 2892 O O . LEU B 1 98 ? -21.994 -17.096 10.286 1.00 17.46 75 LEU B O 1
ATOM 2897 N N . GLY B 1 99 ? -22.576 -14.961 10.462 1.00 16.82 76 GLY B N 1
ATOM 2898 C CA . GLY B 1 99 ? -21.640 -14.651 9.413 1.00 16.74 76 GLY B CA 1
ATOM 2899 C C . GLY B 1 99 ? -21.525 -13.160 9.159 1.00 16.71 76 GLY B C 1
ATOM 2900 O O . GLY B 1 99 ? -22.279 -12.376 9.721 1.00 14.93 76 GLY B O 1
ATOM 2901 N N . VAL B 1 100 ? -20.568 -12.793 8.313 1.00 15.49 77 VAL B N 1
ATOM 2902 C CA . VAL B 1 100 ? -20.168 -11.383 8.213 1.00 17.53 77 VAL B CA 1
ATOM 2903 C C . VAL B 1 100 ? -19.766 -11.097 6.764 1.00 18.15 77 VAL B C 1
ATOM 2904 O O . VAL B 1 100 ? -19.154 -11.962 6.101 1.00 18.47 77 VAL B O 1
ATOM 2908 N N . LEU B 1 101 ? -20.172 -9.920 6.275 1.00 18.11 78 LEU B N 1
ATOM 2909 C CA . LEU B 1 101 ? -19.804 -9.421 4.970 1.00 18.71 78 LEU B CA 1
ATOM 2910 C C . LEU B 1 101 ? -19.092 -8.070 5.165 1.00 18.49 78 LEU B C 1
ATOM 2911 O O . LEU B 1 101 ? -19.679 -7.157 5.783 1.00 18.50 78 LEU B O 1
ATOM 2916 N N . ALA B 1 102 ? -17.872 -7.950 4.632 1.00 16.49 79 ALA B N 1
ATOM 2917 C CA . ALA B 1 102 ? -17.140 -6.705 4.573 1.00 17.41 79 ALA B CA 1
ATOM 2918 C C . ALA B 1 102 ? -17.444 -5.986 3.243 1.00 17.35 79 ALA B C 1
ATOM 2919 O O . ALA B 1 102 ? -17.487 -6.621 2.217 1.00 18.14 79 ALA B O 1
ATOM 2921 N N . LEU B 1 103 ? -17.644 -4.672 3.267 1.00 16.61 80 LEU B N 1
ATOM 2922 C CA . LEU B 1 103 ? -18.063 -3.943 2.089 1.00 15.63 80 LEU B CA 1
ATOM 2923 C C . LEU B 1 103 ? -17.300 -2.653 2.005 1.00 14.88 80 LEU B C 1
ATOM 2924 O O . LEU B 1 103 ? -16.659 -2.264 2.982 1.00 14.97 80 LEU B O 1
ATOM 2929 N N . GLY B 1 104 ? -17.457 -1.969 0.868 1.00 13.14 81 GLY B N 1
ATOM 2930 C CA . GLY B 1 104 ? -16.661 -0.795 0.516 1.00 13.45 81 GLY B CA 1
ATOM 2931 C C . GLY B 1 104 ? -16.928 0.416 1.387 1.00 13.62 81 GLY B C 1
ATOM 2932 O O . GLY B 1 104 ? -16.126 1.304 1.406 1.00 13.94 81 GLY B O 1
ATOM 2933 N N . SER B 1 105 ? -18.052 0.447 2.120 1.00 13.59 82 SER B N 1
ATOM 2934 C CA . SER B 1 105 ? -18.335 1.550 3.052 1.00 14.40 82 SER B CA 1
ATOM 2935 C C . SER B 1 105 ? -19.512 1.248 3.984 1.00 15.13 82 SER B C 1
ATOM 2936 O O . SER B 1 105 ? -20.223 0.254 3.814 1.00 15.56 82 SER B O 1
ATOM 2939 N N . GLY B 1 106 ? -19.693 2.133 4.962 1.00 15.28 83 GLY B N 1
ATOM 2940 C CA . GLY B 1 106 ? -20.814 2.102 5.879 1.00 15.81 83 GLY B CA 1
ATOM 2941 C C . GLY B 1 106 ? -22.147 2.193 5.209 1.00 16.95 83 GLY B C 1
ATOM 2942 O O . GLY B 1 106 ? -23.040 1.373 5.549 1.00 16.42 83 GLY B O 1
ATOM 2943 N N . MET B 1 107 ? -22.275 3.158 4.248 1.00 15.81 84 MET B N 1
ATOM 2944 C CA . MET B 1 107 ? -23.462 3.289 3.396 1.00 14.82 84 MET B CA 1
ATOM 2945 C C . MET B 1 107 ? -23.664 2.049 2.609 1.00 15.33 84 MET B C 1
ATOM 2946 O O . MET B 1 107 ? -24.794 1.616 2.474 1.00 17.17 84 MET B O 1
ATOM 2951 N N . ALA B 1 108 ? -22.609 1.435 2.082 1.00 14.85 85 ALA B N 1
ATOM 2952 C CA . ALA B 1 108 ? -22.828 0.142 1.360 1.00 15.19 85 ALA B CA 1
ATOM 2953 C C . ALA B 1 108 ? -23.386 -0.955 2.255 1.00 15.03 85 ALA B C 1
ATOM 2954 O O . ALA B 1 108 ? -24.201 -1.796 1.814 1.00 17.07 85 ALA B O 1
ATOM 2956 N N . ALA B 1 109 ? -22.971 -0.943 3.522 1.00 15.18 86 ALA B N 1
ATOM 2957 C CA . ALA B 1 109 ? -23.432 -1.973 4.457 1.00 14.44 86 ALA B CA 1
ATOM 2958 C C . ALA B 1 109 ? -24.929 -1.718 4.767 1.00 14.41 86 ALA B C 1
ATOM 2959 O O . ALA B 1 109 ? -25.745 -2.638 4.767 1.00 14.82 86 ALA B O 1
ATOM 2961 N N . ILE B 1 110 ? -25.283 -0.487 5.057 1.00 13.34 87 ILE B N 1
ATOM 2962 C CA . ILE B 1 110 ? -26.694 -0.195 5.365 1.00 15.10 87 ILE B CA 1
ATOM 2963 C C . ILE B 1 110 ? -27.617 -0.523 4.144 1.00 15.24 87 ILE B C 1
ATOM 2964 O O . ILE B 1 110 ? -28.609 -1.248 4.268 1.00 14.34 87 ILE B O 1
ATOM 2969 N N . SER B 1 111 ? -27.257 0.016 2.971 1.00 14.55 88 SER B N 1
ATOM 2970 C CA . SER B 1 111 ? -28.069 -0.203 1.808 1.00 15.88 88 SER B CA 1
ATOM 2971 C C . SER B 1 111 ? -28.105 -1.690 1.456 1.00 15.46 88 SER B C 1
ATOM 2972 O O . SER B 1 111 ? -29.154 -2.175 1.078 1.00 16.61 88 SER B O 1
ATOM 2975 N N . THR B 1 112 ? -27.007 -2.435 1.637 1.00 15.25 89 THR B N 1
ATOM 2976 C CA . THR B 1 112 ? -27.028 -3.869 1.328 1.00 15.71 89 THR B CA 1
ATOM 2977 C C . THR B 1 112 ? -27.976 -4.639 2.264 1.00 15.67 89 THR B C 1
ATOM 2978 O O . THR B 1 112 ? -28.756 -5.515 1.808 1.00 16.48 89 THR B O 1
ATOM 2982 N N . ALA B 1 113 ? -27.985 -4.322 3.555 1.00 15.36 90 ALA B N 1
ATOM 2983 C CA . ALA B 1 113 ? -28.908 -4.996 4.480 1.00 14.22 90 ALA B CA 1
ATOM 2984 C C . ALA B 1 113 ? -30.351 -4.732 4.070 1.00 14.91 90 ALA B C 1
ATOM 2985 O O . ALA B 1 113 ? -31.159 -5.651 3.998 1.00 13.91 90 ALA B O 1
ATOM 2987 N N . ILE B 1 114 ? -30.680 -3.446 3.820 1.00 15.21 91 ILE B N 1
ATOM 2988 C CA . ILE B 1 114 ? -32.058 -3.052 3.470 1.00 13.75 91 ILE B CA 1
ATOM 2989 C C . ILE B 1 114 ? -32.563 -3.707 2.184 1.00 14.62 91 ILE B C 1
ATOM 2990 O O . ILE B 1 114 ? -33.690 -4.299 2.134 1.00 15.55 91 ILE B O 1
ATOM 2995 N N . LEU B 1 115 ? -31.725 -3.666 1.150 1.00 14.27 92 LEU B N 1
ATOM 2996 C CA . LEU B 1 115 ? -32.114 -4.161 -0.191 1.00 15.77 92 LEU B CA 1
ATOM 2997 C C . LEU B 1 115 ? -32.106 -5.692 -0.264 1.00 16.02 92 LEU B C 1
ATOM 2998 O O . LEU B 1 115 ? -32.579 -6.262 -1.260 1.00 16.09 92 LEU B O 1
ATOM 3003 N N . THR B 1 116 ? -31.522 -6.345 0.746 1.00 14.86 93 THR B N 1
ATOM 3004 C CA . THR B 1 116 ? -31.664 -7.812 0.869 1.00 14.81 93 THR B CA 1
ATOM 3005 C C . THR B 1 116 ? -33.103 -8.102 1.329 1.00 15.51 93 THR B C 1
ATOM 3006 O O . THR B 1 116 ? -33.671 -9.093 0.890 1.00 14.51 93 THR B O 1
ATOM 3010 N N . LEU B 1 117 ? -33.680 -7.215 2.174 1.00 15.39 94 LEU B N 1
ATOM 3011 C CA . LEU B 1 117 ? -35.041 -7.454 2.734 1.00 16.53 94 LEU B CA 1
ATOM 3012 C C . LEU B 1 117 ? -36.260 -6.787 2.031 1.00 16.93 94 LEU B C 1
ATOM 3013 O O . LEU B 1 117 ? -37.388 -7.330 2.075 1.00 15.86 94 LEU B O 1
ATOM 3018 N N . ALA B 1 118 ? -36.042 -5.568 1.505 1.00 16.98 95 ALA B N 1
ATOM 3019 C CA . ALA B 1 118 ? -37.108 -4.716 1.023 1.00 16.86 95 ALA B CA 1
ATOM 3020 C C . ALA B 1 118 ? -36.940 -4.574 -0.479 1.00 17.72 95 ALA B C 1
ATOM 3021 O O . ALA B 1 118 ? -35.834 -4.468 -0.974 1.00 15.57 95 ALA B O 1
ATOM 3023 N N . ARG B 1 119 ? -38.087 -4.518 -1.182 1.00 19.22 96 ARG B N 1
ATOM 3024 C CA . ARG B 1 119 ? -38.168 -4.315 -2.620 1.00 19.09 96 ARG B CA 1
ATOM 3025 C C . ARG B 1 119 ? -39.418 -3.498 -2.947 1.00 18.68 96 ARG B C 1
ATOM 3026 O O . ARG B 1 119 ? -40.165 -3.114 -2.035 1.00 17.41 96 ARG B O 1
ATOM 3034 N N . ALA B 1 120 ? -39.663 -3.246 -4.239 1.00 17.92 97 ALA B N 1
ATOM 3035 C CA . ALA B 1 120 ? -40.744 -2.321 -4.645 1.00 18.91 97 ALA B CA 1
ATOM 3036 C C . ALA B 1 120 ? -42.051 -2.844 -4.093 1.00 18.64 97 ALA B C 1
ATOM 3037 O O . ALA B 1 120 ? -42.285 -4.024 -4.186 1.00 19.17 97 ALA B O 1
ATOM 3039 N N . GLY B 1 121 ? -42.859 -1.978 -3.478 1.00 19.47 98 GLY B N 1
ATOM 3040 C CA . GLY B 1 121 ? -44.160 -2.416 -2.896 1.00 18.71 98 GLY B CA 1
ATOM 3041 C C . GLY B 1 121 ? -44.075 -2.676 -1.398 1.00 18.54 98 GLY B C 1
ATOM 3042 O O . GLY B 1 121 ? -45.082 -2.719 -0.737 1.00 19.50 98 GLY B O 1
ATOM 3043 N N . ASP B 1 122 ? -42.867 -2.785 -0.842 1.00 18.02 99 ASP B N 1
ATOM 3044 C CA . ASP B 1 122 ? -42.675 -2.886 0.634 1.00 17.29 99 ASP B CA 1
ATOM 3045 C C . ASP B 1 122 ? -42.538 -1.530 1.329 1.00 16.40 99 ASP B C 1
ATOM 3046 O O . ASP B 1 122 ? -42.300 -0.489 0.690 1.00 15.86 99 ASP B O 1
ATOM 3051 N N . SER B 1 123 ? -42.586 -1.564 2.646 1.00 14.94 100 SER B N 1
ATOM 3052 C CA . SER B 1 123 ? -42.293 -0.383 3.399 1.00 15.04 100 SER B CA 1
ATOM 3053 C C . SER B 1 123 ? -41.121 -0.740 4.338 1.00 16.40 100 SER B C 1
ATOM 3054 O O . SER B 1 123 ? -40.797 -1.955 4.535 1.00 15.09 100 SER B O 1
ATOM 3057 N N . VAL B 1 124 ? -40.532 0.314 4.918 1.00 14.60 101 VAL B N 1
ATOM 3058 C CA . VAL B 1 124 ? -39.522 0.171 5.932 1.00 16.73 101 VAL B CA 1
ATOM 3059 C C . VAL B 1 124 ? -39.797 1.272 6.968 1.00 17.10 101 VAL B C 1
ATOM 3060 O O . VAL B 1 124 ? -40.300 2.337 6.568 1.00 16.64 101 VAL B O 1
ATOM 3064 N N . VAL B 1 125 ? -39.507 1.012 8.258 1.00 16.30 102 VAL B N 1
ATOM 3065 C CA . VAL B 1 125 ? -39.559 2.034 9.313 1.00 15.86 102 VAL B CA 1
ATOM 3066 C C . VAL B 1 125 ? -38.112 2.402 9.815 1.00 17.94 102 VAL B C 1
ATOM 3067 O O . VAL B 1 125 ? -37.290 1.521 9.978 1.00 18.53 102 VAL B O 1
ATOM 3071 N N . THR B 1 126 ? -37.804 3.693 10.016 1.00 18.62 103 THR B N 1
ATOM 3072 C CA . THR B 1 126 ? -36.549 4.141 10.633 1.00 21.35 103 THR B CA 1
ATOM 3073 C C . THR B 1 126 ? -36.772 5.332 11.478 1.00 22.08 103 THR B C 1
ATOM 3074 O O . THR B 1 126 ? -37.803 5.990 11.402 1.00 22.41 103 THR B O 1
ATOM 3078 N N . THR B 1 127 ? -35.741 5.655 12.227 1.00 23.40 104 THR B N 1
ATOM 3079 C CA . THR B 1 127 ? -35.745 6.824 13.058 1.00 25.62 104 THR B CA 1
ATOM 3080 C C . THR B 1 127 ? -35.916 8.123 12.259 1.00 26.25 104 THR B C 1
ATOM 3081 O O . THR B 1 127 ? -35.408 8.271 11.144 1.00 26.01 104 THR B O 1
ATOM 3085 N N . ASP B 1 128 ? -36.610 9.085 12.848 1.00 28.11 105 ASP B N 1
ATOM 3086 C CA . ASP B 1 128 ? -36.649 10.433 12.266 1.00 30.17 105 ASP B CA 1
ATOM 3087 C C . ASP B 1 128 ? -35.411 11.285 12.614 1.00 30.37 105 ASP B C 1
ATOM 3088 O O . ASP B 1 128 ? -35.461 12.461 12.390 1.00 31.19 105 ASP B O 1
ATOM 3093 N N . ARG B 1 129 ? -34.365 10.713 13.222 1.00 30.87 106 ARG B N 1
ATOM 3094 C CA . ARG B 1 129 ? -33.153 11.449 13.592 1.00 31.71 106 ARG B CA 1
ATOM 3095 C C . ARG B 1 129 ? -31.965 11.252 12.652 1.00 31.60 106 ARG B C 1
ATOM 3096 O O . ARG B 1 129 ? -30.837 11.343 13.102 1.00 32.83 106 ARG B O 1
ATOM 3104 N N . LEU B 1 130 ? -32.195 10.992 11.370 1.00 30.89 107 LEU B N 1
ATOM 3105 C CA . LEU B 1 130 ? -31.105 10.770 10.435 1.00 29.26 107 LEU B CA 1
ATOM 3106 C C . LEU B 1 130 ? -30.742 12.132 9.864 1.00 30.29 107 LEU B C 1
ATOM 3107 O O . LEU B 1 130 ? -31.574 13.050 9.888 1.00 28.47 107 LEU B O 1
ATOM 3112 N N . PHE B 1 131 ? -29.491 12.295 9.415 1.00 30.97 108 PHE B N 1
ATOM 3113 C CA . PHE B 1 131 ? -29.173 13.395 8.476 1.00 33.13 108 PHE B CA 1
ATOM 3114 C C . PHE B 1 131 ? -28.054 12.953 7.519 1.00 32.49 108 PHE B C 1
ATOM 3115 O O . PHE B 1 131 ? -27.541 11.836 7.637 1.00 32.26 108 PHE B O 1
ATOM 3123 N N . GLY B 1 132 ? -27.680 13.837 6.591 1.00 32.60 109 GLY B N 1
ATOM 3124 C CA . GLY B 1 132 ? -26.588 13.554 5.655 1.00 32.84 109 GLY B CA 1
ATOM 3125 C C . GLY B 1 132 ? -26.909 12.317 4.822 1.00 32.47 109 GLY B C 1
ATOM 3126 O O . GLY B 1 132 ? -28.047 12.167 4.391 1.00 32.78 109 GLY B O 1
ATOM 3127 N N . HIS B 1 133 ? -25.938 11.422 4.661 1.00 30.78 110 HIS B N 1
ATOM 3128 C CA . HIS B 1 133 ? -26.028 10.353 3.678 1.00 31.02 110 HIS B CA 1
ATOM 3129 C C . HIS B 1 133 ? -27.074 9.359 4.022 1.00 28.61 110 HIS B C 1
ATOM 3130 O O . HIS B 1 133 ? -27.763 8.860 3.154 1.00 27.69 110 HIS B O 1
ATOM 3137 N N . THR B 1 134 ? -27.164 9.022 5.295 1.00 27.61 111 THR B N 1
ATOM 3138 C CA . THR B 1 134 ? -28.083 7.971 5.677 1.00 26.62 111 THR B CA 1
ATOM 3139 C C . THR B 1 134 ? -29.496 8.511 5.492 1.00 24.01 111 THR B C 1
ATOM 3140 O O . THR B 1 134 ? -30.372 7.806 5.018 1.00 24.07 111 THR B O 1
ATOM 3144 N N . LEU B 1 135 ? -29.705 9.796 5.786 1.00 22.40 112 LEU B N 1
ATOM 3145 C CA . LEU B 1 135 ? -31.006 10.399 5.582 1.00 20.42 112 LEU B CA 1
ATOM 3146 C C . LEU B 1 135 ? -31.336 10.466 4.094 1.00 19.72 112 LEU B C 1
ATOM 3147 O O . LEU B 1 135 ? -32.487 10.238 3.694 1.00 18.75 112 LEU B O 1
ATOM 3152 N N . SER B 1 136 ? -30.344 10.789 3.258 1.00 17.56 113 SER B N 1
ATOM 3153 C CA . SER B 1 136 ? -30.662 10.926 1.832 1.00 17.72 113 SER B CA 1
ATOM 3154 C C . SER B 1 136 ? -31.026 9.538 1.228 1.00 17.40 113 SER B C 1
ATOM 3155 O O . SER B 1 136 ? -31.843 9.450 0.312 1.00 16.39 113 SER B O 1
ATOM 3158 N N . LEU B 1 137 ? -30.398 8.463 1.715 1.00 16.53 114 LEU B N 1
ATOM 3159 C CA . LEU B 1 137 ? -30.795 7.112 1.253 1.00 16.04 114 LEU B CA 1
ATOM 3160 C C . LEU B 1 137 ? -32.328 6.858 1.487 1.00 16.48 114 LEU B C 1
ATOM 3161 O O . LEU B 1 137 ? -33.024 6.291 0.646 1.00 15.30 114 LEU B O 1
ATOM 3166 N N . PHE B 1 138 ? -32.822 7.228 2.664 1.00 16.18 115 PHE B N 1
ATOM 3167 C CA . PHE B 1 138 ? -34.230 6.977 3.024 1.00 17.97 115 PHE B CA 1
ATOM 3168 C C . PHE B 1 138 ? -35.204 7.972 2.408 1.00 18.27 115 PHE B C 1
ATOM 3169 O O . PHE B 1 138 ? -36.358 7.606 2.147 1.00 19.03 115 PHE B O 1
ATOM 3177 N N . GLN B 1 139 ? -34.755 9.199 2.188 1.00 18.73 116 GLN B N 1
ATOM 3178 C CA . GLN B 1 139 ? -35.588 10.225 1.527 1.00 20.83 116 GLN B CA 1
ATOM 3179 C C . GLN B 1 139 ? -35.614 10.158 -0.022 1.00 21.37 116 GLN B C 1
ATOM 3180 O O . GLN B 1 139 ? -36.679 10.361 -0.612 1.00 21.77 116 GLN B O 1
ATOM 3186 N N . LYS B 1 140 ? -34.474 9.874 -0.648 1.00 20.27 117 LYS B N 1
ATOM 3187 C CA . LYS B 1 140 ? -34.394 9.839 -2.091 1.00 21.67 117 LYS B CA 1
ATOM 3188 C C . LYS B 1 140 ? -34.209 8.467 -2.769 1.00 21.33 117 LYS B C 1
ATOM 3189 O O . LYS B 1 140 ? -34.851 8.188 -3.774 1.00 22.03 117 LYS B O 1
ATOM 3195 N N . THR B 1 141 ? -33.288 7.642 -2.278 1.00 18.93 118 THR B N 1
ATOM 3196 C CA . THR B 1 141 ? -32.943 6.470 -3.037 1.00 18.80 118 THR B CA 1
ATOM 3197 C C . THR B 1 141 ? -34.013 5.395 -2.837 1.00 18.85 118 THR B C 1
ATOM 3198 O O . THR B 1 141 ? -34.578 4.895 -3.792 1.00 19.02 118 THR B O 1
ATOM 3202 N N . LEU B 1 142 ? -34.282 5.040 -1.598 1.00 17.84 119 LEU B N 1
ATOM 3203 C CA . LEU B 1 142 ? -35.279 3.983 -1.361 1.00 19.39 119 LEU B CA 1
ATOM 3204 C C . LEU B 1 142 ? -36.701 4.244 -1.952 1.00 18.55 119 LEU B C 1
ATOM 3205 O O . LEU B 1 142 ? -37.239 3.384 -2.604 1.00 17.60 119 LEU B O 1
ATOM 3210 N N . PRO B 1 143 ? -37.266 5.465 -1.804 1.00 19.05 120 PRO B N 1
ATOM 3211 C CA . PRO B 1 143 ? -38.590 5.717 -2.493 1.00 20.16 120 PRO B CA 1
ATOM 3212 C C . PRO B 1 143 ? -38.527 5.605 -4.005 1.00 20.44 120 PRO B C 1
ATOM 3213 O O . PRO B 1 143 ? -39.528 5.241 -4.602 1.00 21.48 120 PRO B O 1
ATOM 3217 N N . SER B 1 144 ? -37.351 5.818 -4.604 1.00 20.30 121 SER B N 1
ATOM 3218 C CA . SER B 1 144 ? -37.150 5.585 -6.067 1.00 21.41 121 SER B CA 1
ATOM 3219 C C . SER B 1 144 ? -37.102 4.130 -6.453 1.00 21.24 121 SER B C 1
ATOM 3220 O O . SER B 1 144 ? -37.178 3.837 -7.667 1.00 20.97 121 SER B O 1
ATOM 3223 N N . PHE B 1 145 ? -36.925 3.247 -5.447 1.00 19.34 122 PHE B N 1
ATOM 3224 C CA . PHE B 1 145 ? -36.891 1.791 -5.675 1.00 19.40 122 PHE B CA 1
ATOM 3225 C C . PHE B 1 145 ? -38.269 1.210 -5.351 1.00 18.89 122 PHE B C 1
ATOM 3226 O O . PHE B 1 145 ? -38.459 0.016 -5.342 1.00 19.12 122 PHE B O 1
ATOM 3234 N N . GLY B 1 146 ? -39.220 2.112 -5.127 1.00 18.86 123 GLY B N 1
ATOM 3235 C CA . GLY B 1 146 ? -40.614 1.763 -4.838 1.00 19.23 123 GLY B CA 1
ATOM 3236 C C . GLY B 1 146 ? -40.873 1.325 -3.399 1.00 19.61 123 GLY B C 1
ATOM 3237 O O . GLY B 1 146 ? -41.851 0.627 -3.138 1.00 18.52 123 GLY B O 1
ATOM 3238 N N . ILE B 1 147 ? -39.936 1.681 -2.503 1.00 19.76 124 ILE B N 1
ATOM 3239 C CA . ILE B 1 147 ? -39.975 1.315 -1.099 1.00 19.57 124 ILE B CA 1
ATOM 3240 C C . ILE B 1 147 ? -40.542 2.482 -0.293 1.00 20.05 124 ILE B C 1
ATOM 3241 O O . ILE B 1 147 ? -40.027 3.602 -0.323 1.00 19.37 124 ILE B O 1
ATOM 3246 N N . GLU B 1 148 ? -41.613 2.233 0.432 1.00 19.32 125 GLU B N 1
ATOM 3247 C CA . GLU B 1 148 ? -42.163 3.352 1.169 1.00 19.74 125 GLU B CA 1
ATOM 3248 C C . GLU B 1 148 ? -41.365 3.444 2.514 1.00 19.76 125 GLU B C 1
ATOM 3249 O O . GLU B 1 148 ? -41.175 2.436 3.234 1.00 19.23 125 GLU B O 1
ATOM 3255 N N . VAL B 1 149 ? -40.928 4.650 2.858 1.00 19.13 126 VAL B N 1
ATOM 3256 C CA . VAL B 1 149 ? -40.198 4.820 4.082 1.00 18.86 126 VAL B CA 1
ATOM 3257 C C . VAL B 1 149 ? -41.068 5.528 5.078 1.00 19.38 126 VAL B C 1
ATOM 3258 O O . VAL B 1 149 ? -41.603 6.607 4.784 1.00 19.20 126 VAL B O 1
ATOM 3262 N N . ARG B 1 150 ? -41.181 4.945 6.277 1.00 19.45 127 ARG B N 1
ATOM 3263 C CA . ARG B 1 150 ? -41.924 5.595 7.364 1.00 20.21 127 ARG B CA 1
ATOM 3264 C C . ARG B 1 150 ? -40.991 6.079 8.488 1.00 20.80 127 ARG B C 1
ATOM 3265 O O . ARG B 1 150 ? -40.258 5.259 9.095 1.00 19.98 127 ARG B O 1
ATOM 3273 N N . PHE B 1 151 ? -40.967 7.404 8.720 1.00 20.93 128 PHE B N 1
ATOM 3274 C CA . PHE B 1 151 ? -40.095 7.986 9.733 1.00 21.10 128 PHE B CA 1
ATOM 3275 C C . PHE B 1 151 ? -40.927 8.115 11.010 1.00 22.79 128 PHE B C 1
ATOM 3276 O O . PHE B 1 151 ? -42.055 8.569 10.949 1.00 21.91 128 PHE B O 1
ATOM 3284 N N . VAL B 1 152 ? -40.361 7.700 12.146 1.00 23.89 129 VAL B N 1
ATOM 3285 C CA . VAL B 1 152 ? -41.035 7.726 13.443 1.00 25.38 129 VAL B CA 1
ATOM 3286 C C . VAL B 1 152 ? -40.016 8.086 14.516 1.00 25.44 129 VAL B C 1
ATOM 3287 O O . VAL B 1 152 ? -38.794 7.989 14.294 1.00 23.78 129 VAL B O 1
ATOM 3291 N N . ASP B 1 153 ? -40.555 8.481 15.679 1.00 26.30 130 ASP B N 1
ATOM 3292 C CA . ASP B 1 153 ? -39.797 8.692 16.902 1.00 26.84 130 ASP B CA 1
ATOM 3293 C C . ASP B 1 153 ? -39.541 7.329 17.571 1.00 27.32 130 ASP B C 1
ATOM 3294 O O . ASP B 1 153 ? -40.436 6.687 18.165 1.00 27.64 130 ASP B O 1
ATOM 3299 N N . VAL B 1 154 ? -38.288 6.922 17.526 1.00 27.36 131 VAL B N 1
ATOM 3300 C CA . VAL B 1 154 ? -37.901 5.582 17.875 1.00 28.63 131 VAL B CA 1
ATOM 3301 C C . VAL B 1 154 ? -37.791 5.466 19.403 1.00 29.43 131 VAL B C 1
ATOM 3302 O O . VAL B 1 154 ? -37.708 4.357 19.971 1.00 29.96 131 VAL B O 1
ATOM 3306 N N . MET B 1 155 ? -37.841 6.631 20.060 1.00 30.38 132 MET B N 1
ATOM 3307 C CA . MET B 1 155 ? -37.953 6.733 21.502 1.00 30.93 132 MET B CA 1
ATOM 3308 C C . MET B 1 155 ? -39.320 6.266 22.006 1.00 30.83 132 MET B C 1
ATOM 3309 O O . MET B 1 155 ? -39.480 6.057 23.223 1.00 30.83 132 MET B O 1
ATOM 3314 N N . ASP B 1 156 ? -40.293 6.158 21.086 1.00 29.65 133 ASP B N 1
ATOM 3315 C CA . ASP B 1 156 ? -41.689 5.868 21.371 1.00 29.55 133 ASP B CA 1
ATOM 3316 C C . ASP B 1 156 ? -42.117 4.490 20.791 1.00 29.47 133 ASP B C 1
ATOM 3317 O O . ASP B 1 156 ? -42.504 4.377 19.601 1.00 28.69 133 ASP B O 1
ATOM 3322 N N . SER B 1 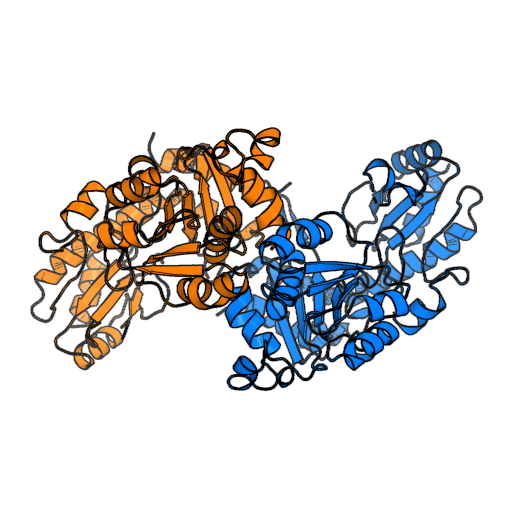157 ? -42.089 3.438 21.622 1.00 29.17 134 SER B N 1
ATOM 3323 C CA . SER B 1 157 ? -42.405 2.083 21.123 1.00 29.29 134 SER B CA 1
ATOM 3324 C C . SER B 1 157 ? -43.804 1.882 20.545 1.00 28.71 134 SER B C 1
ATOM 3325 O O . SER B 1 157 ? -43.988 1.029 19.648 1.00 27.88 134 SER B O 1
ATOM 3328 N N . LEU B 1 158 ? -44.774 2.682 21.005 1.00 27.93 135 LEU B N 1
ATOM 3329 C CA . LEU B 1 158 ? -46.105 2.705 20.417 1.00 28.07 135 LEU B CA 1
ATOM 3330 C C . LEU B 1 158 ? -46.143 3.268 18.992 1.00 26.82 135 LEU B C 1
ATOM 3331 O O . LEU B 1 158 ? -46.838 2.691 18.133 1.00 27.34 135 LEU B O 1
ATOM 3336 N N . ALA B 1 159 ? -45.377 4.329 18.714 1.00 25.58 136 ALA B N 1
ATOM 3337 C CA . ALA B 1 159 ? -45.382 4.940 17.380 1.00 23.85 136 ALA B CA 1
ATOM 3338 C C . ALA B 1 159 ? -44.692 3.964 16.433 1.00 23.13 136 ALA B C 1
ATOM 3339 O O . ALA B 1 159 ? -45.104 3.808 15.303 1.00 22.00 136 ALA B O 1
ATOM 3341 N N . VAL B 1 160 ? -43.682 3.254 16.931 1.00 22.98 137 VAL B N 1
ATOM 3342 C CA . VAL B 1 160 ? -42.976 2.257 16.131 1.00 23.86 137 VAL B CA 1
ATOM 3343 C C . VAL B 1 160 ? -43.937 1.142 15.722 1.00 24.05 137 VAL B C 1
ATOM 3344 O O . VAL B 1 160 ? -43.966 0.734 14.566 1.00 23.52 137 VAL B O 1
ATOM 3348 N N . GLU B 1 161 ? -44.713 0.647 16.692 1.00 25.72 138 GLU B N 1
ATOM 3349 C CA . GLU B 1 161 ? -45.743 -0.392 16.456 1.00 26.48 138 GLU B CA 1
ATOM 3350 C C . GLU B 1 161 ? -46.782 0.004 15.410 1.00 25.90 138 GLU B C 1
ATOM 3351 O O . GLU B 1 161 ? -47.100 -0.785 14.483 1.00 25.78 138 GLU B O 1
ATOM 3357 N N . HIS B 1 162 ? -47.314 1.215 15.546 1.00 26.37 139 HIS B N 1
ATOM 3358 C CA . HIS B 1 162 ? -48.323 1.687 14.602 1.00 26.97 139 HIS B CA 1
ATOM 3359 C C . HIS B 1 162 ? -47.788 1.931 13.194 1.00 25.18 139 HIS B C 1
ATOM 3360 O O . HIS B 1 162 ? -48.548 1.873 12.247 1.00 24.52 139 HIS B O 1
ATOM 3367 N N . ALA B 1 163 ? -46.483 2.155 13.049 1.00 23.12 140 ALA B N 1
ATOM 3368 C CA . ALA B 1 163 ? -45.905 2.327 11.701 1.00 22.56 140 ALA B CA 1
ATOM 3369 C C . ALA B 1 163 ? -45.681 1.022 10.963 1.00 21.93 140 ALA B C 1
ATOM 3370 O O . ALA B 1 163 ? -45.569 1.013 9.766 1.00 22.53 140 ALA B O 1
ATOM 3372 N N . CYS B 1 164 ? -45.633 -0.083 11.683 1.00 22.22 141 CYS B N 1
ATOM 3373 C CA . CYS B 1 164 ? -45.352 -1.403 11.082 1.00 22.29 141 CYS B CA 1
ATOM 3374 C C . CYS B 1 164 ? -46.643 -2.119 10.715 1.00 23.23 141 CYS B C 1
ATOM 3375 O O . CYS B 1 164 ? -47.545 -2.186 11.562 1.00 23.52 141 CYS B O 1
ATOM 3378 N N . ASP B 1 165 ? -46.744 -2.611 9.471 1.00 21.82 142 ASP B N 1
ATOM 3379 C CA . ASP B 1 165 ? -47.855 -3.455 9.066 1.00 23.09 142 ASP B CA 1
ATOM 3380 C C . ASP B 1 165 ? -47.269 -4.587 8.227 1.00 22.95 142 ASP B C 1
ATOM 3381 O O . ASP B 1 165 ? -46.046 -4.825 8.295 1.00 22.88 142 ASP B O 1
ATOM 3386 N N . GLU B 1 166 ? -48.081 -5.266 7.427 1.00 22.64 143 GLU B N 1
ATOM 3387 C CA . GLU B 1 166 ? -47.597 -6.486 6.751 1.00 23.48 143 GLU B CA 1
ATOM 3388 C C . GLU B 1 166 ? -46.656 -6.171 5.619 1.00 20.80 143 GLU B C 1
ATOM 3389 O O . GLU B 1 166 ? -45.990 -7.075 5.123 1.00 20.32 143 GLU B O 1
ATOM 3395 N N . THR B 1 167 ? -46.596 -4.910 5.217 1.00 19.10 144 THR B N 1
ATOM 3396 C CA . THR B 1 167 ? -45.675 -4.529 4.104 1.00 18.59 144 THR B CA 1
ATOM 3397 C C . THR B 1 167 ? -44.267 -4.216 4.632 1.00 18.45 144 THR B C 1
ATOM 3398 O O . THR B 1 167 ? -43.335 -3.970 3.852 1.00 19.31 144 THR B O 1
ATOM 3402 N N . THR B 1 168 ? -44.117 -4.180 5.948 1.00 17.04 145 THR B N 1
ATOM 3403 C CA . THR B 1 168 ? -42.918 -3.587 6.553 1.00 18.00 145 THR B CA 1
ATOM 3404 C C . THR B 1 168 ? -41.854 -4.616 6.698 1.00 17.28 145 THR B C 1
ATOM 3405 O O . THR B 1 168 ? -42.074 -5.584 7.371 1.00 20.09 145 THR B O 1
ATOM 3409 N N . LYS B 1 169 ? -40.696 -4.414 6.083 1.00 16.06 146 LYS B N 1
ATOM 3410 C CA . LYS B 1 169 ? -39.699 -5.465 6.066 1.00 16.02 146 LYS B CA 1
ATOM 3411 C C . LYS B 1 169 ? -38.503 -5.238 6.954 1.00 16.15 146 LYS B C 1
ATOM 3412 O O . LYS B 1 169 ? -37.599 -6.067 6.982 1.00 16.28 146 LYS B O 1
ATOM 3418 N N . LEU B 1 170 ? -38.471 -4.105 7.636 1.00 14.43 147 LEU B N 1
ATOM 3419 C CA . LEU B 1 170 ? -37.514 -3.946 8.660 1.00 15.55 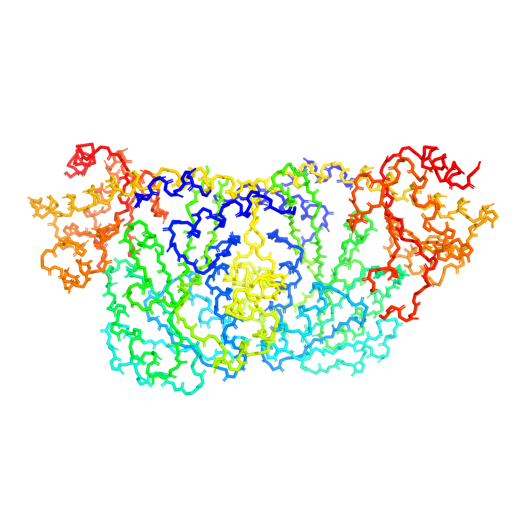147 LEU B CA 1
ATOM 3420 C C . LEU B 1 170 ? -37.708 -2.609 9.392 1.00 14.46 147 LEU B C 1
ATOM 3421 O O . LEU B 1 170 ? -38.331 -1.703 8.874 1.00 13.77 147 LEU B O 1
ATOM 3426 N N . LEU B 1 171 ? -37.161 -2.555 10.598 1.00 14.49 148 LEU B N 1
ATOM 3427 C CA . LEU B 1 171 ? -36.962 -1.364 11.393 1.00 14.19 148 LEU B CA 1
ATOM 3428 C C . LEU B 1 171 ? -35.460 -1.067 11.353 1.00 13.83 148 LEU B C 1
ATOM 3429 O O . LEU B 1 171 ? -34.683 -1.983 11.613 1.00 13.65 148 LEU B O 1
ATOM 3434 N N . PHE B 1 172 ? -35.075 0.185 11.070 1.00 13.38 149 PHE B N 1
ATOM 3435 C CA . PHE B 1 172 ? -33.674 0.585 11.061 1.00 15.63 149 PHE B CA 1
ATOM 3436 C C . PHE B 1 172 ? -33.423 1.718 12.058 1.00 16.14 149 PHE B C 1
ATOM 3437 O O . PHE B 1 172 ? -34.146 2.706 12.119 1.00 17.01 149 PHE B O 1
ATOM 3445 N N . LEU B 1 173 ? -32.406 1.591 12.861 1.00 18.08 150 LEU B N 1
ATOM 3446 C CA . LEU B 1 173 ? -32.017 2.751 13.675 1.00 20.23 150 LEU B CA 1
ATOM 3447 C C . LEU B 1 173 ? -30.564 2.700 14.059 1.00 20.09 150 LEU B C 1
ATOM 3448 O O . LEU B 1 173 ? -29.859 1.761 13.722 1.00 21.51 150 LEU B O 1
ATOM 3453 N N . GLU B 1 174 ? -30.115 3.741 14.740 1.00 20.44 151 GLU B N 1
ATOM 3454 C CA . GLU B 1 174 ? -28.774 3.802 15.266 1.00 20.24 151 GLU B CA 1
ATOM 3455 C C . GLU B 1 174 ? -28.830 3.633 16.779 1.00 20.38 151 GLU B C 1
ATOM 3456 O O . GLU B 1 174 ? -29.830 3.862 17.447 1.00 19.93 151 GLU B O 1
ATOM 3462 N N . THR B 1 175 ? -27.693 3.239 17.294 1.00 19.68 152 THR B N 1
ATOM 3463 C CA . THR B 1 175 ? -27.521 2.890 18.672 1.00 20.39 152 THR B CA 1
ATOM 3464 C C . THR B 1 175 ? -27.490 4.147 19.561 1.00 20.17 152 THR B C 1
ATOM 3465 O O . THR B 1 175 ? -28.089 4.162 20.657 1.00 19.99 152 THR B O 1
ATOM 3469 N N . ILE B 1 176 ? -26.894 5.225 19.033 1.00 18.45 153 ILE B N 1
ATOM 3470 C CA . ILE B 1 176 ? -26.819 6.524 19.704 1.00 18.26 153 ILE 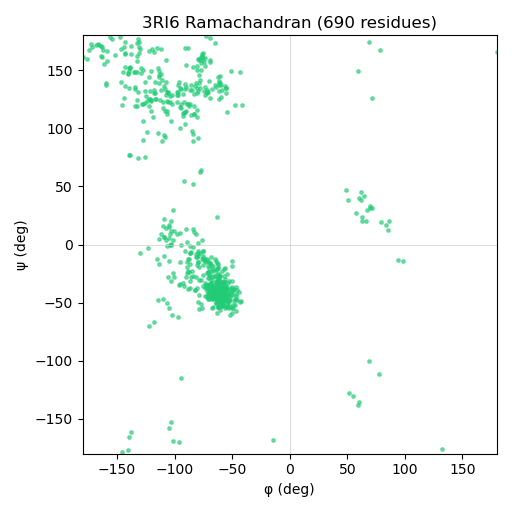B CA 1
ATOM 3471 C C . ILE B 1 176 ? -26.896 7.556 18.625 1.00 18.28 153 ILE B C 1
ATOM 3472 O O . ILE B 1 176 ? -26.064 7.567 17.707 1.00 17.24 153 ILE B O 1
ATOM 3477 N N . SER B 1 177 ? -27.914 8.405 18.714 1.00 19.34 154 SER B N 1
ATOM 3478 C CA . SER B 1 177 ? -28.186 9.394 17.682 1.00 20.77 154 SER B CA 1
ATOM 3479 C C . SER B 1 177 ? -27.180 10.532 17.773 1.00 21.03 154 SER B C 1
ATOM 3480 O O . SER B 1 177 ? -26.626 10.762 18.823 1.00 21.85 154 SER B O 1
ATOM 3483 N N . ASN B 1 178 ? -27.045 11.289 16.696 1.00 23.26 155 ASN B N 1
ATOM 3484 C CA . ASN B 1 178 ? -25.977 12.285 16.546 1.00 24.74 155 ASN B CA 1
ATOM 3485 C C . ASN B 1 178 ? -26.612 13.575 16.049 1.00 24.51 155 ASN B C 1
ATOM 3486 O O . ASN B 1 178 ? -27.109 13.591 14.933 1.00 26.54 155 ASN B O 1
ATOM 3491 N N . PRO B 1 179 ? -26.522 14.699 16.802 1.00 23.96 156 PRO B N 1
ATOM 3492 C CA . PRO B 1 179 ? -25.650 14.980 17.956 1.00 22.72 156 PRO B CA 1
ATOM 3493 C C . PRO B 1 179 ? -26.333 14.902 19.299 1.00 22.01 156 PRO B C 1
ATOM 3494 O O . PRO B 1 179 ? -25.679 15.122 20.328 1.00 21.05 156 PRO B O 1
ATOM 3498 N N . GLN B 1 180 ? -27.627 14.605 19.302 1.00 20.87 157 GLN B N 1
ATOM 3499 C CA . GLN B 1 180 ? -28.411 14.612 20.536 1.00 19.68 157 GLN B CA 1
ATOM 3500 C C . GLN B 1 180 ? -28.062 13.453 21.514 1.00 19.75 157 GLN B C 1
ATOM 3501 O O . GLN B 1 180 ? -28.374 13.512 22.699 1.00 20.47 157 GLN B O 1
ATOM 3503 N N . LEU B 1 181 ? -27.446 12.386 21.028 1.00 19.65 158 LEU B N 1
ATOM 3504 C CA . LEU B 1 181 ? -27.066 11.265 21.910 1.00 19.52 158 LEU B CA 1
ATOM 3505 C C . LEU B 1 181 ? -28.275 10.587 22.504 1.00 19.50 158 LEU B C 1
ATOM 3506 O O . LEU B 1 181 ? -28.285 10.199 23.662 1.00 20.22 158 LEU B O 1
ATOM 3511 N N . GLN B 1 182 ? -29.309 10.397 21.696 1.00 20.31 159 GLN B N 1
ATOM 3512 C CA . GLN B 1 182 ? -30.504 9.698 22.189 1.00 20.23 159 GLN B CA 1
ATOM 3513 C C . GLN B 1 182 ? -30.316 8.194 22.036 1.00 19.77 159 GLN B C 1
ATOM 3514 O O . GLN B 1 182 ? -29.829 7.754 21.028 1.00 20.77 159 GLN B O 1
ATOM 3520 N N . VAL B 1 183 ? -30.706 7.414 23.040 1.00 18.35 160 VAL B N 1
ATOM 3521 C CA . VAL B 1 183 ? -30.389 5.986 23.084 1.00 17.55 160 VAL B CA 1
ATOM 3522 C C . VAL B 1 183 ? -31.699 5.225 23.080 1.00 19.21 160 VAL B C 1
ATOM 3523 O O . VAL B 1 183 ? -32.442 5.316 24.041 1.00 19.11 160 VAL B O 1
ATOM 3527 N N . ALA B 1 184 ? -32.019 4.539 21.973 1.00 19.39 161 ALA B N 1
ATOM 3528 C CA . ALA B 1 184 ? -33.287 3.810 21.932 1.00 19.16 161 ALA B CA 1
ATOM 3529 C C . ALA B 1 184 ? -33.123 2.503 22.658 1.00 19.39 161 ALA B C 1
ATOM 3530 O O . ALA B 1 184 ? -32.013 1.920 22.698 1.00 19.93 161 ALA B O 1
ATOM 3532 N N . ASP B 1 185 ? -34.244 2.012 23.175 1.00 18.75 162 ASP B N 1
ATOM 3533 C CA . ASP B 1 185 ? -34.267 0.822 23.953 1.00 18.36 162 ASP B CA 1
ATOM 3534 C C . ASP B 1 185 ? -34.328 -0.369 23.013 1.00 18.48 162 ASP B C 1
ATOM 3535 O O . ASP B 1 185 ? -35.407 -0.813 22.652 1.00 19.03 162 ASP B O 1
ATOM 3540 N N . LEU B 1 186 ? -33.184 -0.894 22.589 1.00 18.07 163 LEU B N 1
ATOM 3541 C CA . LEU B 1 186 ? -33.167 -1.903 21.521 1.00 18.12 163 LEU B CA 1
ATOM 3542 C C . LEU B 1 186 ? -34.029 -3.100 21.814 1.00 18.64 163 LEU B C 1
ATOM 3543 O O . LEU B 1 186 ? -34.748 -3.548 20.947 1.00 19.02 163 LEU B O 1
ATOM 3548 N N . GLU B 1 187 ? -33.946 -3.645 23.034 1.00 19.82 164 GLU B N 1
ATOM 3549 C CA . GLU B 1 187 ? -34.624 -4.872 23.337 1.00 20.04 164 GLU B CA 1
ATOM 3550 C C . GLU B 1 187 ? -36.130 -4.673 23.320 1.00 19.05 164 GLU B C 1
ATOM 3551 O O . GLU B 1 187 ? -36.882 -5.498 22.809 1.00 20.60 164 GLU B O 1
ATOM 3557 N N . ALA B 1 188 ? -36.579 -3.531 23.776 1.00 19.63 165 ALA B N 1
ATOM 3558 C CA . ALA B 1 188 ? -37.995 -3.208 23.702 1.00 19.19 165 ALA B CA 1
ATOM 3559 C C . ALA B 1 188 ? -38.501 -3.099 22.238 1.00 19.18 165 ALA B C 1
ATOM 3560 O O . ALA B 1 188 ? -39.610 -3.583 21.929 1.00 18.59 165 ALA B O 1
ATOM 3562 N N . LEU B 1 189 ? -37.710 -2.473 21.361 1.00 18.47 166 LEU B N 1
ATOM 3563 C CA . LEU B 1 189 ? -38.091 -2.323 19.992 1.00 18.00 166 LEU B CA 1
ATOM 3564 C C . LEU B 1 189 ? -37.977 -3.663 19.278 1.00 18.33 166 LEU B C 1
ATOM 3565 O O . LEU B 1 189 ? -38.818 -3.932 18.429 1.00 17.35 166 LEU B O 1
ATOM 3570 N N . SER B 1 190 ? -36.985 -4.522 19.620 1.00 18.43 167 SER B N 1
ATOM 3571 C CA . SER B 1 190 ? -36.925 -5.808 18.954 1.00 19.58 167 SER B CA 1
ATOM 3572 C C . SER B 1 190 ? -38.207 -6.626 19.184 1.00 20.15 167 SER B C 1
ATOM 3573 O O . SER B 1 190 ? -38.691 -7.333 18.278 1.00 20.42 167 SER B O 1
ATOM 3576 N N . LYS B 1 191 ? -38.760 -6.518 20.385 1.00 21.17 168 LYS B N 1
ATOM 3577 C CA . LYS B 1 191 ? -40.005 -7.213 20.737 1.00 21.34 168 LYS B CA 1
ATOM 3578 C C . LYS B 1 191 ? -41.215 -6.699 19.952 1.00 21.25 168 LYS B C 1
ATOM 3579 O O . LYS B 1 191 ? -42.090 -7.463 19.576 1.00 21.95 168 LYS B O 1
ATOM 3585 N N . VAL B 1 192 ? -41.272 -5.394 19.736 1.00 20.48 169 VAL B N 1
ATOM 3586 C CA . VAL B 1 192 ? -42.372 -4.824 19.005 1.00 19.90 169 VAL B CA 1
ATOM 3587 C C . VAL B 1 192 ? -42.306 -5.339 17.578 1.00 20.81 169 VAL B C 1
ATOM 3588 O O . VAL B 1 192 ? -43.298 -5.776 16.996 1.00 20.57 169 VAL B O 1
ATOM 3592 N N . VAL B 1 193 ? -41.112 -5.343 17.038 1.00 19.77 170 VAL B N 1
ATOM 3593 C CA . VAL B 1 193 ? -40.970 -5.658 15.650 1.00 19.52 170 VAL B CA 1
ATOM 3594 C C . VAL B 1 193 ? -41.014 -7.201 15.419 1.00 19.83 170 VAL B C 1
ATOM 3595 O O . VAL B 1 193 ? -41.614 -7.682 14.439 1.00 18.25 170 VAL B O 1
ATOM 3599 N N . HIS B 1 194 ? -40.419 -7.969 16.336 1.00 18.07 171 HIS B N 1
ATOM 3600 C CA . HIS B 1 194 ? -40.468 -9.397 16.224 1.00 17.74 171 HIS B CA 1
ATOM 3601 C C . HIS B 1 194 ? -41.867 -9.935 16.345 1.00 17.70 171 HIS B C 1
ATOM 3602 O O . HIS B 1 194 ? -42.149 -10.941 15.725 1.00 17.51 171 HIS B O 1
ATOM 3609 N N . ALA B 1 195 ? -42.710 -9.271 17.150 1.00 17.93 172 ALA B N 1
ATOM 3610 C CA . ALA B 1 195 ? -44.122 -9.619 17.323 1.00 18.59 172 ALA B CA 1
ATOM 3611 C C . ALA B 1 195 ? -44.943 -9.457 16.027 1.00 19.78 172 ALA B C 1
ATOM 3612 O O . ALA B 1 195 ? -46.074 -10.000 15.905 1.00 20.48 172 ALA B O 1
ATOM 3614 N N . LYS B 1 196 ? -44.358 -8.771 15.050 1.00 19.77 173 LYS B N 1
ATOM 3615 C CA . LYS B 1 196 ? -44.957 -8.668 13.699 1.00 19.94 173 LYS B CA 1
ATOM 3616 C C . LYS B 1 196 ? -44.165 -9.392 12.638 1.00 19.90 173 LYS B C 1
ATOM 3617 O O . LYS B 1 196 ? -44.471 -9.296 11.468 1.00 21.59 173 LYS B O 1
ATOM 3623 N N . GLY B 1 197 ? -43.167 -10.165 13.048 1.00 19.39 174 GLY B N 1
ATOM 3624 C CA . GLY B 1 197 ? -42.343 -10.879 12.099 1.00 19.27 174 GLY B CA 1
ATOM 3625 C C . GLY B 1 197 ? -41.428 -9.953 11.272 1.00 18.92 174 GLY B C 1
ATOM 3626 O O . GLY B 1 197 ? -41.157 -10.211 10.087 1.00 18.10 174 GLY B O 1
ATOM 3627 N N . ILE B 1 198 ? -40.998 -8.849 11.869 1.00 17.36 175 ILE B N 1
ATOM 3628 C CA . ILE B 1 198 ? -40.136 -7.873 11.180 1.00 16.35 175 ILE B CA 1
ATOM 3629 C C . ILE B 1 198 ? -38.712 -7.883 11.824 1.00 16.63 175 ILE B C 1
ATOM 3630 O O . ILE B 1 198 ? -38.567 -7.897 13.056 1.00 15.26 175 ILE B O 1
ATOM 3635 N N . PRO B 1 199 ? -37.666 -7.940 10.988 1.00 16.08 176 PRO B N 1
ATOM 3636 C CA . PRO B 1 199 ? -36.318 -7.969 11.554 1.00 16.08 176 PRO B CA 1
ATOM 3637 C C . PRO B 1 199 ? -35.886 -6.577 12.032 1.00 16.36 176 PRO B C 1
ATOM 3638 O O . PRO B 1 199 ? -36.409 -5.562 11.531 1.00 17.56 176 PRO B O 1
ATOM 3642 N N . LEU B 1 200 ? -34.935 -6.559 12.971 1.00 15.52 177 LEU B N 1
ATOM 3643 C CA . LEU B 1 200 ? -34.344 -5.323 13.510 1.00 16.86 177 LEU B CA 1
ATOM 3644 C C . LEU B 1 200 ? -32.936 -5.131 12.908 1.00 16.01 177 LEU B C 1
ATOM 3645 O O . LEU B 1 200 ? -32.124 -6.032 12.952 1.00 17.05 177 LEU B O 1
ATOM 3650 N N . VAL B 1 201 ? -32.692 -4.004 12.243 1.00 17.07 178 VAL B N 1
ATOM 3651 C CA . VAL B 1 201 ? -31.396 -3.758 11.636 1.00 16.27 178 VAL B CA 1
ATOM 3652 C C . VAL B 1 201 ? -30.870 -2.495 12.281 1.00 16.94 178 VAL B C 1
ATOM 3653 O O . VAL B 1 201 ? -31.533 -1.432 12.252 1.00 16.08 178 VAL B O 1
ATOM 3657 N N . VAL B 1 202 ? -29.679 -2.607 12.880 1.00 17.09 179 VAL B N 1
ATOM 3658 C CA . VAL B 1 202 ? -29.090 -1.520 13.697 1.00 16.04 179 VAL B CA 1
ATOM 3659 C C . VAL B 1 202 ? -27.683 -1.104 13.272 1.00 16.59 179 VAL B C 1
ATOM 3660 O O . VAL B 1 202 ? -26.775 -1.970 13.140 1.00 16.83 179 VAL B O 1
ATOM 3664 N N . ASP B 1 203 ? -27.481 0.208 13.142 1.00 16.36 180 ASP B N 1
ATOM 3665 C CA . ASP B 1 203 ? -26.173 0.746 12.787 1.00 16.67 180 ASP B CA 1
ATOM 3666 C C . ASP B 1 203 ? -25.511 0.954 14.127 1.00 16.91 180 ASP B C 1
ATOM 3667 O O . ASP B 1 203 ? -26.009 1.748 14.952 1.00 18.10 180 ASP B O 1
ATOM 3672 N N . THR B 1 204 ? -24.441 0.209 14.399 1.00 16.32 181 THR B N 1
ATOM 3673 C CA . THR B 1 204 ? -23.782 0.290 15.718 1.00 15.00 181 THR B CA 1
ATOM 3674 C C . THR B 1 204 ? -22.489 1.102 15.653 1.00 15.94 181 THR B C 1
ATOM 3675 O O . THR B 1 204 ? -21.584 0.923 16.512 1.00 16.65 181 THR B O 1
ATOM 3679 N N . THR B 1 205 ? -22.338 1.937 14.633 1.00 15.60 182 THR B N 1
ATOM 3680 C CA . THR B 1 205 ? -21.105 2.739 14.548 1.00 16.98 182 THR B CA 1
ATOM 3681 C C . THR B 1 205 ? -20.699 3.410 15.831 1.00 16.68 182 THR B C 1
ATOM 3682 O O . THR B 1 205 ? -19.506 3.412 16.139 1.00 17.58 182 THR B O 1
ATOM 3686 N N . MET B 1 206 ? -21.657 3.989 16.575 1.00 17.09 183 MET B N 1
ATOM 3687 C CA . MET B 1 206 ? -21.363 4.691 17.842 1.00 16.60 183 MET B CA 1
ATOM 3688 C C . MET B 1 206 ? -20.992 3.748 18.931 1.00 17.09 183 MET B C 1
ATOM 3689 O O . MET B 1 206 ? -20.325 4.159 19.892 1.00 16.17 183 MET B O 1
ATOM 3694 N N . THR B 1 207 ? -21.435 2.476 18.825 1.00 16.80 184 THR B N 1
ATOM 3695 C CA . THR B 1 207 ? -21.129 1.492 19.909 1.00 15.27 184 THR B CA 1
ATOM 3696 C C . THR B 1 207 ? -20.762 0.152 19.280 1.00 16.57 184 THR B C 1
ATOM 3697 O O . THR B 1 207 ? -21.566 -0.761 19.228 1.00 15.01 184 THR B O 1
ATOM 3701 N N . PRO B 1 208 ? -19.537 0.031 18.758 1.00 18.01 185 PRO B N 1
ATOM 3702 C CA . PRO B 1 208 ? -19.168 -1.181 18.046 1.00 19.30 185 PRO B CA 1
ATOM 3703 C C . PRO B 1 208 ? -19.056 -2.371 18.975 1.00 19.70 185 PRO B C 1
ATOM 3704 O O . PRO B 1 208 ? -19.198 -2.187 20.193 1.00 19.00 185 PRO B O 1
ATOM 3708 N N . PRO B 1 209 ? -18.767 -3.571 18.425 1.00 20.98 186 PRO B N 1
ATOM 3709 C CA . PRO B 1 209 ? -18.800 -4.809 19.187 1.00 21.59 186 PRO B CA 1
ATOM 3710 C C . PRO B 1 209 ? -18.152 -4.886 20.569 1.00 23.67 186 PRO B C 1
ATOM 3711 O O . PRO B 1 209 ? -18.745 -5.533 21.498 1.00 28.67 186 PRO B O 1
ATOM 3715 N N . TYR B 1 210 ? -17.006 -4.271 20.783 1.00 21.73 187 TYR B N 1
ATOM 3716 C CA . TYR B 1 210 ? -16.457 -4.285 22.149 1.00 20.93 187 TYR B CA 1
ATOM 3717 C C . TYR B 1 210 ? -17.388 -3.622 23.218 1.00 20.31 187 TYR B C 1
ATOM 3718 O O . TYR B 1 210 ? -17.336 -3.978 24.443 1.00 20.46 187 TYR B O 1
ATOM 3727 N N . LEU B 1 211 ? -18.156 -2.615 22.789 1.00 17.97 188 LEU B N 1
ATOM 3728 C CA . LEU B 1 211 ? -19.051 -1.860 23.677 1.00 17.86 188 LEU B CA 1
ATOM 3729 C C . LEU B 1 211 ? -20.465 -2.498 23.814 1.00 18.89 188 LEU B C 1
ATOM 3730 O O . LEU B 1 211 ? -21.211 -2.235 24.786 1.00 16.19 188 LEU B O 1
ATOM 3735 N N . LEU B 1 212 ? -20.853 -3.288 22.801 1.00 19.83 189 LEU B N 1
ATOM 3736 C CA . LEU B 1 212 ? -22.248 -3.736 22.703 1.00 20.17 189 LEU B CA 1
ATOM 3737 C C . LEU B 1 212 ? -22.305 -5.210 22.266 1.00 21.07 189 LEU B C 1
ATOM 3738 O O . LEU B 1 212 ? -21.568 -5.607 21.368 1.00 21.35 189 LEU B O 1
ATOM 3743 N N . GLU B 1 213 ? -23.135 -6.038 22.901 1.00 21.32 190 GLU B N 1
ATOM 3744 C CA . GLU B 1 213 ? -23.357 -7.382 22.265 1.00 22.83 190 GLU B CA 1
ATOM 3745 C C . GLU B 1 213 ? -24.760 -7.343 21.734 1.00 21.89 190 GLU B C 1
ATOM 3746 O O . GLU B 1 213 ? -25.705 -7.564 22.496 1.00 21.15 190 GLU B O 1
ATOM 3752 N N . ALA B 1 214 ? -24.908 -6.986 20.448 1.00 19.98 191 ALA B N 1
ATOM 3753 C CA . ALA B 1 214 ? -26.212 -6.640 19.937 1.00 19.07 191 ALA B CA 1
ATOM 3754 C C . ALA B 1 214 ? -27.164 -7.816 19.944 1.00 18.32 191 ALA B C 1
ATOM 3755 O O . ALA B 1 214 ? -28.355 -7.622 20.148 1.00 15.66 191 ALA B O 1
ATOM 3757 N N . LYS B 1 215 ? -26.650 -9.007 19.679 1.00 17.30 192 LYS B N 1
ATOM 3758 C CA . LYS B 1 215 ? -27.508 -10.199 19.684 1.00 18.05 192 LYS B CA 1
ATOM 3759 C C . LYS B 1 215 ? -28.327 -10.339 21.011 1.00 18.15 192 LYS B C 1
ATOM 3760 O O . LYS B 1 215 ? -29.470 -10.678 20.969 1.00 18.03 192 LYS B O 1
ATOM 3766 N N . ARG B 1 216 ? -27.747 -10.031 22.173 1.00 19.99 193 ARG B N 1
ATOM 3767 C CA . ARG B 1 216 ? -28.477 -10.095 23.464 1.00 20.77 193 ARG B CA 1
ATOM 3768 C C . ARG B 1 216 ? -29.639 -9.153 23.534 1.00 20.84 193 ARG B C 1
ATOM 3769 O O . ARG B 1 216 ? -30.508 -9.273 24.406 1.00 19.81 193 ARG B O 1
ATOM 3777 N N . LEU B 1 217 ? -29.651 -8.139 22.666 1.00 19.96 194 LEU B N 1
ATOM 3778 C CA . LEU B 1 217 ? -30.716 -7.145 22.800 1.00 18.93 194 LEU B CA 1
ATOM 3779 C C . LEU B 1 217 ? -31.752 -7.392 21.706 1.00 18.65 194 LEU B C 1
ATOM 3780 O O . LEU B 1 217 ? -32.604 -6.543 21.458 1.00 19.97 194 LEU B O 1
ATOM 3785 N N . GLY B 1 218 ? -31.623 -8.510 20.999 1.00 17.48 195 GLY B N 1
ATOM 3786 C CA . GLY B 1 218 ? -32.557 -8.869 19.942 1.00 17.80 195 GLY B CA 1
ATOM 3787 C C . GLY B 1 218 ? -32.255 -8.289 18.553 1.00 18.37 195 GLY B C 1
ATOM 3788 O O . GLY B 1 218 ? -33.146 -8.195 17.701 1.00 18.04 195 GLY B O 1
ATOM 3789 N N . VAL B 1 219 ? -31.014 -7.866 18.295 1.00 17.60 196 VAL B N 1
ATOM 3790 C CA . VAL B 1 219 ? -30.740 -7.155 17.009 1.00 15.17 196 VAL B CA 1
ATOM 3791 C C . VAL B 1 219 ? -30.417 -8.253 16.016 1.00 14.56 196 VAL B C 1
ATOM 3792 O O . VAL B 1 219 ? -29.496 -8.999 16.268 1.00 14.54 196 VAL B O 1
ATOM 3796 N N . ASP B 1 220 ? -31.200 -8.378 14.942 1.00 13.93 197 ASP B N 1
ATOM 3797 C CA . ASP B 1 220 ? -30.987 -9.394 13.891 1.00 13.97 197 ASP B CA 1
ATOM 3798 C C . ASP B 1 220 ? -29.741 -9.132 12.948 1.00 14.88 197 ASP B C 1
ATOM 3799 O O . ASP B 1 220 ? -28.926 -10.045 12.650 1.00 13.86 197 ASP B O 1
ATOM 3804 N N . ILE B 1 221 ? -29.600 -7.876 12.512 1.00 14.28 198 ILE B N 1
ATOM 3805 C CA . ILE B 1 221 ? -28.576 -7.478 11.582 1.00 13.40 198 ILE B CA 1
ATOM 3806 C C . ILE B 1 221 ? -27.907 -6.208 12.134 1.00 14.87 198 ILE B C 1
ATOM 3807 O O . ILE B 1 221 ? -28.583 -5.225 12.488 1.00 14.58 198 ILE B O 1
ATOM 3812 N N . GLU B 1 222 ? -26.579 -6.285 12.285 1.00 14.21 199 GLU B N 1
ATOM 3813 C CA . GLU B 1 222 ? -25.799 -5.223 12.728 1.00 14.64 199 GLU B CA 1
ATOM 3814 C C . GLU B 1 222 ? -25.004 -4.733 11.520 1.00 15.27 199 GLU B C 1
ATOM 3815 O O . GLU B 1 222 ? -24.381 -5.525 10.773 1.00 14.13 199 GLU B O 1
ATOM 3821 N N . VAL B 1 223 ? -25.007 -3.419 11.378 1.00 13.92 200 VAL B N 1
ATOM 3822 C CA . VAL B 1 223 ? -24.282 -2.789 10.362 1.00 17.16 200 VAL B CA 1
ATOM 3823 C C . VAL B 1 223 ? -23.430 -1.671 11.003 1.00 16.67 200 VAL B C 1
ATOM 3824 O O . VAL B 1 223 ? -23.846 -1.068 12.011 1.00 17.37 200 VAL B O 1
ATOM 3828 N N . LEU B 1 224 ? -22.264 -1.403 10.443 1.00 16.18 201 LEU B N 1
ATOM 3829 C CA . LEU B 1 224 ? -21.419 -0.290 10.896 1.00 17.67 201 LEU B CA 1
ATOM 3830 C C . LEU B 1 224 ? -20.372 0.115 9.861 1.00 18.06 201 LEU B C 1
ATOM 3831 O O . LEU B 1 224 ? -19.982 -0.718 8.994 1.00 15.77 201 LEU B O 1
ATOM 3836 N N . SER B 1 225 ? -19.953 1.388 9.963 1.00 18.70 202 SER B N 1
ATOM 3837 C CA . SER B 1 225 ? -18.750 1.897 9.288 1.00 21.44 202 SER B CA 1
ATOM 3838 C C . SER B 1 225 ? -17.506 1.404 9.988 1.00 22.94 202 SER B C 1
ATOM 3839 O O . SER B 1 225 ? -17.434 1.480 11.211 1.00 22.65 202 SER B O 1
ATOM 3842 N N . SER B 1 226 ? -16.548 0.890 9.227 1.00 23.65 203 SER B N 1
ATOM 3843 C CA . SER B 1 226 ? -15.289 0.439 9.790 1.00 26.33 203 SER B CA 1
ATOM 3844 C C . SER B 1 226 ? -14.397 1.626 10.097 1.00 27.33 203 SER B C 1
ATOM 3845 O O . SER B 1 226 ? -14.574 2.718 9.579 1.00 26.73 203 SER B O 1
ATOM 3848 N N . THR B 1 227 ? -13.425 1.356 10.956 1.00 29.35 204 THR B N 1
ATOM 3849 C CA . THR B 1 227 ? -12.322 2.276 11.265 1.00 31.37 204 THR B CA 1
ATOM 3850 C C . THR B 1 227 ? -11.702 2.834 9.983 1.00 31.13 204 THR B C 1
ATOM 3851 O O . THR B 1 227 ? -11.176 2.066 9.156 1.00 30.85 204 THR B O 1
ATOM 3855 N N . LYS B 1 228 ? -11.747 4.157 9.862 1.00 31.21 205 LYS B N 1
ATOM 3856 C CA . LYS B 1 228 ? -11.152 4.851 8.738 1.00 33.36 205 LYS B CA 1
ATOM 3857 C C . LYS B 1 228 ? -9.609 5.051 8.868 1.00 34.22 205 LYS B C 1
ATOM 3858 O O . LYS B 1 228 ? -9.079 5.182 10.005 1.00 33.25 205 LYS B O 1
ATOM 3864 N N . PHE B 1 229 ? -8.912 5.092 7.717 1.00 34.45 206 PHE B N 1
ATOM 3865 C CA . PHE B 1 229 ? -7.476 5.407 7.685 1.00 36.03 206 PHE B CA 1
ATOM 3866 C C . PHE B 1 229 ? -7.183 6.544 6.701 1.00 37.79 206 PHE B C 1
ATOM 3867 O O . PHE B 1 229 ? -7.511 6.459 5.499 1.00 38.99 206 PHE B O 1
ATOM 3875 N N . ILE B 1 230 ? -6.600 7.627 7.218 1.00 38.81 207 ILE B N 1
ATOM 3876 C CA . ILE B 1 230 ? -6.437 8.844 6.446 1.00 40.07 207 ILE B CA 1
ATOM 3877 C C . ILE B 1 230 ? -5.036 8.880 5.792 1.00 40.63 207 ILE B C 1
ATOM 3878 O O . ILE B 1 230 ? -4.050 8.543 6.465 1.00 40.87 207 ILE B O 1
ATOM 3883 N N . GLY B 1 234 ? -5.548 10.321 0.875 1.00 38.72 211 GLY B N 1
ATOM 3884 C CA . GLY B 1 234 ? -6.996 10.323 0.956 1.00 38.12 211 GLY B CA 1
ATOM 3885 C C . GLY B 1 234 ? -7.507 9.591 2.212 1.00 37.70 211 GLY B C 1
ATOM 3886 O O . GLY B 1 234 ? -6.703 9.303 3.128 1.00 38.21 211 GLY B O 1
ATOM 3887 N N . THR B 1 235 ? -8.823 9.314 2.275 1.00 35.49 212 THR B N 1
ATOM 3888 C CA . THR B 1 235 ? -9.379 8.437 3.326 1.00 33.42 212 THR B CA 1
ATOM 3889 C C . THR B 1 235 ? -9.871 7.075 2.836 1.00 31.96 212 THR B C 1
ATOM 3890 O O . THR B 1 235 ? -10.741 7.000 1.961 1.00 31.76 212 THR B O 1
ATOM 3894 N N . SER B 1 236 ? -9.310 6.006 3.413 1.00 30.03 213 SER B N 1
ATOM 3895 C CA . SER B 1 236 ? -9.768 4.662 3.208 1.00 28.30 213 SER B CA 1
ATOM 3896 C C . SER B 1 236 ? -10.886 4.314 4.189 1.00 27.15 213 SER B C 1
ATOM 3897 O O . SER B 1 236 ? -10.666 4.287 5.432 1.00 26.45 213 SER B O 1
ATOM 3900 N N . VAL B 1 237 ? -12.042 3.951 3.613 1.00 24.23 214 VAL B N 1
ATOM 3901 C CA . VAL B 1 237 ? -13.288 3.683 4.331 1.00 21.96 214 VAL B CA 1
ATOM 3902 C C . VAL B 1 237 ? -13.678 2.154 4.258 1.00 21.10 214 VAL B C 1
ATOM 3903 O O . VAL B 1 237 ? -13.115 1.377 3.467 1.00 20.46 214 VAL B O 1
ATOM 3907 N N . GLY B 1 238 ? -14.643 1.729 5.061 1.00 18.86 215 GLY B N 1
ATOM 3908 C CA . GLY B 1 238 ? -15.249 0.394 4.890 1.00 18.30 215 GLY B CA 1
ATOM 3909 C C . GLY B 1 238 ? -16.570 0.275 5.614 1.00 16.71 215 GLY B C 1
ATOM 3910 O O . GLY B 1 238 ? -16.945 1.140 6.407 1.00 17.63 215 GLY B O 1
ATOM 3911 N N . GLY B 1 239 ? -17.277 -0.801 5.358 1.00 16.69 216 GLY B N 1
ATOM 3912 C CA . GLY B 1 239 ? -18.438 -1.123 6.130 1.00 15.71 216 GLY B CA 1
ATOM 3913 C C . GLY B 1 239 ? -18.497 -2.591 6.448 1.00 16.70 216 GLY B C 1
ATOM 3914 O O . GLY B 1 239 ? -17.837 -3.431 5.811 1.00 17.37 216 GLY B O 1
ATOM 3915 N N . VAL B 1 240 ? -19.330 -2.918 7.423 1.00 16.43 217 VAL B N 1
ATOM 3916 C CA . VAL B 1 240 ? -19.459 -4.280 7.904 1.00 15.73 217 VAL B CA 1
ATOM 3917 C C . VAL B 1 240 ? -20.951 -4.625 8.051 1.00 15.16 217 VAL B C 1
ATOM 3918 O O . VAL B 1 240 ? -21.707 -3.825 8.592 1.00 13.22 217 VAL B O 1
ATOM 3922 N N . LEU B 1 241 ? -21.342 -5.807 7.553 1.00 14.40 218 LEU B N 1
ATOM 3923 C CA . LEU B 1 241 ? -22.700 -6.371 7.759 1.00 14.59 218 LEU B CA 1
ATOM 3924 C C . LEU B 1 241 ? -22.607 -7.660 8.538 1.00 14.83 218 LEU B C 1
ATOM 3925 O O . LEU B 1 241 ? -21.898 -8.611 8.153 1.00 15.83 218 LEU B 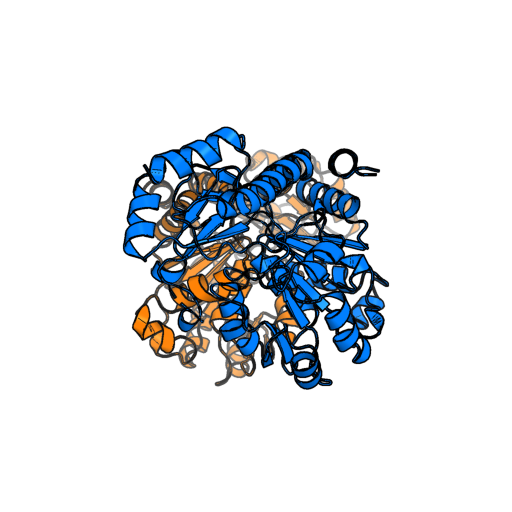O 1
ATOM 3930 N N . ILE B 1 242 ? -23.329 -7.694 9.627 1.00 15.47 219 ILE B N 1
ATOM 3931 C CA . ILE B 1 242 ? -23.312 -8.844 10.569 1.00 17.12 219 ILE B CA 1
ATOM 3932 C C . ILE B 1 242 ? -24.716 -9.489 10.803 1.00 17.28 219 ILE B C 1
ATOM 3933 O O . ILE B 1 242 ? -25.655 -8.814 11.256 1.00 16.88 219 ILE B O 1
ATOM 3938 N N . ASP B 1 243 ? -24.831 -10.766 10.460 1.00 16.86 220 ASP B N 1
ATOM 3939 C CA . ASP B 1 243 ? -26.038 -11.538 10.774 1.00 17.64 220 ASP B CA 1
ATOM 3940 C C . ASP B 1 243 ? -25.853 -12.230 12.085 1.00 16.98 220 ASP B C 1
ATOM 3941 O O . ASP B 1 243 ? -25.043 -13.141 12.173 1.00 18.31 220 ASP B O 1
ATOM 3946 N N . HIS B 1 244 ? -26.571 -11.805 13.104 1.00 17.28 221 HIS B N 1
ATOM 3947 C CA . HIS B 1 244 ? -26.375 -12.357 14.428 1.00 18.35 221 HIS B CA 1
ATOM 3948 C C . HIS B 1 244 ? -26.961 -13.753 14.681 1.00 20.37 221 HIS B C 1
ATOM 3949 O O . HIS B 1 244 ? -26.832 -14.268 15.797 1.00 20.60 221 HIS B O 1
ATOM 3956 N N . GLY B 1 245 ? -27.542 -14.395 13.663 1.00 20.84 222 GLY B N 1
ATOM 3957 C CA . GLY B 1 245 ? -28.058 -15.771 13.858 1.00 21.79 222 GLY B CA 1
ATOM 3958 C C . GLY B 1 245 ? -29.306 -15.848 14.721 1.00 21.83 222 GLY B C 1
ATOM 3959 O O . GLY B 1 245 ? -29.546 -16.863 15.434 1.00 22.91 222 GLY B O 1
ATOM 3960 N N . LEU B 1 246 ? -30.115 -14.801 14.646 1.00 21.71 223 LEU B N 1
ATOM 3961 C CA . LEU B 1 246 ? -31.299 -14.675 15.489 1.00 22.72 223 LEU B CA 1
ATOM 3962 C C . LEU B 1 246 ? -32.585 -14.909 14.684 1.00 22.47 223 LEU B C 1
ATOM 3963 O O . LEU B 1 246 ? -33.451 -15.712 15.089 1.00 22.59 223 LEU B O 1
ATOM 3968 N N . PHE B 1 247 ? -32.720 -14.214 13.535 1.00 21.70 224 PHE B N 1
ATOM 3969 C CA . PHE B 1 247 ? -33.978 -14.239 12.810 1.00 21.00 224 PHE B CA 1
ATOM 3970 C C . PHE B 1 247 ? -34.094 -15.526 12.033 1.00 21.52 224 PHE B C 1
ATOM 3971 O O . PHE B 1 247 ? -33.118 -15.988 11.472 1.00 20.99 224 PHE B O 1
ATOM 3979 N N . GLU B 1 248 ? -35.285 -16.125 12.022 1.00 21.90 225 GLU B N 1
ATOM 3980 C CA . GLU B 1 248 ? -35.487 -17.358 11.266 1.00 22.08 225 GLU B CA 1
ATOM 3981 C C . GLU B 1 248 ? -35.801 -16.936 9.820 1.00 21.31 225 GLU B C 1
ATOM 3982 O O . GLU B 1 248 ? -36.944 -16.628 9.490 1.00 22.38 225 GLU B O 1
ATOM 3984 N N . TRP B 1 249 ? -34.814 -16.938 8.938 1.00 20.51 226 TRP B N 1
ATOM 3985 C CA . TRP B 1 249 ? -35.003 -16.331 7.623 1.00 19.50 226 TRP B CA 1
ATOM 3986 C C . TRP B 1 249 ? -35.931 -17.087 6.686 1.00 20.70 226 TRP B C 1
ATOM 3987 O O . TRP B 1 249 ? -36.483 -16.505 5.743 1.00 20.66 226 TRP B O 1
ATOM 3998 N N . LYS B 1 250 ? -36.109 -18.405 6.896 1.00 21.99 227 LYS B N 1
ATOM 3999 C CA . LYS B 1 250 ? -37.013 -19.144 6.005 1.00 22.48 227 LYS B CA 1
ATOM 4000 C C . LYS B 1 250 ? -38.492 -18.721 6.135 1.00 21.64 227 LYS B C 1
ATOM 4001 O O . LYS B 1 250 ? -39.306 -18.970 5.225 1.00 22.54 227 LYS B O 1
ATOM 4007 N N . SER B 1 251 ? -38.845 -18.078 7.223 1.00 21.19 228 SER B N 1
ATOM 4008 C CA . SER B 1 251 ? -40.208 -17.671 7.376 1.00 22.57 228 SER B CA 1
ATOM 4009 C C . SER B 1 251 ? -40.497 -16.455 6.484 1.00 22.29 228 SER B C 1
ATOM 4010 O O . SER B 1 251 ? -41.647 -16.035 6.389 1.00 23.07 228 SER B O 1
ATOM 4013 N N . LEU B 1 252 ? -39.472 -15.893 5.816 1.00 21.53 229 LEU B N 1
ATOM 4014 C CA . LEU B 1 252 ? -39.696 -14.696 5.006 1.00 21.57 229 LEU B CA 1
ATOM 4015 C C . LEU B 1 252 ? -39.775 -15.007 3.509 1.00 21.59 229 LEU B C 1
ATOM 4016 O O . LEU B 1 252 ? -38.843 -15.616 2.947 1.00 21.47 229 LEU B O 1
ATOM 4021 N N . PRO B 1 253 ? -40.845 -14.519 2.835 1.00 21.59 230 PRO B N 1
ATOM 4022 C CA . PRO B 1 253 ? -40.925 -14.707 1.382 1.00 21.88 230 PRO B CA 1
ATOM 4023 C C . PRO B 1 253 ? -39.674 -14.169 0.646 1.00 21.62 230 PRO B C 1
ATOM 4024 O O . PRO B 1 253 ? -39.205 -14.773 -0.323 1.00 22.09 230 PRO B O 1
ATOM 4028 N N . SER B 1 254 ? -39.128 -13.054 1.091 1.00 21.00 231 SER B N 1
ATOM 4029 C CA . SER B 1 254 ? -37.880 -12.555 0.434 1.00 21.06 231 SER B CA 1
ATOM 4030 C C . SER B 1 254 ? -36.698 -13.536 0.438 1.00 21.38 231 SER B C 1
ATOM 4031 O O . SER B 1 254 ? -35.883 -13.540 -0.468 1.00 22.51 231 SER B O 1
ATOM 4034 N N . LEU B 1 255 ? -36.579 -14.360 1.458 1.00 21.30 232 LEU B N 1
ATOM 4035 C CA . LEU B 1 255 ? -35.372 -15.221 1.559 1.00 22.25 232 LEU B CA 1
ATOM 4036 C C . LEU B 1 255 ? -35.645 -16.701 1.401 1.00 22.54 232 LEU B C 1
ATOM 4037 O O . LEU B 1 255 ? -34.699 -17.494 1.184 1.00 23.15 232 LEU B O 1
ATOM 4042 N N . ALA B 1 256 ? -36.924 -17.097 1.532 1.00 23.60 233 ALA B N 1
ATOM 4043 C CA . ALA B 1 256 ? -37.303 -18.548 1.428 1.00 24.01 233 ALA B CA 1
ATOM 4044 C C . ALA B 1 256 ? -36.720 -19.243 0.188 1.00 23.84 233 ALA B C 1
AT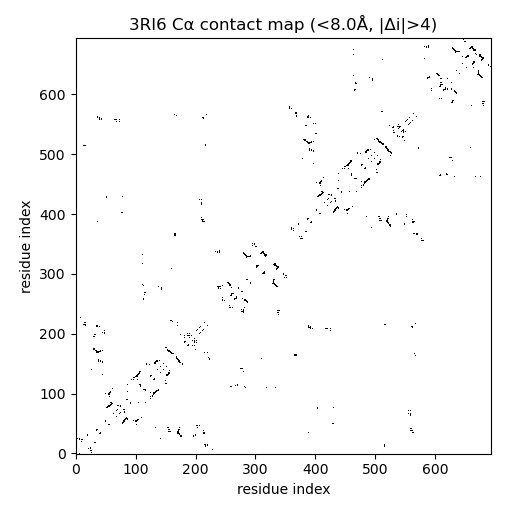OM 4045 O O . ALA B 1 256 ? -36.255 -20.352 0.285 1.00 25.21 233 ALA B O 1
ATOM 4047 N N . PRO B 1 257 ? -36.659 -18.574 -0.955 1.00 23.86 234 PRO B N 1
ATOM 4048 C CA . PRO B 1 257 ? -35.999 -19.149 -2.152 1.00 24.47 234 PRO B CA 1
ATOM 4049 C C . PRO B 1 257 ? -34.472 -19.408 -2.038 1.00 24.70 234 PRO B C 1
ATOM 4050 O O . PRO B 1 257 ? -33.901 -20.180 -2.835 1.00 26.61 234 PRO B O 1
ATOM 4054 N N . TYR B 1 258 ? -33.798 -18.734 -1.130 1.00 24.22 235 TYR B N 1
ATOM 4055 C CA . TYR B 1 258 ? -32.394 -18.992 -0.935 1.00 24.20 235 TYR B CA 1
ATOM 4056 C C . TYR B 1 258 ? -32.245 -20.104 0.103 1.00 24.44 235 TYR B C 1
ATOM 4057 O O . TYR B 1 258 ? -31.169 -20.669 0.201 1.00 22.18 235 TYR B O 1
ATOM 4066 N N . TYR B 1 259 ? -33.322 -20.407 0.855 1.00 25.34 236 TYR B N 1
ATOM 4067 C CA . TYR B 1 259 ? -33.173 -21.238 2.019 1.00 27.77 236 TYR B CA 1
ATOM 4068 C C . TYR B 1 259 ? -32.792 -22.623 1.488 1.00 27.78 236 TYR B C 1
ATOM 4069 O O . TYR B 1 259 ? -31.866 -23.312 1.978 1.00 27.85 236 TYR B O 1
ATOM 4078 N N . ALA B 1 260 ? -33.380 -22.988 0.368 1.00 28.39 237 ALA B N 1
ATOM 4079 C CA . ALA B 1 260 ? -33.064 -24.257 -0.270 1.00 28.22 237 ALA B CA 1
ATOM 4080 C C . ALA B 1 260 ? -31.577 -24.406 -0.487 1.00 29.12 237 ALA B C 1
ATOM 4081 O O . ALA B 1 260 ? -30.934 -25.448 -0.165 1.00 30.27 237 ALA B O 1
ATOM 4083 N N . LYS B 1 261 ? -30.974 -23.358 -1.022 1.00 28.89 238 LYS B N 1
ATOM 4084 C CA . LYS B 1 261 ? -29.584 -23.424 -1.376 1.00 28.53 238 LYS B CA 1
ATOM 4085 C C . LYS B 1 261 ? -28.603 -23.194 -0.196 1.00 28.94 238 LYS B C 1
ATOM 4086 O O . LYS B 1 261 ? -27.466 -23.769 -0.200 1.00 29.84 238 LYS B O 1
ATOM 4088 N N . ALA B 1 262 ? -29.027 -22.427 0.817 1.00 26.04 239 ALA B N 1
ATOM 4089 C CA . ALA B 1 262 ? -28.094 -21.905 1.810 1.00 25.42 239 ALA B CA 1
ATOM 4090 C C . ALA B 1 262 ? -28.507 -22.142 3.277 1.00 24.76 239 ALA B C 1
ATOM 4091 O O . ALA B 1 262 ? -27.745 -21.810 4.219 1.00 25.00 239 ALA B O 1
ATOM 4093 N N . GLY B 1 263 ? -29.725 -22.649 3.476 1.00 23.21 240 GLY B N 1
ATOM 4094 C CA . GLY B 1 263 ? -30.222 -22.938 4.810 1.00 23.32 240 GLY B CA 1
ATOM 4095 C C . GLY B 1 263 ? -30.249 -21.674 5.671 1.00 24.05 240 GLY B C 1
ATOM 4096 O O . GLY B 1 263 ? -30.596 -20.599 5.181 1.00 22.23 240 GLY B O 1
ATOM 4097 N N . PRO B 1 264 ? -29.825 -21.797 6.962 1.00 24.65 241 PRO B N 1
ATOM 4098 C CA . PRO B 1 264 ? -29.668 -20.650 7.884 1.00 22.83 241 PRO B CA 1
ATOM 4099 C C . PRO B 1 264 ? -28.843 -19.466 7.273 1.00 21.44 241 PRO B C 1
ATOM 4100 O O . PRO B 1 264 ? -28.956 -18.339 7.723 1.00 20.01 241 PRO B O 1
ATOM 4104 N N . MET B 1 265 ? -28.084 -19.729 6.220 1.00 20.96 242 MET B N 1
ATOM 4105 C CA . MET B 1 265 ? -27.194 -18.731 5.621 1.00 20.80 242 MET B CA 1
ATOM 4106 C C . MET B 1 265 ? -27.896 -17.928 4.512 1.00 19.84 242 MET B C 1
ATOM 4107 O O . MET B 1 265 ? -27.222 -17.238 3.740 1.00 18.77 242 MET B O 1
ATOM 4112 N N . ALA B 1 266 ? -29.226 -18.033 4.433 1.00 17.70 243 ALA B N 1
ATOM 4113 C CA . ALA B 1 266 ? -29.991 -17.436 3.348 1.00 16.55 243 ALA B CA 1
ATOM 4114 C C . ALA B 1 266 ? -29.921 -15.899 3.283 1.00 17.24 243 ALA B C 1
ATOM 4115 O O . ALA B 1 266 ? -29.963 -15.357 2.184 1.00 15.88 243 ALA B O 1
ATOM 4117 N N . PHE B 1 267 ? -29.901 -15.200 4.429 1.00 17.78 244 PHE B N 1
ATOM 4118 C CA . PHE B 1 267 ? -29.710 -13.721 4.398 1.00 18.09 244 PHE B CA 1
ATOM 4119 C C . PHE B 1 267 ? -28.334 -13.415 3.790 1.00 18.33 244 PHE B C 1
ATOM 4120 O O . PHE B 1 267 ? -28.214 -12.710 2.794 1.00 18.04 244 PHE B O 1
ATOM 4128 N N . LEU B 1 268 ? -27.304 -14.020 4.348 1.00 18.02 245 LEU B N 1
ATOM 4129 C CA . LEU B 1 268 ? -25.946 -13.779 3.913 1.00 18.49 245 LEU B CA 1
ATOM 4130 C C . LEU B 1 268 ? -25.722 -14.161 2.464 1.00 18.54 245 LEU B C 1
ATOM 4131 O O . LEU B 1 268 ? -25.008 -13.489 1.752 1.00 18.22 245 LEU B O 1
ATOM 4136 N N . TYR B 1 269 ? -26.376 -15.230 2.032 1.00 18.88 246 TYR B N 1
ATOM 4137 C CA . TYR B 1 269 ? -26.302 -15.708 0.667 1.00 19.76 246 TYR B CA 1
ATOM 4138 C C . TYR B 1 269 ? -26.884 -14.711 -0.323 1.00 18.50 246 TYR B C 1
ATOM 4139 O O . TYR B 1 269 ? -26.249 -14.324 -1.309 1.00 18.46 246 TYR B O 1
ATOM 4148 N N . LYS B 1 270 ? -28.093 -14.243 -0.055 1.00 18.39 247 LYS B N 1
ATOM 4149 C CA . LYS B 1 270 ? -28.620 -13.153 -0.898 1.00 17.63 247 LYS B CA 1
ATOM 4150 C C . LYS B 1 270 ? -27.781 -11.880 -0.903 1.00 17.17 247 LYS B C 1
ATOM 4151 O O . LYS B 1 270 ? -27.532 -11.299 -1.957 1.00 17.11 247 LYS B O 1
ATOM 4157 N N . ALA B 1 271 ? -27.417 -11.421 0.289 1.00 17.79 248 ALA B N 1
ATOM 4158 C CA . ALA B 1 271 ? -26.680 -10.168 0.497 1.00 18.11 248 ALA B CA 1
ATOM 4159 C C . ALA B 1 271 ? -25.359 -10.262 -0.302 1.00 19.09 248 ALA B C 1
ATOM 4160 O O . ALA B 1 271 ? -24.997 -9.356 -1.028 1.00 19.38 248 ALA B O 1
ATOM 4162 N N . ARG B 1 272 ? -24.643 -11.375 -0.157 1.00 19.54 249 ARG B N 1
ATOM 4163 C CA . ARG B 1 272 ? -23.309 -11.502 -0.792 1.00 21.26 249 ARG B CA 1
ATOM 4164 C C . ARG B 1 272 ? -23.399 -11.864 -2.307 1.00 22.60 249 ARG B C 1
ATOM 4165 O O . ARG B 1 272 ? -22.761 -11.234 -3.146 1.00 23.06 249 ARG B O 1
ATOM 4173 N N . LYS B 1 273 ? -24.184 -12.881 -2.659 1.00 23.17 250 LYS B N 1
ATOM 4174 C CA . LYS B 1 273 ? -24.139 -13.378 -4.026 1.00 23.29 250 LYS B CA 1
ATOM 4175 C C . LYS B 1 273 ? -25.086 -12.630 -4.967 1.00 23.44 250 LYS B C 1
ATOM 4176 O O . LYS B 1 273 ? -24.996 -12.754 -6.202 1.00 23.76 250 LYS B O 1
ATOM 4178 N N . GLU B 1 274 ? -25.986 -11.826 -4.412 1.00 21.27 251 GLU B N 1
ATOM 4179 C CA . GLU B 1 274 ? -26.882 -11.129 -5.263 1.00 20.01 251 GLU B CA 1
ATOM 4180 C C . GLU B 1 274 ? -26.724 -9.583 -5.143 1.00 19.32 251 GLU B C 1
ATOM 4181 O O . GLU B 1 274 ? -26.232 -8.951 -6.060 1.00 21.40 251 GLU B O 1
ATOM 4187 N N . VAL B 1 275 ? -27.050 -9.008 -4.000 1.00 18.63 252 VAL B N 1
ATOM 4188 C CA . VAL B 1 275 ? -27.102 -7.555 -3.802 1.00 18.22 252 VAL B CA 1
ATOM 4189 C C . VAL B 1 275 ? -25.706 -6.955 -3.884 1.00 19.26 252 VAL B C 1
ATOM 4190 O O . VAL B 1 275 ? -25.432 -6.060 -4.671 1.00 18.86 252 VAL B O 1
ATOM 4194 N N . PHE B 1 276 ? -24.802 -7.468 -3.073 1.00 19.77 253 PHE B N 1
ATOM 4195 C CA . PHE B 1 276 ? -23.399 -7.010 -3.134 1.00 20.49 253 PHE B CA 1
ATOM 4196 C C . PHE B 1 276 ? -22.756 -7.222 -4.518 1.00 20.57 253 PHE B C 1
ATOM 4197 O O . PHE B 1 276 ? -22.084 -6.365 -5.066 1.00 21.26 253 PHE B O 1
ATOM 4205 N N . GLN B 1 277 ? -22.981 -8.383 -5.094 1.00 22.19 254 GLN B N 1
ATOM 4206 C CA . GLN B 1 277 ? -22.308 -8.755 -6.351 1.00 22.82 254 GLN B CA 1
ATOM 4207 C C . GLN B 1 277 ? -22.824 -7.870 -7.494 1.00 21.07 254 GLN B C 1
ATOM 4208 O O . GLN B 1 277 ? -22.072 -7.545 -8.414 1.00 21.89 254 GLN B O 1
ATOM 4214 N N . ASN B 1 278 ? -24.103 -7.495 -7.437 1.00 18.34 255 ASN B N 1
ATOM 4215 C CA . ASN B 1 278 ? -24.696 -6.788 -8.522 1.00 16.14 255 ASN B CA 1
ATOM 4216 C C . ASN B 1 278 ? -24.562 -5.289 -8.402 1.00 15.48 255 ASN B C 1
ATOM 4217 O O . ASN B 1 278 ? -24.519 -4.659 -9.410 1.00 15.44 255 ASN B O 1
ATOM 4222 N N . LEU B 1 279 ? -24.477 -4.723 -7.189 1.00 15.47 256 LEU B N 1
ATOM 4223 C CA . LEU B 1 279 ? -24.311 -3.267 -6.991 1.00 15.69 256 LEU B CA 1
ATOM 4224 C C . LEU B 1 279 ? -22.821 -2.914 -6.810 1.00 16.66 256 LEU B C 1
ATOM 4225 O O . LEU B 1 279 ? -22.408 -1.764 -6.924 1.00 18.08 256 LEU B O 1
ATOM 4230 N N . GLY B 1 280 ? -22.000 -3.916 -6.548 1.00 16.71 257 GLY B N 1
ATOM 4231 C CA . GLY B 1 280 ? -20.550 -3.755 -6.632 1.00 15.75 257 GLY B CA 1
ATOM 4232 C C . GLY B 1 280 ? -19.765 -2.857 -5.671 1.00 15.35 257 GLY B C 1
ATOM 4233 O O . GLY B 1 280 ? -18.705 -2.396 -6.049 1.00 16.21 257 GLY B O 1
ATOM 4234 N N . PRO B 1 281 ? -20.227 -2.661 -4.404 1.00 15.27 258 PRO B N 1
ATOM 4235 C CA . PRO B 1 281 ? -19.410 -1.897 -3.443 1.00 15.74 258 PRO B CA 1
ATOM 4236 C C . PRO B 1 281 ? -18.239 -2.722 -2.855 1.00 15.71 258 PRO B C 1
ATOM 4237 O O . PRO B 1 281 ? -18.165 -2.977 -1.623 1.00 14.68 258 PRO B O 1
ATOM 4241 N N . SER B 1 282 ? -17.338 -3.134 -3.738 1.00 16.70 259 SER B N 1
ATOM 4242 C CA . SER B 1 282 ? -16.181 -4.007 -3.401 1.00 17.62 259 SER B CA 1
ATOM 4243 C C . SER B 1 282 ? -15.272 -3.349 -2.386 1.00 17.35 259 SER B C 1
ATOM 4244 O O . SER B 1 282 ? -14.993 -2.172 -2.509 1.00 17.37 259 SER B O 1
ATOM 4247 N N . LEU B 1 283 ? -14.799 -4.147 -1.429 1.00 17.06 260 LEU B N 1
ATOM 4248 C CA . LEU B 1 283 ? -13.853 -3.741 -0.417 1.00 17.25 260 LEU B CA 1
ATOM 4249 C C . LEU B 1 283 ? -12.447 -4.028 -0.919 1.00 16.80 260 LEU B C 1
ATOM 4250 O O . LEU B 1 283 ? -12.154 -5.147 -1.221 1.00 18.34 260 LEU B O 1
ATOM 4255 N N . SER B 1 284 ? -11.585 -3.018 -0.989 1.00 16.53 261 SER B N 1
ATOM 4256 C CA . SER B 1 284 ? -10.194 -3.225 -1.404 1.00 17.69 261 SER B CA 1
ATOM 4257 C C . SER B 1 284 ? -9.370 -4.104 -0.436 1.00 18.11 261 SER B C 1
ATOM 4258 O O . SER B 1 284 ? -9.456 -3.938 0.779 1.00 19.03 261 SER B O 1
ATOM 4261 N N . PRO B 1 285 ? -8.561 -5.016 -0.960 1.00 18.96 262 PRO B N 1
ATOM 4262 C CA . PRO B 1 285 ? -7.694 -5.773 -0.006 1.00 19.61 262 PRO B CA 1
ATOM 4263 C C . PRO B 1 285 ? -6.786 -4.907 0.854 1.00 19.46 262 PRO B C 1
ATOM 4264 O O . PRO B 1 285 ? -6.564 -5.234 2.026 1.00 19.89 262 PRO B O 1
ATOM 4268 N N . HIS B 1 286 ? -6.338 -3.778 0.310 1.00 19.87 263 HIS B N 1
ATOM 4269 C CA . HIS B 1 286 ? -5.560 -2.842 1.036 1.00 21.47 263 HIS B CA 1
ATOM 4270 C C . HIS B 1 286 ? -6.335 -2.203 2.247 1.00 20.22 263 HIS B C 1
ATOM 4271 O O . HIS B 1 286 ? -5.782 -2.089 3.346 1.00 19.28 263 HIS B O 1
ATOM 4278 N N . ASN B 1 287 ? -7.582 -1.779 2.046 1.00 17.99 264 ASN B N 1
ATOM 4279 C CA . ASN B 1 287 ? -8.404 -1.237 3.133 1.00 16.99 264 ASN B CA 1
ATOM 4280 C C . ASN B 1 287 ? -8.621 -2.356 4.131 1.00 15.02 264 ASN B C 1
ATOM 4281 O O . ASN B 1 287 ? -8.562 -2.153 5.324 1.00 12.86 264 ASN B O 1
ATOM 4286 N N . ALA B 1 288 ? -8.840 -3.553 3.609 1.00 14.78 265 ALA B N 1
ATOM 4287 C CA . ALA B 1 288 ? -9.178 -4.671 4.424 1.00 15.17 265 ALA B CA 1
ATOM 4288 C C . ALA B 1 288 ? -8.005 -5.030 5.359 1.00 15.21 265 ALA B C 1
ATOM 4289 O O . ALA B 1 288 ? -8.213 -5.336 6.513 1.00 14.66 265 ALA B O 1
ATOM 4291 N N . TYR B 1 289 ? -6.771 -4.977 4.835 1.00 16.78 266 TYR B N 1
ATOM 4292 C CA . TYR B 1 289 ? -5.575 -5.212 5.636 1.00 16.92 266 TYR B CA 1
ATOM 4293 C C . TYR B 1 289 ? -5.499 -4.199 6.800 1.00 17.40 266 TYR B C 1
ATOM 4294 O O . TYR B 1 289 ? -5.351 -4.586 7.988 1.00 15.27 266 TYR B O 1
ATOM 4303 N N . LEU B 1 290 ? -5.637 -2.910 6.468 1.00 16.89 267 LEU B N 1
ATOM 4304 C CA . LEU B 1 290 ? -5.574 -1.879 7.490 1.00 18.18 267 LEU B CA 1
ATOM 4305 C C . LEU B 1 290 ? -6.631 -2.083 8.577 1.00 18.01 267 LEU B C 1
ATOM 4306 O O . LEU B 1 290 ? -6.357 -2.005 9.793 1.00 18.04 267 LEU B O 1
ATOM 4311 N N . GLN B 1 291 ? -7.857 -2.365 8.156 1.00 18.92 268 GLN B N 1
ATOM 4312 C CA . GLN B 1 291 ? -8.967 -2.543 9.125 1.00 19.00 268 GLN B CA 1
ATOM 4313 C C . GLN B 1 291 ? -8.710 -3.744 10.013 1.00 18.50 268 GLN B C 1
ATOM 4314 O O . GLN B 1 291 ? -9.035 -3.692 11.173 1.00 18.55 268 GLN B O 1
ATOM 4320 N N . SER B 1 292 ? -8.166 -4.829 9.466 1.00 18.43 269 SER B N 1
ATOM 4321 C CA . SER B 1 292 ? -7.643 -5.925 10.289 1.00 21.09 269 SER B CA 1
ATOM 4322 C C . SER B 1 292 ? -6.589 -5.530 11.329 1.00 21.90 269 SER B C 1
ATOM 4323 O O . SER B 1 292 ? -6.730 -5.853 12.522 1.00 21.47 269 SER B O 1
ATOM 4326 N N . LEU B 1 293 ? -5.524 -4.857 10.875 1.00 22.23 270 LEU B N 1
ATOM 4327 C CA . LEU B 1 293 ? -4.581 -4.230 11.808 1.00 23.66 270 LEU B CA 1
ATOM 4328 C C . LEU B 1 293 ? -5.304 -3.453 12.858 1.00 23.23 270 LEU B C 1
ATOM 4329 O O . LEU B 1 293 ? -4.922 -3.553 14.010 1.00 24.99 270 LEU B O 1
ATOM 4334 N N . GLY B 1 294 ? -6.299 -2.629 12.479 1.00 21.65 271 GLY B N 1
ATOM 4335 C CA . GLY B 1 294 ? -7.038 -1.812 13.428 1.00 20.16 271 GLY B CA 1
ATOM 4336 C C . GLY B 1 294 ? -7.796 -2.600 14.477 1.00 20.69 271 GLY B C 1
ATOM 4337 O O . GLY B 1 294 ? -7.903 -2.185 15.645 1.00 20.28 271 GLY B O 1
ATOM 4338 N N . LEU B 1 295 ? -8.312 -3.757 14.076 1.00 20.14 272 LEU B N 1
ATOM 4339 C CA . LEU B 1 295 ? -9.115 -4.573 14.984 1.00 20.31 272 LEU B CA 1
ATOM 4340 C C . LEU B 1 295 ? -8.305 -5.077 16.174 1.00 18.94 272 LEU B C 1
ATOM 4341 O O . LEU B 1 295 ? -8.833 -5.177 17.294 1.00 18.82 272 LEU B O 1
ATOM 4346 N N . GLU B 1 296 ? -7.017 -5.320 15.938 1.00 17.95 273 GLU B N 1
ATOM 4347 C CA . GLU B 1 296 ? -6.102 -5.750 17.004 1.00 17.63 273 GLU B CA 1
ATOM 4348 C C . GLU B 1 296 ? -5.993 -4.776 18.163 1.00 17.16 273 GLU B C 1
ATOM 4349 O O . GLU B 1 296 ? -5.852 -5.220 19.317 1.00 15.02 273 GLU B O 1
ATOM 4355 N N . THR B 1 297 ? -6.063 -3.470 17.870 1.00 15.85 274 THR B N 1
ATOM 4356 C CA . THR B 1 297 ? -5.973 -2.493 18.940 1.00 17.55 274 THR B CA 1
ATOM 4357 C C . THR B 1 297 ? -7.307 -1.880 19.274 1.00 18.12 274 THR B C 1
ATOM 4358 O O . THR B 1 297 ? -7.372 -1.055 20.158 1.00 17.56 274 THR B O 1
ATOM 4362 N N . MET B 1 298 ? -8.379 -2.366 18.655 1.00 18.68 275 MET B N 1
ATOM 4363 C CA . MET B 1 298 ? -9.711 -1.808 18.940 1.00 20.68 275 MET B CA 1
ATOM 4364 C C . MET B 1 298 ? -10.128 -1.762 20.427 1.00 19.21 275 MET B C 1
ATOM 4365 O O . MET B 1 298 ? -10.488 -0.691 20.946 1.00 18.81 275 MET B O 1
ATOM 4370 N N . ALA B 1 299 ? -10.073 -2.900 21.122 1.00 18.49 276 ALA B N 1
ATOM 4371 C CA . ALA B 1 299 ? -10.413 -2.882 22.557 1.00 18.39 276 ALA B CA 1
ATOM 4372 C C . ALA B 1 299 ? -9.603 -1.853 23.327 1.00 18.40 276 ALA B C 1
ATOM 4373 O O . ALA B 1 299 ? -10.181 -1.108 24.161 1.00 20.71 276 ALA B O 1
ATOM 4375 N N . LEU B 1 300 ? -8.293 -1.798 23.063 1.00 16.59 277 LEU B N 1
ATOM 4376 C CA . LEU B 1 300 ? -7.406 -0.920 23.795 1.00 17.40 277 LEU B CA 1
ATOM 4377 C C . LEU B 1 300 ? -7.770 0.564 23.519 1.00 16.74 277 LEU B C 1
ATOM 4378 O O . LEU B 1 300 ? -7.766 1.336 24.447 1.00 16.23 277 LEU B O 1
ATOM 4383 N N . ARG B 1 301 ? -8.071 0.906 22.248 1.00 16.24 278 ARG B N 1
ATOM 4384 C CA . ARG B 1 301 ? -8.302 2.269 21.868 1.00 18.32 278 ARG B CA 1
ATOM 4385 C C . ARG B 1 301 ? -9.669 2.720 22.388 1.00 17.89 278 ARG B C 1
ATOM 4386 O O . ARG B 1 301 ? -9.830 3.846 22.818 1.00 17.05 278 ARG B O 1
ATOM 4394 N N . ILE B 1 302 ? -10.654 1.820 22.361 1.00 18.31 279 ILE B N 1
ATOM 4395 C CA . ILE B 1 302 ? -12.021 2.161 22.785 1.00 18.11 279 ILE B CA 1
ATOM 4396 C C . ILE B 1 302 ? -12.094 2.327 24.311 1.00 18.54 279 ILE B C 1
ATOM 4397 O O . ILE B 1 302 ? -12.758 3.260 24.808 1.00 18.53 279 ILE B O 1
ATOM 4402 N N . GLU B 1 303 ? -11.401 1.467 25.054 1.00 18.76 280 GLU B N 1
ATOM 4403 C CA . GLU B 1 303 ? -11.282 1.636 26.508 1.00 20.57 280 GLU B CA 1
ATOM 4404 C C . GLU B 1 303 ? -10.794 3.044 26.799 1.00 19.57 280 GLU B C 1
ATOM 4405 O O . GLU B 1 303 ? -11.407 3.715 27.571 1.00 19.19 280 GLU B O 1
ATOM 4411 N N . ARG B 1 304 ? -9.665 3.436 26.192 1.00 18.52 281 ARG B N 1
ATOM 4412 C CA . ARG B 1 304 ? -9.045 4.711 26.481 1.00 18.52 281 ARG B CA 1
ATOM 4413 C C . ARG B 1 304 ? -9.997 5.852 26.114 1.00 18.75 281 ARG B C 1
ATOM 4414 O O . ARG B 1 304 ? -10.310 6.696 26.924 1.00 18.89 281 ARG B O 1
ATOM 4422 N N . SER B 1 305 ? -10.467 5.823 24.885 1.00 18.72 282 SER B N 1
ATOM 4423 C CA . SER B 1 305 ? -11.366 6.799 24.327 1.00 19.85 282 SER B CA 1
ATOM 4424 C C . SER B 1 305 ? -12.664 6.950 25.181 1.00 20.13 282 SER B C 1
ATOM 4425 O O . SER B 1 305 ? -13.068 8.091 25.540 1.00 20.36 282 SER B O 1
ATOM 4428 N N . CYS B 1 306 ? -13.289 5.823 25.538 1.00 18.53 283 CYS B N 1
ATOM 4429 C CA . CYS B 1 306 ? -14.558 5.850 26.267 1.00 19.87 283 CYS B CA 1
ATOM 4430 C C . CYS B 1 306 ? -14.377 6.167 27.751 1.00 19.79 283 CYS B C 1
ATOM 4431 O O . CYS B 1 306 ? -15.240 6.828 28.332 1.00 19.71 283 CYS B O 1
ATOM 4434 N N . GLN B 1 307 ? -13.248 5.779 28.351 1.00 19.16 284 GLN B N 1
ATOM 4435 C CA . GLN B 1 307 ? -12.989 6.245 29.735 1.00 19.21 284 GLN B CA 1
ATOM 4436 C C . GLN B 1 307 ? -12.697 7.729 29.741 1.00 18.20 284 GLN B C 1
ATOM 4437 O O . GLN B 1 307 ? -13.100 8.435 30.674 1.00 20.20 284 GLN B O 1
ATOM 4443 N N . ASN B 1 308 ? -12.000 8.221 28.733 1.00 17.81 285 ASN B N 1
ATOM 4444 C CA . ASN B 1 308 ? -11.719 9.676 28.611 1.00 17.84 285 ASN B CA 1
ATOM 4445 C C . ASN B 1 308 ? -13.027 10.450 28.542 1.00 18.68 285 ASN B C 1
ATOM 4446 O O . ASN B 1 308 ? -13.176 11.468 29.234 1.00 20.04 285 ASN B O 1
ATOM 4451 N N . ALA B 1 309 ? -13.949 10.003 27.666 1.00 18.59 286 ALA B N 1
ATOM 4452 C CA . ALA B 1 309 ? -15.241 10.658 27.463 1.00 19.34 286 ALA B CA 1
ATOM 4453 C C . ALA B 1 309 ? -16.138 10.617 28.704 1.00 19.54 286 ALA B C 1
ATOM 4454 O O . ALA B 1 309 ? -16.822 11.586 28.996 1.00 20.43 286 ALA B O 1
ATOM 4456 N N . GLN B 1 310 ? -16.166 9.485 29.398 1.00 20.13 287 GLN B N 1
ATOM 4457 C CA . GLN B 1 310 ? -16.838 9.381 30.712 1.00 21.67 287 GLN B CA 1
ATOM 4458 C C . GLN B 1 310 ? -16.303 10.391 31.723 1.00 21.58 287 GLN B C 1
ATOM 4459 O O . GLN B 1 310 ? -17.052 11.127 32.342 1.00 21.97 287 GLN B O 1
ATOM 4465 N N . GLU B 1 311 ? -14.985 10.359 31.909 1.00 22.60 288 GLU B N 1
ATOM 4466 C CA . GLU B 1 311 ? -14.302 11.247 32.815 1.00 23.95 288 GLU B CA 1
ATOM 4467 C C . GLU B 1 311 ? -14.568 12.688 32.395 1.00 23.92 288 GLU B C 1
ATOM 4468 O O . GLU B 1 311 ? -15.055 13.487 33.191 1.00 23.65 288 GLU B O 1
ATOM 4474 N N . LEU B 1 312 ? -14.311 13.018 31.135 1.00 24.08 289 LEU B N 1
ATOM 4475 C CA . LEU B 1 312 ? -14.519 14.419 30.718 1.00 23.74 289 LEU B CA 1
ATOM 4476 C C . LEU B 1 312 ? -15.960 14.870 30.948 1.00 24.26 289 LEU B C 1
ATOM 4477 O O . LEU B 1 312 ? -16.192 16.055 31.325 1.00 23.57 289 LEU B O 1
ATOM 4482 N N . ALA B 1 313 ? -16.946 13.988 30.701 1.00 22.56 290 ALA B N 1
ATOM 4483 C CA . ALA B 1 313 ? -18.306 14.466 30.900 1.00 22.70 290 ALA B CA 1
ATOM 4484 C C . ALA B 1 313 ? -18.526 14.815 32.378 1.00 23.63 290 ALA B C 1
ATOM 4485 O O . ALA B 1 313 ? -19.011 15.929 32.684 1.00 23.57 290 ALA B O 1
ATOM 4487 N N . HIS B 1 314 ? -18.113 13.932 33.292 1.00 22.90 291 HIS B N 1
ATOM 4488 C CA . HIS B 1 314 ? -18.136 14.248 34.721 1.00 23.86 291 HIS B CA 1
ATOM 4489 C C . HIS B 1 314 ? -17.426 15.591 35.022 1.00 24.58 291 HIS B C 1
ATOM 4490 O O . HIS B 1 314 ? -18.027 16.553 35.533 1.00 25.94 291 HIS B O 1
ATOM 4497 N N . TRP B 1 315 ? -16.143 15.657 34.692 1.00 24.67 292 TRP B N 1
ATOM 4498 C CA . TRP B 1 315 ? -15.303 16.760 35.024 1.00 24.69 292 TRP B CA 1
ATOM 4499 C C . TRP B 1 315 ? -15.842 18.091 34.457 1.00 25.65 292 TRP B C 1
ATOM 4500 O O . TRP B 1 315 ? -15.681 19.189 35.045 1.00 26.30 292 TRP B O 1
ATOM 4511 N N . LEU B 1 316 ? -16.489 18.003 33.316 1.00 25.41 293 LEU B N 1
ATOM 4512 C CA . LEU B 1 316 ? -17.073 19.170 32.716 1.00 26.46 293 LEU B CA 1
ATOM 4513 C C . LEU B 1 316 ? -18.142 19.790 33.609 1.00 27.37 293 LEU B C 1
ATOM 4514 O O . LEU B 1 316 ? -18.414 21.022 33.522 1.00 26.55 293 LEU B O 1
ATOM 4519 N N . LEU B 1 317 ? -18.784 18.945 34.428 1.00 29.47 294 LEU B N 1
ATOM 4520 C CA . LEU B 1 317 ? -19.889 19.430 35.293 1.00 30.44 294 LEU B CA 1
ATOM 4521 C C . LEU B 1 317 ? -19.334 20.476 36.286 1.00 30.56 294 LEU B C 1
ATOM 4522 O O . LEU B 1 317 ? -20.096 21.362 36.721 1.00 31.05 294 LEU B O 1
ATOM 4527 N N . SER B 1 318 ? -18.019 20.404 36.592 1.00 29.89 295 SER B N 1
ATOM 4528 C CA . SER B 1 318 ? -17.388 21.268 37.623 1.00 29.44 295 SER B CA 1
ATOM 4529 C C . SER B 1 318 ? -16.904 22.637 37.111 1.00 29.24 295 SER B C 1
ATOM 4530 O O . SER B 1 318 ? -16.512 23.495 37.907 1.00 30.26 295 SER B O 1
ATOM 4533 N N . ILE B 1 319 ? -16.956 22.865 35.796 1.00 30.12 296 ILE B N 1
ATOM 4534 C CA . ILE B 1 319 ? -16.373 24.085 35.144 1.00 29.05 296 ILE B CA 1
ATOM 4535 C C . ILE B 1 319 ? -17.430 25.210 35.036 1.00 29.44 296 ILE B C 1
ATOM 4536 O O . ILE B 1 319 ? -18.414 25.072 34.289 1.00 29.06 296 ILE B O 1
ATOM 4541 N N . PRO B 1 320 ? -17.231 26.340 35.782 1.00 29.40 297 PRO B N 1
ATOM 4542 C CA . PRO B 1 320 ? -18.303 27.357 35.919 1.00 29.52 297 PRO B CA 1
ATOM 4543 C C . PRO B 1 320 ? -18.819 27.883 34.577 1.00 28.97 297 PRO B C 1
ATOM 4544 O O . PRO B 1 320 ? -19.994 28.139 34.454 1.00 28.78 297 PRO B O 1
ATOM 4548 N N . GLN B 1 321 ? -17.948 28.032 33.583 1.00 29.05 298 GLN B N 1
ATOM 4549 C CA . GLN B 1 321 ? -18.378 28.483 32.257 1.00 30.46 298 GLN B CA 1
ATOM 4550 C C . GLN B 1 321 ? -19.014 27.378 31.385 1.00 29.28 298 GLN B C 1
ATOM 4551 O O . GLN B 1 321 ? -19.567 27.649 30.328 1.00 29.75 298 GLN B O 1
ATOM 4557 N N . VAL B 1 322 ? -19.004 26.139 31.842 1.00 28.59 299 VAL B N 1
ATOM 4558 C CA . VAL B 1 322 ? -19.700 25.127 31.055 1.00 27.41 299 VAL B CA 1
ATOM 4559 C C . VAL B 1 322 ? -21.169 24.952 31.487 1.00 27.61 299 VAL B C 1
ATOM 4560 O O . VAL B 1 322 ? -21.456 24.833 32.686 1.00 27.94 299 VAL B O 1
ATOM 4564 N N . LYS B 1 323 ? -22.086 24.905 30.513 1.00 28.30 300 LYS B N 1
ATOM 4565 C CA . LYS B 1 323 ? -23.507 24.398 30.750 1.00 29.47 300 LYS B CA 1
ATOM 4566 C C . LYS B 1 323 ? -23.908 23.145 29.940 1.00 29.34 300 LYS B C 1
ATOM 4567 O O . LYS B 1 323 ? -23.251 22.782 28.921 1.00 30.74 300 LYS B O 1
ATOM 4573 N N . CYS B 1 324 ? -25.013 22.513 30.340 1.00 30.64 301 CYS B N 1
ATOM 4574 C CA . CYS B 1 324 ? -25.681 21.463 29.528 1.00 31.33 301 CYS B CA 1
ATOM 4575 C C . CYS B 1 324 ? -24.775 20.322 29.014 1.00 30.72 301 CYS B C 1
ATOM 4576 O O . CYS B 1 324 ? -24.961 19.828 27.848 1.00 32.54 301 CYS B O 1
ATOM 4579 N N . VAL B 1 325 ? -23.826 19.866 29.803 1.00 28.64 302 VAL B N 1
ATOM 4580 C CA . VAL B 1 325 ? -23.123 18.669 29.325 1.00 27.69 302 VAL B CA 1
ATOM 4581 C C . VAL B 1 325 ? -24.052 17.502 29.004 1.00 26.72 302 VAL B C 1
ATOM 4582 O O . VAL B 1 325 ? -24.936 17.167 29.782 1.00 27.53 302 VAL B O 1
ATOM 4586 N N . ASN B 1 326 ? -23.839 16.855 27.857 1.00 24.58 303 ASN B N 1
ATOM 4587 C CA . ASN B 1 326 ? -24.658 15.690 27.518 1.00 23.11 303 ASN B CA 1
ATOM 4588 C C . ASN B 1 326 ? -23.751 14.502 27.250 1.00 22.08 303 ASN B C 1
ATOM 4589 O O . ASN B 1 326 ? -22.817 14.600 26.424 1.00 22.19 303 ASN B O 1
ATOM 4594 N N . HIS B 1 327 ? -23.982 13.434 28.000 1.00 20.89 304 HIS B N 1
ATOM 4595 C CA . HIS B 1 327 ? -23.435 12.126 27.763 1.00 21.47 304 HIS B CA 1
ATOM 4596 C C . HIS B 1 327 ? -24.310 11.093 28.496 1.00 22.67 304 HIS B C 1
ATOM 4597 O O . HIS B 1 327 ? -24.722 11.313 29.642 1.00 23.76 304 HIS B O 1
ATOM 4604 N N . PRO B 1 328 ? -24.590 9.949 27.869 1.00 23.18 305 PRO B N 1
ATOM 4605 C CA . PRO B 1 328 ? -25.475 8.977 28.554 1.00 23.56 305 PRO B CA 1
ATOM 4606 C C . PRO B 1 328 ? -24.918 8.378 29.849 1.00 24.24 305 PRO B C 1
ATOM 4607 O O . PRO B 1 328 ? -25.650 7.682 30.602 1.00 25.31 305 PRO B O 1
ATOM 4611 N N . SER B 1 329 ? -23.636 8.580 30.091 1.00 24.13 306 SER B N 1
ATOM 4612 C CA . SER B 1 329 ? -23.043 8.041 31.343 1.00 25.21 306 SER B CA 1
ATOM 4613 C C . SER B 1 329 ? -23.357 8.953 32.562 1.00 25.22 306 SER B C 1
ATOM 4614 O O . SER B 1 329 ? -23.060 8.615 33.695 1.00 25.73 306 SER B O 1
ATOM 4617 N N . LEU B 1 330 ? -23.947 10.124 32.332 1.00 26.17 307 LEU B N 1
ATOM 4618 C CA . LEU B 1 330 ? -24.272 11.042 33.449 1.00 26.35 307 LEU B CA 1
ATOM 4619 C C . LEU B 1 330 ? -25.610 10.639 34.088 1.00 27.21 307 LEU B C 1
ATOM 4620 O O . LEU B 1 330 ? -26.595 10.487 33.379 1.00 27.12 307 LEU B O 1
ATOM 4625 N N . PRO B 1 331 ? -25.655 10.485 35.435 1.00 29.05 308 PRO B N 1
ATOM 4626 C CA . PRO B 1 331 ? -26.867 10.088 36.191 1.00 29.67 308 PRO B CA 1
ATOM 4627 C C . PRO B 1 331 ? -28.120 10.852 35.798 1.00 30.56 308 PRO B C 1
ATOM 4628 O O . PRO B 1 331 ? -29.188 10.274 35.753 1.00 30.68 308 PRO B O 1
ATOM 4632 N N . ASP B 1 332 ? -27.973 12.142 35.489 1.00 31.83 309 ASP B N 1
ATOM 4633 C CA . ASP B 1 332 ? -29.114 12.994 35.138 1.00 32.66 309 ASP B CA 1
ATOM 4634 C C . ASP B 1 332 ? -29.546 12.847 33.674 1.00 32.78 309 ASP B C 1
ATOM 4635 O O . ASP B 1 332 ? -30.611 13.396 33.249 1.00 33.05 309 ASP B O 1
ATOM 4640 N N . SER B 1 333 ? -28.736 12.113 32.895 1.00 31.10 310 SER B N 1
ATOM 4641 C CA . SER B 1 333 ? -29.070 11.881 31.496 1.00 29.76 310 SER B CA 1
ATOM 4642 C C . SER B 1 333 ? -30.358 11.079 31.450 1.00 28.97 310 SER B C 1
ATOM 4643 O O . SER B 1 333 ? -30.515 10.122 32.204 1.00 28.85 310 SER B O 1
ATOM 4646 N N . PRO B 1 334 ? -31.292 11.467 30.570 1.00 28.72 311 PRO B N 1
ATOM 4647 C CA . PRO B 1 334 ? -32.526 10.686 30.360 1.00 28.10 311 PRO B CA 1
ATOM 4648 C C . PRO B 1 334 ? -32.247 9.259 29.919 1.00 28.29 311 PRO B C 1
ATOM 4649 O O . PRO B 1 334 ? -33.110 8.372 30.088 1.00 28.53 311 PRO B O 1
ATOM 4653 N N . PHE B 1 335 ? -31.075 9.029 29.339 1.00 27.41 312 PHE B N 1
ATOM 4654 C CA . PHE B 1 335 ? -30.738 7.689 28.808 1.00 27.30 312 PHE B CA 1
ATOM 4655 C C . PHE B 1 335 ? -29.783 6.919 29.715 1.00 26.64 312 PHE B C 1
ATOM 4656 O O . PHE B 1 335 ? -29.257 5.868 29.342 1.00 26.60 312 PHE B O 1
ATOM 4664 N N . TYR B 1 336 ? -29.604 7.446 30.921 1.00 25.62 313 TYR B N 1
ATOM 4665 C CA . TYR B 1 336 ? -28.743 6.844 31.904 1.00 25.62 313 TYR B CA 1
ATOM 4666 C C . TYR B 1 336 ? -28.935 5.334 32.089 1.00 25.15 313 TYR B C 1
ATOM 4667 O O . TYR B 1 336 ? -27.977 4.539 31.940 1.00 25.38 313 TYR B O 1
ATOM 4676 N N . ALA B 1 337 ? -30.160 4.923 32.415 1.00 24.69 314 ALA B N 1
ATOM 4677 C CA . ALA B 1 337 ? -30.430 3.502 32.693 1.00 24.26 314 ALA B CA 1
ATOM 4678 C C . ALA B 1 337 ? -30.336 2.569 31.477 1.00 23.36 314 ALA B C 1
ATOM 4679 O O . ALA B 1 337 ? -29.759 1.461 31.563 1.00 24.41 314 ALA B O 1
ATOM 4681 N N . ILE B 1 338 ? -30.928 2.994 30.363 1.00 23.55 315 ILE B N 1
ATOM 4682 C CA . ILE B 1 338 ? -30.914 2.239 29.117 1.00 22.40 315 ILE B CA 1
ATOM 4683 C C . ILE B 1 338 ? -29.470 2.034 28.619 1.00 22.87 315 ILE B C 1
ATOM 4684 O O . ILE B 1 338 ? -29.098 0.902 28.265 1.00 21.73 315 ILE B O 1
ATOM 4689 N N . ALA B 1 339 ? -28.642 3.082 28.704 1.00 21.96 316 ALA B N 1
ATOM 4690 C CA . ALA B 1 339 ? -27.242 2.993 28.253 1.00 23.25 316 ALA B CA 1
ATOM 4691 C C . ALA B 1 339 ? -26.398 2.047 29.125 1.00 23.62 316 ALA B C 1
ATOM 4692 O O . ALA B 1 339 ? -25.570 1.268 28.606 1.00 23.12 316 ALA B O 1
ATOM 4694 N N . LYS B 1 340 ? -26.603 2.125 30.438 1.00 24.23 317 LYS B N 1
ATOM 4695 C CA . LYS B 1 340 ? -25.971 1.224 31.410 1.00 25.38 317 LYS B CA 1
ATOM 4696 C C . LYS B 1 340 ? -26.336 -0.279 31.180 1.00 25.60 317 LYS B C 1
ATOM 4697 O O . LYS B 1 340 ? -25.489 -1.179 31.320 1.00 26.12 317 LYS B O 1
ATOM 4703 N N . ARG B 1 341 ? -27.595 -0.544 30.821 1.00 24.67 318 ARG B N 1
ATOM 4704 C CA . ARG B 1 341 ? -28.078 -1.881 30.515 1.00 23.96 318 ARG B CA 1
ATOM 4705 C C . ARG B 1 341 ? -27.488 -2.387 29.192 1.00 21.56 318 ARG B C 1
ATOM 4706 O O . ARG B 1 341 ? -27.223 -3.598 29.047 1.00 20.37 318 ARG B O 1
ATOM 4714 N N . GLN B 1 342 ? -27.278 -1.481 28.234 1.00 19.28 319 GLN B N 1
ATOM 4715 C CA . GLN B 1 342 ? -26.857 -1.884 26.854 1.00 18.64 319 GLN B CA 1
ATOM 4716 C C . GLN B 1 342 ? -25.355 -1.905 26.579 1.00 18.10 319 GLN B C 1
ATOM 4717 O O . GLN B 1 342 ? -24.852 -2.707 25.782 1.00 18.19 319 GLN B O 1
ATOM 4723 N N . PHE B 1 343 ? -24.626 -1.003 27.217 1.00 18.88 320 PHE B N 1
ATOM 4724 C CA . PHE B 1 343 ? -23.268 -0.701 26.749 1.00 18.38 320 PHE B CA 1
ATOM 4725 C C . PHE B 1 343 ? -22.241 -0.842 27.840 1.00 18.27 320 PHE B C 1
ATOM 4726 O O . PHE B 1 343 ? -22.519 -0.535 29.002 1.00 17.58 320 PHE B O 1
ATOM 4734 N N . ARG B 1 344 ? -21.082 -1.390 27.496 1.00 19.31 321 ARG B N 1
ATOM 4735 C CA . ARG B 1 344 ? -19.904 -1.264 28.370 1.00 18.83 321 ARG B CA 1
ATOM 4736 C C . ARG B 1 344 ? -19.653 0.239 28.653 1.00 19.02 321 ARG B C 1
ATOM 4737 O O . ARG B 1 344 ? -19.453 0.612 29.788 1.00 19.11 321 ARG B O 1
ATOM 4745 N N . TYR B 1 345 ? -19.642 1.086 27.617 1.00 18.92 322 TYR B N 1
ATOM 4746 C CA . TYR B 1 345 ? -19.566 2.541 27.779 1.00 18.36 322 TYR B CA 1
ATOM 4747 C C . TYR B 1 345 ? -20.451 3.141 26.703 1.00 19.03 322 TYR B C 1
ATOM 4748 O O . TYR B 1 345 ? -20.581 2.564 25.611 1.00 18.25 322 TYR B O 1
ATOM 4757 N N . ALA B 1 346 ? -20.993 4.326 26.959 1.00 17.63 323 ALA B N 1
ATOM 4758 C CA . ALA B 1 346 ? -21.952 4.854 26.051 1.00 18.71 323 ALA B CA 1
ATOM 4759 C C . ALA B 1 346 ? -21.261 5.736 24.974 1.00 19.28 323 ALA B C 1
ATOM 4760 O O . ALA B 1 346 ? -21.619 6.915 24.805 1.00 17.32 323 ALA B O 1
ATOM 4762 N N . GLY B 1 347 ? -20.275 5.158 24.281 1.00 18.10 324 GLY B N 1
ATOM 4763 C CA . GLY B 1 347 ? -19.667 5.849 23.160 1.00 18.10 324 GLY B CA 1
ATOM 4764 C C . GLY B 1 347 ? -18.676 6.904 23.589 1.00 18.60 324 GLY B C 1
ATOM 4765 O O . GLY B 1 347 ? -18.581 7.245 24.778 1.00 19.04 324 GLY B O 1
ATOM 4766 N N . SER B 1 348 ? -17.897 7.391 22.650 1.00 17.73 325 SER B N 1
ATOM 4767 C CA . SER B 1 348 ? -16.863 8.365 22.998 1.00 19.54 325 SER B CA 1
ATOM 4768 C C . SER B 1 348 ? -17.208 9.826 22.578 1.00 19.61 325 SER B C 1
ATOM 4769 O O . SER B 1 348 ? -16.339 10.691 22.566 1.00 19.12 325 SER B O 1
ATOM 4772 N N . ILE B 1 349 ? -18.492 10.065 22.256 1.00 19.71 326 ILE B N 1
ATOM 4773 C CA . ILE B 1 349 ? -18.955 11.402 21.857 1.00 20.34 326 ILE B CA 1
ATOM 4774 C C . ILE B 1 349 ? -19.761 12.032 22.981 1.00 20.74 326 ILE B C 1
ATOM 4775 O O . ILE B 1 349 ? -20.691 11.420 23.481 1.00 20.37 326 ILE B O 1
ATOM 4780 N N . LEU B 1 350 ? -19.432 13.280 23.338 1.00 20.90 327 LEU B N 1
ATOM 4781 C CA . LEU B 1 350 ? -20.221 14.030 24.278 1.00 20.26 327 LEU B CA 1
ATOM 4782 C C . LEU B 1 350 ? -20.484 15.412 23.686 1.00 22.29 327 LEU B C 1
ATOM 4783 O O . LEU B 1 350 ? -19.935 15.797 22.607 1.00 22.58 327 LEU B O 1
ATOM 4788 N N . THR B 1 351 ? -21.376 16.141 24.345 1.00 22.37 328 THR B N 1
ATOM 4789 C CA . THR B 1 351 ? -21.824 17.447 23.891 1.00 23.12 328 THR B CA 1
ATOM 4790 C C . THR B 1 351 ? -21.816 18.336 25.138 1.00 23.23 328 THR B C 1
ATOM 4791 O O . THR B 1 351 ? -22.029 17.814 26.255 1.00 22.35 328 THR B O 1
ATOM 4795 N N . PHE B 1 352 ? -21.552 19.642 24.953 1.00 23.85 329 PHE B N 1
ATOM 4796 C CA . PHE B 1 352 ? -21.693 20.664 26.026 1.00 25.14 329 PHE B CA 1
ATOM 4797 C C . PHE B 1 352 ? -21.851 22.084 25.442 1.00 26.30 329 PHE B C 1
ATOM 4798 O O . PHE B 1 352 ? -21.643 22.308 24.229 1.00 27.40 329 PHE B O 1
ATOM 4806 N N . GLU B 1 353 ? -22.250 23.049 26.267 1.00 27.15 330 GLU B N 1
ATOM 4807 C CA . GLU B 1 353 ? -22.402 24.447 25.771 1.00 28.36 330 GLU B CA 1
ATOM 4808 C C . GLU B 1 353 ? -21.645 25.373 26.658 1.00 28.49 330 GLU B C 1
ATOM 4809 O O . GLU B 1 353 ? -21.474 25.089 27.832 1.00 27.92 330 GLU B O 1
ATOM 4815 N N . LEU B 1 354 ? -21.171 26.470 26.089 1.00 29.96 331 LEU B N 1
ATOM 4816 C CA . LEU B 1 354 ? -20.713 27.596 26.911 1.00 32.00 331 LEU B CA 1
ATOM 4817 C C . LEU B 1 354 ? -21.886 28.591 27.010 1.00 33.30 331 LEU B C 1
ATOM 4818 O O . LEU B 1 354 ? -23.004 28.278 26.585 1.00 34.43 331 LEU B O 1
ATOM 4823 N N . GLU B 1 355 ? -21.626 29.780 27.542 1.00 35.20 332 GLU B N 1
ATOM 4824 C CA . GLU B 1 355 ? -22.635 30.836 27.716 1.00 36.01 332 GLU B CA 1
ATOM 4825 C C . GLU B 1 355 ? -23.390 31.135 26.439 1.00 35.83 332 GLU B C 1
ATOM 4826 O O . GLU B 1 355 ? -24.590 31.372 26.495 1.00 36.36 332 GLU B O 1
ATOM 4828 N N . SER B 1 356 ? -22.700 31.107 25.296 1.00 35.55 333 SER B N 1
ATOM 4829 C CA . SER B 1 356 ? -23.262 31.605 24.046 1.00 35.84 333 SER B CA 1
ATOM 4830 C C . SER B 1 356 ? -22.471 31.134 22.835 1.00 36.18 333 SER B C 1
ATOM 4831 O O . SER B 1 356 ? -21.312 30.739 22.932 1.00 35.89 333 SER B O 1
ATOM 4834 N N . LYS B 1 357 ? -23.099 31.220 21.673 1.00 36.96 334 LYS B N 1
ATOM 4835 C CA . LYS B 1 357 ? -22.462 30.863 20.418 1.00 37.95 334 LYS B CA 1
ATOM 4836 C C . LYS B 1 357 ? -21.054 31.507 20.363 1.00 38.60 334 LYS B C 1
ATOM 4837 O O . LYS B 1 357 ? -20.046 30.822 20.045 1.00 38.42 334 LYS B O 1
ATOM 4843 N N . GLU B 1 358 ? -20.961 32.801 20.705 1.00 37.97 335 GLU B N 1
ATOM 4844 C CA . GLU B 1 358 ? -19.672 33.491 20.556 1.00 37.83 335 GLU B CA 1
ATOM 4845 C C . GLU B 1 358 ? -18.609 32.954 21.553 1.00 37.10 335 GLU B C 1
ATOM 4846 O O . GLU B 1 358 ? -17.454 32.761 21.190 1.00 36.72 335 GLU B O 1
ATOM 4848 N N . ALA B 1 359 ? -18.989 32.740 22.808 1.00 35.97 336 ALA B N 1
ATOM 4849 C CA . ALA B 1 359 ? -18.060 32.144 23.743 1.00 35.01 336 ALA B CA 1
ATOM 4850 C C . ALA B 1 359 ? -17.601 30.740 23.240 1.00 35.05 336 ALA B C 1
ATOM 4851 O O . ALA B 1 359 ? -16.431 30.363 23.423 1.00 34.49 336 ALA B O 1
ATOM 4853 N N . SER B 1 360 ? -18.511 29.991 22.603 1.00 34.72 337 SER B N 1
ATOM 4854 C CA . SER B 1 360 ? -18.178 28.658 22.073 1.00 36.14 337 SER B CA 1
ATOM 4855 C C . SER B 1 360 ? -17.194 28.738 20.947 1.00 36.03 337 SER B C 1
ATOM 4856 O O . SER B 1 360 ? -16.253 27.959 20.952 1.00 36.48 337 SER B O 1
ATOM 4859 N N . TYR B 1 361 ? -17.387 29.683 20.020 1.00 36.74 338 TYR B N 1
ATOM 4860 C CA . TYR B 1 361 ? -16.398 29.938 18.925 1.00 37.62 338 TYR B CA 1
ATOM 4861 C C . TYR B 1 361 ? -15.012 30.385 19.402 1.00 36.82 338 TYR B C 1
ATOM 4862 O O . TYR B 1 361 ? -13.993 29.902 18.888 1.00 37.68 338 TYR B O 1
ATOM 4871 N N . ARG B 1 362 ? -14.958 31.319 20.348 1.00 35.72 339 ARG B N 1
ATOM 4872 C CA . ARG B 1 362 ? -13.652 31.740 20.913 1.00 34.86 339 ARG B CA 1
ATOM 4873 C C . ARG B 1 362 ? -12.930 30.529 21.542 1.00 33.38 339 ARG B C 1
ATOM 4874 O O . ARG B 1 362 ? -11.754 30.290 21.222 1.00 32.98 339 ARG B O 1
ATOM 4876 N N . PHE B 1 363 ? -13.645 29.785 22.415 1.00 32.08 340 PHE B N 1
ATOM 4877 C CA . PHE B 1 363 ? -13.101 28.583 23.057 1.00 30.53 340 PHE B CA 1
ATOM 4878 C C . PHE B 1 363 ? -12.437 27.657 22.016 1.00 31.49 340 PHE B C 1
ATOM 4879 O O . PHE B 1 363 ? -11.287 27.262 22.191 1.00 31.64 340 PHE B O 1
ATOM 4887 N N . MET B 1 364 ? -13.128 27.382 20.904 1.00 31.72 341 MET B N 1
ATOM 4888 C CA . MET B 1 364 ? -12.654 26.435 19.910 1.00 32.22 341 MET B CA 1
ATOM 4889 C C . MET B 1 364 ? -11.474 26.978 19.127 1.00 32.93 341 MET B C 1
ATOM 4890 O O . MET B 1 364 ? -10.577 26.202 18.726 1.00 32.00 341 MET B O 1
ATOM 4895 N N . ASP B 1 365 ? -11.467 28.298 18.875 1.00 33.74 342 ASP B N 1
ATOM 4896 C CA . ASP B 1 365 ? -10.311 28.923 18.193 1.00 34.93 342 ASP B CA 1
ATOM 4897 C C . ASP B 1 365 ? -9.023 28.817 19.022 1.00 33.77 342 ASP B C 1
ATOM 4898 O O . ASP B 1 365 ? -7.946 28.670 18.451 1.00 34.17 342 ASP B O 1
ATOM 4903 N N . ALA B 1 366 ? -9.174 28.850 20.355 1.00 32.45 343 ALA B N 1
ATOM 4904 C CA . ALA B 1 366 ? -8.092 28.822 21.300 1.00 31.37 343 ALA B CA 1
ATOM 4905 C C . ALA B 1 366 ? -7.614 27.411 21.682 1.00 31.71 343 ALA B C 1
ATOM 4906 O O . ALA B 1 366 ? -6.635 27.278 22.462 1.00 32.12 343 ALA B O 1
ATOM 4908 N N . LEU B 1 367 ? -8.243 26.354 21.145 1.00 30.06 344 LEU B N 1
ATOM 4909 C CA . LEU B 1 367 ? -7.779 24.992 21.492 1.00 29.18 344 LEU B CA 1
ATOM 4910 C C . LEU B 1 367 ? -6.469 24.626 20.818 1.00 29.09 344 LEU B C 1
ATOM 4911 O O . LEU B 1 367 ? -6.314 24.833 19.606 1.00 29.92 344 LEU B O 1
ATOM 4916 N N . LYS B 1 368 ? -5.531 24.032 21.553 1.00 28.66 345 LYS B N 1
ATOM 4917 C CA . LYS B 1 368 ? -4.279 23.651 20.890 1.00 29.81 345 LYS B CA 1
ATOM 4918 C C . LYS B 1 368 ? -4.102 22.135 20.501 1.00 30.00 345 LYS B C 1
ATOM 4919 O O . LYS B 1 368 ? -3.338 21.792 19.565 1.00 29.67 345 LYS B O 1
ATOM 4925 N N . LEU B 1 369 ? -4.807 21.246 21.204 1.00 28.94 346 LEU B N 1
ATOM 4926 C CA . LEU B 1 369 ? -4.725 19.820 20.914 1.00 28.48 346 LEU B CA 1
ATOM 4927 C C . LEU B 1 369 ? -5.940 19.350 20.134 1.00 28.07 346 LEU B C 1
ATOM 4928 O O . LEU B 1 369 ? -5.795 18.849 19.039 1.00 28.55 346 LEU B O 1
ATOM 4933 N N . ILE B 1 370 ? -7.120 19.497 20.740 1.00 27.36 347 ILE B N 1
ATOM 4934 C CA . ILE B 1 370 ? -8.402 19.229 20.111 1.00 26.55 347 ILE B CA 1
ATOM 4935 C C . ILE B 1 370 ? -8.587 20.107 18.876 1.00 27.55 347 ILE B C 1
ATOM 4936 O O . ILE B 1 370 ? -8.470 21.329 18.958 1.00 27.04 347 ILE B O 1
ATOM 4941 N N . ARG B 1 371 ? -8.889 19.478 17.736 1.00 28.44 348 ARG B N 1
ATOM 4942 C CA . ARG B 1 371 ? -9.007 20.230 16.488 1.00 29.11 348 ARG B CA 1
ATOM 4943 C C . ARG B 1 371 ? -10.444 20.255 16.005 1.00 28.96 348 ARG B C 1
ATOM 4944 O O . ARG B 1 371 ? -11.197 19.294 16.228 1.00 27.38 348 ARG B O 1
ATOM 4946 N N . ARG B 1 372 ? -10.826 21.362 15.377 1.00 29.14 349 ARG B N 1
ATOM 4947 C CA . ARG B 1 372 ? -12.114 21.435 14.697 1.00 30.96 349 ARG B CA 1
ATOM 4948 C C . ARG B 1 372 ? -12.085 20.610 13.453 1.00 31.09 349 ARG B C 1
ATOM 4949 O O . ARG B 1 372 ? -11.162 20.733 12.647 1.00 32.02 349 ARG B O 1
ATOM 4957 N N . ALA B 1 373 ? -13.116 19.804 13.251 1.00 30.93 350 ALA B N 1
ATOM 4958 C CA . ALA B 1 373 ? -13.168 18.955 12.066 1.00 30.97 350 ALA B CA 1
ATOM 4959 C C . ALA B 1 373 ? -14.491 18.253 12.025 1.00 31.12 350 ALA B C 1
ATOM 4960 O O . ALA B 1 373 ? -15.198 18.221 13.017 1.00 31.40 350 ALA B O 1
ATOM 4962 N N . THR B 1 374 ? -14.792 17.655 10.877 1.00 31.74 351 THR B N 1
ATOM 4963 C CA . THR B 1 374 ? -16.053 16.917 10.652 1.00 32.66 351 THR B CA 1
ATOM 4964 C C . THR B 1 374 ? -16.038 15.428 11.112 1.00 31.52 351 THR B C 1
ATOM 4965 O O . THR B 1 374 ? -17.101 14.863 11.431 1.00 30.26 351 THR B O 1
ATOM 4969 N N . ASN B 1 375 ? -14.865 14.785 11.120 1.00 30.91 352 ASN B N 1
ATOM 4970 C CA . ASN B 1 375 ? -14.818 13.358 11.367 1.00 30.73 352 ASN B CA 1
ATOM 4971 C C . ASN B 1 375 ? -15.094 13.085 12.846 1.00 29.73 352 ASN B C 1
ATOM 4972 O O . ASN B 1 375 ? -14.982 13.973 13.675 1.00 29.02 352 ASN B O 1
ATOM 4977 N N . ILE B 1 376 ? -15.479 11.850 13.155 1.00 28.35 353 ILE B N 1
ATOM 4978 C CA . ILE B 1 376 ? -15.631 11.390 14.519 1.00 27.43 353 ILE B CA 1
ATOM 4979 C C . ILE B 1 376 ? -14.891 10.067 14.610 1.00 27.08 353 ILE B C 1
ATOM 4980 O O . ILE B 1 376 ? -14.572 9.472 13.571 1.00 26.73 353 ILE B O 1
ATOM 4985 N N . HIS B 1 377 ? -14.624 9.611 15.840 1.00 26.04 354 HIS B N 1
ATOM 4986 C CA . HIS B 1 377 ? -13.942 8.338 16.117 1.00 26.71 354 HIS B CA 1
ATOM 4987 C C . HIS B 1 377 ? -12.515 8.220 15.601 1.00 26.30 354 HIS B C 1
ATOM 4988 O O . HIS B 1 377 ? -11.999 7.105 15.481 1.00 26.25 354 HIS B O 1
ATOM 4995 N N . ASP B 1 378 ? -11.873 9.356 15.327 1.00 25.31 355 ASP B N 1
ATOM 4996 C CA . ASP B 1 378 ? -10.428 9.401 15.194 1.00 24.39 355 ASP B CA 1
ATOM 4997 C C . ASP B 1 378 ? -9.652 9.179 16.517 1.00 23.39 355 ASP B C 1
ATOM 4998 O O . ASP B 1 378 ? -10.185 9.441 17.607 1.00 23.27 355 ASP B O 1
ATOM 5003 N N . ASN B 1 379 ? -8.388 8.737 16.423 1.00 21.42 356 ASN B N 1
ATOM 5004 C CA . ASN B 1 379 ? -7.461 8.738 17.549 1.00 20.48 356 ASN B CA 1
ATOM 5005 C C . ASN B 1 379 ? -7.291 10.139 18.150 1.00 19.02 356 ASN B C 1
ATOM 5006 O O . ASN B 1 379 ? -7.143 10.287 19.362 1.00 18.68 356 ASN B O 1
ATOM 5011 N N . LYS B 1 380 ? -7.274 11.136 17.291 1.00 18.48 357 LYS B N 1
ATOM 5012 C CA . LYS B 1 380 ? -7.186 12.556 17.690 1.00 19.72 357 LYS B CA 1
ATOM 5013 C C . LYS B 1 380 ? -8.588 13.038 18.172 1.00 20.54 357 LYS B C 1
ATOM 5014 O O . LYS B 1 380 ? -9.624 12.604 17.598 1.00 20.24 357 LYS B O 1
ATOM 5020 N N . SER B 1 381 ? -8.616 13.873 19.216 1.00 19.82 358 SER B N 1
ATOM 5021 C CA . SER B 1 381 ? -9.871 14.411 19.709 1.00 20.50 358 SER B CA 1
ATOM 5022 C C . SER B 1 381 ? -10.340 15.542 18.798 1.00 20.38 358 SER B C 1
ATOM 5023 O O . SER B 1 381 ? -9.537 16.410 18.422 1.00 20.95 358 SER B O 1
ATOM 5026 N N . LEU B 1 382 ? -11.623 15.534 18.443 1.00 20.41 359 LEU B N 1
ATOM 5027 C CA . LEU B 1 382 ? -12.143 16.502 17.457 1.00 20.14 359 LEU B CA 1
ATOM 5028 C C . LEU B 1 382 ? -13.431 17.143 17.947 1.00 20.82 359 LEU B C 1
ATOM 5029 O O . LEU B 1 382 ? -14.219 16.544 18.716 1.00 20.26 359 LEU B O 1
ATOM 5034 N N . ILE B 1 383 ? -13.622 18.389 17.532 1.00 21.64 360 ILE B N 1
ATOM 5035 C CA . ILE B 1 383 ? -14.720 19.179 18.041 1.00 23.05 360 ILE B CA 1
ATOM 5036 C C . ILE B 1 383 ? -15.349 19.959 16.875 1.00 24.55 360 ILE B C 1
ATOM 5037 O O . ILE B 1 383 ? -14.654 20.279 15.919 1.00 24.04 360 ILE B O 1
ATOM 5042 N N . LEU B 1 384 ? -16.651 20.253 17.004 1.00 26.69 361 LEU B N 1
ATOM 5043 C CA . LEU B 1 384 ? -17.352 21.168 16.108 1.00 29.06 361 LEU B CA 1
ATOM 5044 C C . LEU B 1 384 ? -18.648 21.633 16.739 1.00 29.72 361 LEU B C 1
ATOM 5045 O O . LEU B 1 384 ? -19.095 21.084 17.779 1.00 28.56 361 LEU B O 1
ATOM 5050 N N . SER B 1 385 ? -19.197 22.668 16.106 1.00 30.19 362 SER B N 1
ATOM 5051 C CA . SER B 1 385 ? -20.471 23.236 16.479 1.00 31.98 362 SER B CA 1
ATOM 5052 C C . SER B 1 385 ? -21.436 22.704 15.435 1.00 32.22 362 SER B C 1
ATOM 5053 O O . SER B 1 385 ? -21.363 23.121 14.282 1.00 32.14 362 SER B O 1
ATOM 5056 N N . PRO B 1 386 ? -22.298 21.746 15.804 1.00 32.93 363 PRO B N 1
ATOM 5057 C CA . PRO B 1 386 ? -23.328 21.239 14.872 1.00 34.78 363 PRO B CA 1
ATOM 5058 C C . PRO B 1 386 ? -24.255 22.320 14.290 1.00 35.84 363 PRO B C 1
ATOM 5059 O O . PRO B 1 386 ? -24.574 22.245 13.112 1.00 35.93 363 PRO B O 1
ATOM 5063 N N . TYR B 1 387 ? -24.665 23.310 15.081 1.00 37.57 364 TYR B N 1
ATOM 5064 C CA . TYR B 1 387 ? -25.441 24.474 14.533 1.00 39.49 364 TYR B CA 1
ATOM 5065 C C . TYR B 1 387 ? -24.603 25.307 13.563 1.00 40.77 364 TYR B C 1
ATOM 5066 O O . TYR B 1 387 ? -24.648 25.107 12.349 1.00 42.38 364 TYR B O 1
ATOM 5068 N N . ILE B 1 404 ? -31.426 22.017 18.467 1.00 44.95 381 ILE B N 1
ATOM 5069 C CA . ILE B 1 404 ? -30.018 22.129 18.873 1.00 44.35 381 ILE B CA 1
ATOM 5070 C C . ILE B 1 404 ? -29.552 23.588 19.146 1.00 43.53 381 ILE B C 1
ATOM 5071 O O . ILE B 1 404 ? -29.718 24.471 18.303 1.00 44.24 381 ILE B O 1
ATOM 5073 N N . SER B 1 405 ? -28.992 23.825 20.333 1.00 42.33 382 SER B N 1
ATOM 5074 C CA . SER B 1 405 ? -28.475 25.141 20.749 1.00 40.87 382 SER B CA 1
ATOM 5075 C C . SER B 1 405 ? -27.332 25.649 19.839 1.00 40.09 382 SER B C 1
ATOM 5076 O O . SER B 1 405 ? -26.472 24.873 19.404 1.00 40.37 382 SER B O 1
ATOM 5079 N N . PRO B 1 406 ? -27.331 26.953 19.503 1.00 38.86 383 PRO B N 1
ATOM 5080 C CA . PRO B 1 406 ? -26.197 27.455 18.728 1.00 37.24 383 PRO B CA 1
ATOM 5081 C C . PRO B 1 406 ? -24.875 27.440 19.523 1.00 35.59 383 PRO B C 1
ATOM 5082 O O . PRO B 1 406 ? -23.791 27.504 18.932 1.00 36.61 383 PRO B O 1
ATOM 5086 N N . ALA B 1 407 ? -24.965 27.407 20.844 1.00 33.31 384 ALA B N 1
ATOM 5087 C CA . ALA B 1 407 ? -23.800 27.355 21.706 1.00 31.58 384 ALA B CA 1
ATOM 5088 C C . ALA B 1 407 ? -23.227 25.923 21.926 1.00 30.78 384 ALA B C 1
ATOM 5089 O O . ALA B 1 407 ? -22.201 25.756 22.605 1.00 29.89 384 ALA B O 1
ATOM 5091 N N . MET B 1 408 ? -23.880 24.915 21.340 1.00 29.85 385 MET B N 1
ATOM 5092 C CA . MET B 1 408 ? -23.523 23.514 21.569 1.00 29.05 385 MET B CA 1
ATOM 5093 C C . MET B 1 408 ? -22.339 23.108 20.734 1.00 27.94 385 MET B C 1
ATOM 5094 O O . MET B 1 408 ? -22.318 23.308 19.515 1.00 28.59 385 MET B O 1
ATOM 5099 N N . MET B 1 409 ? -21.359 22.494 21.378 1.00 25.90 386 MET B N 1
ATOM 5100 C CA . MET B 1 409 ? -20.294 21.864 20.596 1.00 24.36 386 MET B CA 1
ATOM 5101 C C . MET B 1 409 ? -20.351 20.335 20.769 1.00 23.79 386 MET B C 1
ATOM 5102 O O . MET B 1 409 ? -20.678 19.811 21.860 1.00 22.61 386 MET B O 1
ATOM 5107 N N . ARG B 1 410 ? -20.010 19.621 19.701 1.00 22.64 387 ARG B N 1
ATOM 5108 C CA . ARG B 1 410 ? -19.879 18.167 19.827 1.00 21.94 387 ARG B CA 1
ATOM 5109 C C . ARG B 1 410 ? -18.395 17.729 19.822 1.00 21.29 387 ARG B C 1
ATOM 5110 O O . ARG B 1 410 ? -17.656 18.002 18.824 1.00 21.92 387 ARG B O 1
ATOM 5118 N N . LEU B 1 411 ? -17.989 17.040 20.898 1.00 18.14 388 LEU B N 1
ATOM 5119 C CA . LEU B 1 411 ? -16.644 16.600 21.071 1.00 16.79 388 LEU B CA 1
ATOM 5120 C C . LEU B 1 411 ? -16.532 15.087 20.863 1.00 16.94 388 LEU B C 1
ATOM 5121 O O . LEU B 1 411 ? -17.109 14.280 21.637 1.00 17.15 388 LEU B O 1
ATOM 5126 N N . SER B 1 412 ? -15.806 14.710 19.820 1.00 15.18 389 SER B N 1
ATOM 5127 C CA . SER B 1 412 ? -15.448 13.322 19.610 1.00 17.64 389 SER B CA 1
ATOM 5128 C C . SER B 1 412 ? -14.082 13.067 20.314 1.00 18.04 389 SER B C 1
ATOM 5129 O O . SER B 1 412 ? -13.001 13.493 19.812 1.00 18.98 389 SER B O 1
ATOM 5132 N N . VAL B 1 413 ? -14.152 12.414 21.476 1.00 17.46 390 VAL B N 1
ATOM 5133 C CA . VAL B 1 413 ? -13.021 12.155 22.348 1.00 17.69 390 VAL B CA 1
ATOM 5134 C C . VAL B 1 413 ? -12.090 11.071 21.822 1.00 18.75 390 VAL B C 1
ATOM 5135 O O . VAL B 1 413 ? -12.519 9.927 21.497 1.00 17.79 390 VAL B O 1
ATOM 5139 N N . GLY B 1 414 ? -10.805 11.411 21.776 1.00 18.61 391 GLY B N 1
ATOM 5140 C CA . GLY B 1 414 ? -9.794 10.466 21.233 1.00 18.02 391 GLY B CA 1
ATOM 5141 C C . GLY B 1 414 ? -8.965 9.781 22.315 1.00 18.52 391 GLY B C 1
ATOM 5142 O O . GLY B 1 414 ? -9.376 9.617 23.466 1.00 19.09 391 GLY B O 1
ATOM 5143 N N . ILE B 1 415 ? -7.752 9.395 21.987 1.00 18.26 392 ILE B N 1
ATOM 5144 C CA . ILE B 1 415 ? -7.088 8.479 22.884 1.00 18.15 392 ILE B CA 1
ATOM 5145 C C . ILE B 1 415 ? -5.918 9.194 23.629 1.00 19.11 392 ILE B C 1
ATOM 5146 O O . ILE B 1 415 ? -5.109 8.520 24.316 1.00 19.96 392 ILE B O 1
ATOM 5151 N N . GLU B 1 416 ? -5.790 10.500 23.442 1.00 17.51 393 GLU B N 1
ATOM 5152 C CA . GLU B 1 416 ? -4.805 11.321 24.201 1.00 17.74 393 GLU B CA 1
ATOM 5153 C C . GLU B 1 416 ? -4.963 11.048 25.693 1.00 18.25 393 GLU B C 1
ATOM 5154 O O . GLU B 1 416 ? -6.098 10.753 26.147 1.00 18.41 393 GLU B O 1
ATOM 5160 N N . GLU B 1 417 ? -3.859 11.147 26.456 1.00 18.45 394 GLU B N 1
ATOM 5161 C CA . GLU B 1 417 ? -3.913 11.135 27.929 1.00 19.80 394 GLU B CA 1
ATOM 5162 C C . GLU B 1 417 ? -4.853 12.230 28.410 1.00 21.22 394 GLU B C 1
ATOM 5163 O O . GLU B 1 417 ? -4.713 13.398 27.976 1.00 19.82 394 GLU B O 1
ATOM 5169 N N . ILE B 1 418 ? -5.768 11.835 29.312 1.00 21.96 395 ILE B N 1
ATOM 5170 C CA . ILE B 1 418 ? -6.839 12.691 29.899 1.00 22.63 395 ILE B CA 1
ATOM 5171 C C . ILE B 1 418 ? -6.343 14.058 30.447 1.00 23.39 395 ILE B C 1
ATOM 5172 O O . ILE B 1 418 ? -7.031 15.109 30.322 1.00 23.24 395 ILE B O 1
ATOM 5177 N N . GLU B 1 419 ? -5.174 14.030 31.077 1.00 23.40 396 GLU B N 1
ATOM 5178 C CA . GLU B 1 419 ? -4.558 15.251 31.623 1.00 24.53 396 GLU B CA 1
ATOM 5179 C C . GLU B 1 419 ? -4.350 16.290 30.535 1.00 23.86 396 GLU B C 1
ATOM 5180 O O . GLU B 1 419 ? -4.604 17.473 30.780 1.00 24.66 396 GLU B O 1
ATOM 5186 N N . ASP B 1 420 ? -3.908 15.892 29.342 1.00 23.17 397 ASP B N 1
ATOM 5187 C CA . ASP B 1 420 ? -3.646 16.896 28.285 1.00 22.72 397 ASP B CA 1
ATOM 5188 C C . ASP B 1 420 ? -4.936 17.420 27.668 1.00 23.06 397 ASP B C 1
ATOM 5189 O O . ASP B 1 420 ? -4.974 18.515 27.100 1.00 22.64 397 ASP B O 1
ATOM 5194 N N . LEU B 1 421 ? -5.988 16.602 27.712 1.00 23.18 398 LEU B N 1
ATOM 5195 C CA . LEU B 1 421 ? -7.273 17.004 27.121 1.00 22.08 398 LEU B CA 1
ATOM 5196 C C . LEU B 1 421 ? -7.861 18.040 28.057 1.00 23.37 398 LEU B C 1
ATOM 5197 O O . LEU B 1 421 ? -8.289 19.110 27.571 1.00 22.21 398 LEU B O 1
ATOM 5202 N N . LYS B 1 422 ? -7.788 17.740 29.370 1.00 23.11 399 LYS B N 1
ATOM 5203 C CA . LYS B 1 422 ? -8.306 18.620 30.430 1.00 24.72 399 LYS B CA 1
ATOM 5204 C C . LYS B 1 422 ? -7.598 19.952 30.371 1.00 25.93 399 LYS B C 1
ATOM 5205 O O . LYS B 1 422 ? -8.228 21.026 30.409 1.00 27.00 399 LYS B O 1
ATOM 5211 N N . GLU B 1 423 ? -6.293 19.865 30.177 1.00 26.75 400 GLU B N 1
ATOM 5212 C CA . GLU B 1 423 ? -5.417 21.017 30.156 1.00 27.94 400 GLU B CA 1
ATOM 5213 C C . GLU B 1 423 ? -5.691 21.896 28.930 1.00 27.02 400 GLU B C 1
ATOM 5214 O O . GLU B 1 423 ? -5.706 23.090 29.048 1.00 26.57 400 GLU B O 1
ATOM 5220 N N . ASP B 1 424 ? -5.909 21.308 27.755 1.00 26.69 401 ASP B N 1
ATOM 5221 C CA . ASP B 1 424 ? -6.218 22.096 26.574 1.00 26.37 401 ASP B CA 1
ATOM 5222 C C . ASP B 1 424 ? -7.568 22.803 26.711 1.00 26.88 401 ASP B C 1
ATOM 5223 O O . ASP B 1 424 ? -7.731 23.992 26.273 1.00 26.75 401 ASP B O 1
ATOM 5228 N N . ILE B 1 425 ? -8.551 22.106 27.285 1.00 26.47 402 ILE B N 1
ATOM 5229 C CA . ILE B 1 425 ? -9.869 22.729 27.473 1.00 27.30 402 ILE B CA 1
ATOM 5230 C C . ILE B 1 425 ? -9.762 23.935 28.427 1.00 27.81 402 ILE B C 1
ATOM 5231 O O . ILE B 1 425 ? -10.370 24.975 28.161 1.00 28.18 402 ILE B O 1
ATOM 5236 N N . LEU B 1 426 ? -9.034 23.761 29.534 1.00 28.35 403 LEU B N 1
ATOM 5237 C CA . LEU B 1 426 ? -8.824 24.819 30.563 1.00 30.10 403 LEU B CA 1
ATOM 5238 C C . LEU B 1 426 ? -8.121 26.033 29.969 1.00 30.67 403 LEU B C 1
ATOM 5239 O O . LEU B 1 426 ? -8.604 27.172 29.970 1.00 30.80 403 LEU B O 1
ATOM 5244 N N . GLN B 1 427 ? -6.971 25.757 29.392 1.00 31.35 404 GLN B N 1
ATOM 5245 C CA . GLN B 1 427 ? -6.234 26.789 28.714 1.00 32.26 404 GLN B CA 1
ATOM 5246 C C . GLN B 1 427 ? -7.145 27.537 27.733 1.00 32.43 404 GLN B C 1
ATOM 5247 O O . GLN B 1 427 ? -7.109 28.781 27.693 1.00 31.80 404 GLN B O 1
ATOM 5253 N N . ALA B 1 428 ? -7.986 26.825 26.967 1.00 31.36 405 ALA B N 1
ATOM 5254 C CA . ALA B 1 428 ? -8.800 27.558 25.977 1.00 31.80 405 ALA B CA 1
ATOM 5255 C C . ALA B 1 428 ? -9.932 28.412 26.584 1.00 32.55 405 ALA B C 1
ATOM 5256 O O . ALA B 1 428 ? -10.532 29.206 25.861 1.00 32.37 405 ALA B O 1
ATOM 5258 N N . LEU B 1 429 ? -10.219 28.212 27.874 1.00 33.34 406 LEU B N 1
ATOM 5259 C CA . LEU B 1 429 ? -11.204 29.030 28.626 1.00 35.69 406 LEU B CA 1
ATOM 5260 C C . LEU B 1 429 ? -10.443 30.134 29.374 1.00 37.25 406 LEU B C 1
ATOM 5261 O O . LEU B 1 429 ? -10.894 31.262 29.421 1.00 38.23 406 LEU B O 1
#

CATH classification: 3.40.640.10 (+1 more: 3.90.1150.10)

Sequence (694 aa):
RGFTTRALHVPSNPTVEDLEQRLKNLTGALGVLALGSGMAAISTAILTLARAGDSVVTTDRLFGHTLSLFQKTLPSFGIEVRFVDVMDSLAVEHACDETTKLLFLETISNPQLQVADLEALSKVVHAKGIPLVVDTTMTPPYLLEAKRLGVDIEVLSSTKFISGGGTSVGGVLIDHGLFEWKSLPSLAPYYAKAGPMAFLYKARKEVFQNLGPSLSPHNAYLQSLGLETMALRIERSCQNAQELAHWLLSIPQVKCVNHPSLPDSPFYAIAKRQFRYAGSILTFELESKEASYRFMDALKLIRRATNIHDNKSLILSPYHVILKLEISPAMMRLSVGIEEIEDLKEDILQALCRGFTTRALHVSNPTVEDLEQRLKNLTGALGVLALGSGMAAISTAILTLARAGDSVVTTDRLFGHTLSLFQKTLPSFGIEVRFVDVMDSLAVEHACDETTKLLFLETISNPQLQVADLEALSKVVHAKGIPLVVDTTMTPPYLLEAKRLGVDIEVLSSTKFIGTSVGGVLIDHGLFEWKSLPSLAPYYAKAGPMAFLYKARKEVFQNLGPSLSPHNAYLQSLGLETMALRIERSCQNAQELAHWLLSIPQVKCVNHPSLPDSPFYAIAKRQFRYAGSILTFELESKEASYRFMDALKLIRRATNIHDNKSLILSPYISPAMMRLSVGIEEIEDLKEDILQAL

InterPro domains:
  IPR000277 Cys/Met metabolism, pyridoxal phosphate-dependent enzyme [PF01053] (6-406)
  IPR000277 Cys/Met metabolism, pyridoxal phosphate-dependent enzyme [PIRSF001434] (3-406)
  IPR006235 O-acetylhomoserine/O-acetylserine sulfhydrylase [PTHR43797] (4-406)
  IPR015421 Pyridoxal phosphate-dependent transferase, major domain [G3DSA:3.40.640.10] (3-273)
  IPR015422 Pyridoxal phosphate-dependent transferase, small domain [G3DSA:3.90.1150.10] (274-407)
  IPR015424 Pyridoxal phosphate-dependent transferase [SSF53383] (3-406)